Protein AF-0000000078599802 (afdb_homodimer)

InterPro domains:
  IPR029032 AhpD-like [G3DSA:1.20.1290.10] (60-205)
  IPR029032 AhpD-like [SSF69118] (34-208)

Sequence (450 aa):
MSSISESTSAGTSATGKVQTSAALPTTTYPNQRAAFPYVDPSKVNPELAEAFKVLPFERNVLKLLAHAEGFFPSISSLLGTVFRSTRELPTLEWQLVVLRTAALIGAHYVFEINTPVALVNGMPNAKRLLIAFGKVDDTEFFTLRDRVLLRFVEELVRNNNASDATLEDLKANFSTREIFEVIVIVGLYTIFGRVANVSRIDEDPEIPGLMDSLTSLTGQKDRGEMSSISESTSAGTSATGKVQTSAALPTTTYPNQRAAFPYVDPSKVNPELAEAFKVLPFERNVLKLLAHAEGFFPSISSLLGTVFRSTRELPTLEWQLVVLRTAALIGAHYVFEINTPVALVNGMPNAKRLLIAFGKVDDTEFFTLRDRVLLRFVEELVRNNNASDATLEDLKANFSTREIFEVIVIVGLYTIFGRVANVSRIDEDPEIPGLMDSLTSLTGQKDRGE

pLDDT: mean 88.3, std 20.15, range [26.94, 98.94]

Radius of gyration: 24.78 Å; Cα contacts (8 Å, |Δi|>4): 580; chains: 2; bounding box: 58×119×81 Å

Foldseek 3Di:
DDPPPPPPPPPPPPPVPPPPPPQADFDDDPPFPFQDTFHDLVRDDPLSVVLQVLAVDGDRLLRLVCSVVVCSSVLSVLVSCLLDQVAPDAQLLLLLLLLLLCLLVVQVQSNVVSVLLNVLVPQDPVCSVCSNVVVQVDPVRAPLLSSLSSVLSNCCNPPVDDDPVSVVSCVVRHDPRNSVSSNVSSVSSVSSSCSCVNGVGDHDDDDPCVSVSSCVRRVPNNPPD/DPPPPPPPPPPPPPPVPPPPPPQADFDADDVFPFQDTFHDLVRDDPLSVVLQVLAVDGDRLLRLVCSVVVCSSVLSVLVSCLLDLVAPDAQLLLLLLLLLLCLLVVQPQSNVVSVLLNVLVPQDPVCSVCSNVVVQVDPVRAPLLSSLSSVLSNCCNPPVDDDPVSVVSCVVRHDPRNSVSSNVSSVSSVSSSCSCVNGVGDHDDDDPCVSVSSCVRRVPNNVVD

Secondary structure (DSSP, 8-state):
---------------------PPPPEE--TT---SSPEE-GGGS-HHHHHHHTTSSS--HHHHHHTTSTTTHHHHHHHHHHHHSTT--S-HHHHHHHHHHHHHHHT-HHHHHHHHHHHHHTT--HHHHHHHHHT-TT-TTTS-HHHHHHHHHHHHHHHHSS--HHHHHHHHHHS-HHHHHHHHHHHHHHHHHHHHHHHHTPPPPPP-TTHHHHHHHHHTTTTTT-/-------------------------EE--TT---SSPEE-GGGS-HHHHHHHTTSSS--HHHHHHTTSTTTHHHHHHHHHHHHSTT--S-HHHHHHHHHHHHHHHT-HHHHHHHHHHHHHTT--HHHHHHHHHT-TT-TTTS-HHHHHHHHHHHHHHHHSS--HHHHHHHHHHS-HHHHHHHHHHHHHHHHHHHHHHHHTPPPPPP-TTHHHHHHHHHTTTTTT-

Organism: Penicillium oxalicum (strain 114-2 / CGMCC 5302) (NCBI:txid933388)

Solvent-accessible surface area (backbone atoms only — not comparable to full-atom values): 25626 Å² total; per-residue (Å²): 136,83,81,77,78,78,77,77,77,77,76,77,76,77,73,68,71,76,77,73,74,76,79,76,56,59,45,76,61,98,84,59,63,34,76,57,66,34,45,37,68,88,64,51,58,71,67,58,39,56,30,57,57,62,44,100,59,88,50,57,64,57,25,46,48,44,46,17,59,64,47,29,46,30,54,29,47,41,54,40,33,72,54,35,69,64,42,80,57,52,66,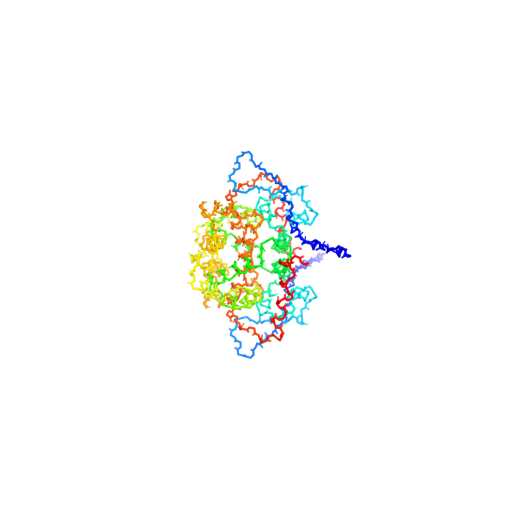72,53,53,43,52,48,50,42,42,45,19,42,75,54,65,12,62,69,56,31,57,72,46,46,60,56,36,44,71,72,65,50,54,66,67,55,53,52,28,39,64,70,64,53,57,81,46,71,87,81,32,52,71,67,50,34,53,50,54,50,48,53,48,30,39,73,75,58,33,28,60,53,71,68,54,49,53,54,42,65,74,73,44,53,71,38,43,54,43,38,49,50,48,51,46,26,54,51,46,33,53,22,28,54,34,47,51,25,43,57,60,80,65,74,91,59,87,62,47,70,62,51,45,41,65,54,53,54,47,56,79,60,71,104,138,82,80,77,79,78,77,77,77,77,76,78,73,76,72,66,70,77,75,73,74,76,78,75,55,60,47,76,60,91,82,60,65,34,75,58,66,33,44,38,70,91,67,51,58,70,66,57,39,57,30,57,57,60,43,99,61,90,51,55,65,57,24,47,47,44,47,16,58,62,46,29,45,29,52,30,47,41,55,39,35,72,54,35,65,64,43,78,57,52,64,71,53,53,43,50,48,51,42,42,45,20,44,74,53,66,13,61,68,56,30,56,70,46,46,60,55,37,44,72,72,64,49,56,66,67,55,53,51,29,38,65,72,65,54,57,82,44,72,87,82,31,53,72,67,49,34,54,51,54,50,49,52,48,30,38,73,76,58,32,29,59,53,72,68,54,50,54,53,41,66,74,72,45,54,70,37,43,54,42,40,49,51,48,52,47,27,54,50,46,33,54,23,29,54,34,48,50,27,43,55,59,81,65,74,90,60,88,62,47,69,61,52,46,40,63,53,51,54,41,49,81,60,74,102

Nearest PDB structures (foldseek):
  2pfx-assembly1_A  TM=7.965E-01  e=1.117E-04  Ruegeria sp. TM1040
  2oyo-assembly1_A  TM=8.391E-01  e=3.130E-04  Deinococcus geothermalis DSM 11300
  3c1l-assembly2_J  TM=7.959E-01  e=2.053E-04  Mesorhizobium japonicum MAFF 303099
  2prr-assembly1_E  TM=8.134E-01  e=3.956E-04  Cupriavidus pinatubonensis JMP134
  6k40-assembly3_C  TM=8.019E-01  e=4.772E-04  Deinococcus radiodurans R1 = ATCC 13939 = DSM 20539

Structure (mmCIF, N/CA/C/O backbone):
data_AF-0000000078599802-model_v1
#
loop_
_entity.id
_entity.type
_entity.pdbx_description
1 polymer 'Carboxymuconolactone decarboxylase-like domain-containing protein'
#
loop_
_atom_site.group_PDB
_atom_site.id
_atom_site.type_symbol
_atom_site.label_atom_id
_atom_site.label_alt_id
_atom_site.label_comp_id
_atom_site.label_asym_id
_atom_site.label_entity_id
_atom_site.label_seq_id
_atom_site.pdbx_PDB_ins_code
_atom_site.Cartn_x
_atom_site.Cartn_y
_atom_site.Cartn_z
_atom_site.occupancy
_atom_site.B_iso_or_equiv
_atom_site.auth_seq_id
_atom_site.auth_comp_id
_atom_site.auth_asym_id
_atom_site.auth_atom_id
_atom_site.pdbx_PDB_model_num
ATOM 1 N N . MET A 1 1 ? 7.324 -50.281 -56.75 1 30.05 1 MET A N 1
ATOM 2 C CA . MET A 1 1 ? 7.801 -50.031 -55.406 1 30.05 1 MET A CA 1
ATOM 3 C C . MET A 1 1 ? 7.812 -48.562 -55.094 1 30.05 1 MET A C 1
ATOM 5 O O . MET A 1 1 ? 8.734 -47.844 -55.5 1 30.05 1 MET A O 1
ATOM 9 N N . SER A 1 2 ? 6.602 -47.844 -55.156 1 33.59 2 SER A N 1
ATOM 10 C CA . SER A 1 2 ? 6.27 -46.438 -55.094 1 33.59 2 SER A CA 1
ATOM 11 C C . SER A 1 2 ? 6.66 -45.844 -53.75 1 33.59 2 SER A C 1
ATOM 13 O O . SER A 1 2 ? 6.293 -46.375 -52.688 1 33.59 2 SER A O 1
ATOM 15 N N . SER A 1 3 ? 7.828 -45.156 -53.688 1 33.88 3 SER A N 1
ATOM 16 C CA . SER A 1 3 ? 8.477 -44.469 -52.562 1 33.88 3 SER A CA 1
ATOM 17 C C . SER A 1 3 ? 7.562 -43.406 -51.969 1 33.88 3 SER A C 1
ATOM 19 O O . SER A 1 3 ? 7.113 -42.5 -52.656 1 33.88 3 SER A O 1
ATOM 21 N N . ILE A 1 4 ? 6.66 -43.781 -51.062 1 36.97 4 ILE A N 1
ATOM 22 C CA . ILE A 1 4 ? 5.781 -42.906 -50.312 1 36.97 4 ILE A CA 1
ATOM 23 C C . ILE A 1 4 ? 6.613 -41.875 -49.531 1 36.97 4 ILE A C 1
ATOM 25 O O . ILE A 1 4 ? 7.465 -42.25 -48.719 1 36.97 4 ILE A O 1
ATOM 29 N N . SER A 1 5 ? 6.91 -40.688 -50.125 1 33.44 5 SER A N 1
ATOM 30 C CA . SER A 1 5 ? 7.578 -39.531 -49.531 1 33.44 5 SER A CA 1
ATOM 31 C C . SER A 1 5 ? 6.898 -39.094 -48.25 1 33.44 5 SER A C 1
ATOM 33 O O . SER A 1 5 ? 5.699 -38.812 -48.25 1 33.44 5 SER A O 1
ATOM 35 N N . GLU A 1 6 ? 7.285 -39.656 -47.094 1 31.91 6 GLU A N 1
ATOM 36 C CA . GLU A 1 6 ? 6.863 -39.25 -45.75 1 31.91 6 GLU A CA 1
ATOM 37 C C . GLU A 1 6 ? 7.121 -37.781 -45.5 1 31.91 6 GLU A C 1
ATOM 39 O O . GLU A 1 6 ? 8.266 -37.344 -45.562 1 31.91 6 GLU A O 1
ATOM 44 N N . SER A 1 7 ? 6.203 -36.844 -45.938 1 31.69 7 SER A N 1
ATOM 45 C CA . SER A 1 7 ? 6.238 -35.406 -45.625 1 31.69 7 SER A CA 1
ATOM 46 C C . SER A 1 7 ? 6.312 -35.156 -44.125 1 31.69 7 SER A C 1
ATOM 48 O O . SER A 1 7 ? 5.438 -35.594 -43.375 1 31.69 7 SER A O 1
ATOM 50 N N . THR A 1 8 ? 7.492 -35.188 -43.531 1 32.97 8 THR A N 1
ATOM 51 C CA . THR A 1 8 ? 7.754 -34.812 -42.125 1 32.97 8 THR A CA 1
ATOM 52 C C . THR A 1 8 ? 7.273 -33.375 -41.875 1 32.97 8 THR A C 1
ATOM 54 O O . THR A 1 8 ? 7.77 -32.438 -42.469 1 32.97 8 THR A O 1
ATOM 57 N N . SER A 1 9 ? 5.945 -33.156 -41.656 1 28.19 9 SER A N 1
ATOM 58 C CA . SER A 1 9 ? 5.434 -31.859 -41.219 1 28.19 9 SER A CA 1
ATOM 59 C C . SER A 1 9 ? 6.117 -31.406 -39.938 1 28.19 9 SER A C 1
ATOM 61 O O . SER A 1 9 ? 6.027 -32.094 -38.906 1 28.19 9 SER A O 1
ATOM 63 N N . ALA A 1 10 ? 7.293 -30.766 -40.031 1 31.94 10 ALA A N 1
ATOM 64 C CA . ALA A 1 10 ? 7.965 -30.062 -38.938 1 31.94 10 ALA A CA 1
ATOM 65 C C . ALA A 1 10 ? 7.02 -29.078 -38.281 1 31.94 10 ALA A C 1
ATOM 67 O O . ALA A 1 10 ? 6.5 -28.172 -38.906 1 31.94 10 ALA A O 1
ATOM 68 N N . GLY A 1 11 ? 6.176 -29.516 -37.281 1 26.94 11 GLY A N 1
ATOM 69 C CA . GLY A 1 11 ? 5.402 -28.641 -36.406 1 26.94 11 GLY A CA 1
ATOM 70 C C . GLY A 1 11 ? 6.219 -27.484 -35.844 1 26.94 11 GLY A C 1
ATOM 71 O O . GLY A 1 11 ? 7.27 -27.703 -35.25 1 26.94 11 GLY A O 1
ATOM 72 N N . THR A 1 12 ? 6.23 -26.281 -36.469 1 32.09 12 THR A N 1
ATOM 73 C CA . THR A 1 12 ? 6.805 -25.031 -36 1 32.09 12 THR A CA 1
ATOM 74 C C . THR A 1 12 ? 6.355 -24.734 -34.562 1 32.09 12 THR A C 1
ATOM 76 O O . THR A 1 12 ? 5.16 -24.609 -34.312 1 32.09 12 THR A O 1
ATOM 79 N N . SER A 1 13 ? 6.98 -25.328 -33.594 1 30.09 13 SER A N 1
ATOM 80 C CA . SER A 1 13 ? 6.801 -24.906 -32.188 1 30.09 13 SER A CA 1
ATOM 81 C C . SER A 1 13 ? 6.875 -23.391 -32.062 1 30.09 13 SER A C 1
ATOM 83 O O . SER A 1 13 ? 7.895 -22.781 -32.375 1 30.09 13 SER A O 1
ATOM 85 N N . ALA A 1 14 ? 5.84 -22.656 -32.344 1 31.59 14 ALA A N 1
ATOM 86 C CA . ALA A 1 14 ? 5.762 -21.234 -32 1 31.59 14 ALA A CA 1
ATOM 87 C C . ALA A 1 14 ? 6.215 -20.984 -30.578 1 31.59 14 ALA A C 1
ATOM 89 O O . ALA A 1 14 ? 5.527 -21.359 -29.625 1 31.59 14 ALA A O 1
ATOM 90 N N . THR A 1 15 ? 7.484 -21.125 -30.234 1 33.44 15 THR A N 1
ATOM 91 C CA . THR A 1 15 ? 8.016 -20.547 -29 1 33.44 15 THR A CA 1
ATOM 92 C C . THR A 1 15 ? 7.602 -19.078 -28.859 1 33.44 15 THR A C 1
ATOM 94 O O . THR A 1 15 ? 8.039 -18.234 -29.625 1 33.44 15 THR A O 1
ATOM 97 N N . GLY A 1 16 ? 6.359 -18.828 -28.75 1 30.52 16 GLY A N 1
ATOM 98 C CA . GLY A 1 16 ? 6.02 -17.453 -28.406 1 30.52 16 GLY A CA 1
ATOM 99 C C . GLY A 1 16 ? 6.977 -16.844 -27.422 1 30.52 16 GLY A C 1
ATOM 100 O O . GLY A 1 16 ? 7.066 -17.281 -26.266 1 30.52 16 GLY A O 1
ATOM 101 N N . LYS A 1 17 ? 8.055 -16.344 -27.781 1 32.88 17 LYS A N 1
ATOM 102 C CA . LYS A 1 17 ? 9.047 -15.602 -27.016 1 32.88 17 LYS A CA 1
ATOM 103 C C . LYS A 1 17 ? 8.375 -14.609 -26.062 1 32.88 17 LYS A C 1
ATOM 105 O O . LYS A 1 17 ? 7.602 -13.75 -26.516 1 32.88 17 LYS A O 1
ATOM 110 N N . VAL A 1 18 ? 8.031 -14.922 -24.859 1 37.47 18 VAL A N 1
ATOM 111 C CA . VAL A 1 18 ? 7.699 -13.922 -23.844 1 37.47 18 VAL A CA 1
ATOM 112 C C . VAL A 1 18 ? 8.594 -12.695 -24.016 1 37.47 18 VAL A C 1
ATOM 114 O O . VAL A 1 18 ? 9.82 -12.797 -23.938 1 37.47 18 VAL A O 1
ATOM 117 N N . GLN A 1 19 ? 8.336 -11.781 -24.844 1 38.12 19 GLN A N 1
ATOM 118 C CA . GLN A 1 19 ? 9.078 -10.539 -25.031 1 38.12 19 GLN A CA 1
ATOM 119 C C . GLN A 1 19 ? 9.508 -9.953 -23.688 1 38.12 19 GLN A C 1
ATOM 121 O O . GLN A 1 19 ? 8.672 -9.57 -22.875 1 38.12 19 GLN A O 1
ATOM 126 N N . THR A 1 20 ? 10.516 -10.406 -22.953 1 46.59 20 THR A N 1
ATOM 127 C CA . THR A 1 20 ? 11.148 -9.758 -21.812 1 46.59 20 THR A CA 1
ATOM 128 C C . THR A 1 20 ? 11.336 -8.266 -22.078 1 46.59 20 THR A C 1
ATOM 130 O O . THR A 1 20 ? 11.906 -7.875 -23.109 1 46.59 20 THR A O 1
ATOM 133 N N . SER A 1 21 ? 10.422 -7.426 -21.703 1 54.47 21 SER A N 1
ATOM 134 C CA . SER A 1 21 ? 10.594 -5.984 -21.875 1 54.47 21 SER A CA 1
ATOM 135 C C . SER A 1 21 ? 12.016 -5.551 -21.531 1 54.47 21 SER A C 1
ATOM 137 O O . SER A 1 21 ? 12.625 -6.09 -20.609 1 54.47 21 SER A O 1
ATOM 139 N N . ALA A 1 22 ? 12.742 -4.91 -22.422 1 66.44 22 ALA A N 1
ATOM 140 C CA . ALA A 1 22 ? 14.062 -4.316 -22.188 1 66.44 22 ALA A CA 1
ATOM 141 C C . ALA A 1 22 ? 14.086 -3.514 -20.891 1 66.44 22 ALA A C 1
ATOM 143 O O . ALA A 1 22 ? 13.102 -2.863 -20.531 1 66.44 22 ALA A O 1
ATOM 144 N N . ALA A 1 23 ? 15.055 -3.83 -20.031 1 81.5 23 ALA A N 1
ATOM 145 C CA . ALA A 1 23 ? 15.258 -3.088 -18.781 1 81.5 23 ALA A CA 1
ATOM 146 C C . ALA A 1 23 ? 15.219 -1.583 -19.031 1 81.5 23 ALA A C 1
ATOM 148 O O . ALA A 1 23 ? 15.703 -1.104 -20.062 1 81.5 23 ALA A O 1
ATOM 149 N N . LEU A 1 24 ? 14.539 -0.896 -18.156 1 89.81 24 LEU A N 1
ATOM 150 C CA . LEU A 1 24 ? 14.484 0.56 -18.234 1 89.81 24 LEU A CA 1
ATOM 151 C C . LEU A 1 24 ? 15.883 1.163 -18.156 1 89.81 24 LEU A C 1
ATOM 153 O O . LEU A 1 24 ? 16.734 0.655 -17.438 1 89.81 24 LEU A O 1
ATOM 157 N N . PRO A 1 25 ? 16.062 2.238 -18.891 1 94 25 PRO A N 1
ATOM 158 C CA . PRO A 1 25 ? 17.344 2.936 -18.734 1 94 25 PRO A CA 1
ATOM 159 C C . PRO A 1 25 ? 17.547 3.48 -17.312 1 94 25 PRO A C 1
ATOM 161 O O . PRO A 1 25 ? 16.609 3.996 -16.703 1 94 25 PRO A O 1
ATOM 164 N N . THR A 1 26 ? 18.766 3.268 -16.844 1 95.56 26 THR A N 1
ATOM 165 C CA . THR A 1 26 ? 19.062 3.664 -15.469 1 95.56 26 THR A CA 1
ATOM 166 C C . THR A 1 26 ? 20.344 4.504 -15.414 1 95.56 26 THR A C 1
ATOM 168 O O . THR A 1 26 ? 21.062 4.613 -16.406 1 95.56 26 THR A O 1
ATOM 171 N N . THR A 1 27 ? 20.438 5.18 -14.367 1 89 27 THR A N 1
ATOM 172 C CA . THR A 1 27 ? 21.672 5.898 -14.047 1 89 27 THR A CA 1
ATOM 173 C C . THR A 1 27 ? 22.156 5.527 -12.648 1 89 27 THR A C 1
ATOM 175 O O . THR A 1 27 ? 21.438 4.883 -11.883 1 89 27 THR A O 1
ATOM 178 N N . THR A 1 28 ? 23.531 5.785 -12.43 1 85.94 28 THR A N 1
ATOM 179 C CA . THR A 1 28 ? 24.125 5.562 -11.109 1 85.94 28 THR A CA 1
ATOM 180 C C . THR A 1 28 ? 24.906 6.789 -10.656 1 85.94 28 THR A C 1
ATOM 182 O O . THR A 1 28 ? 25.484 7.508 -11.477 1 85.94 28 THR A O 1
ATOM 185 N N . TYR A 1 29 ? 24.766 6.898 -9.375 1 88.75 29 TYR A N 1
ATOM 186 C CA . TYR A 1 29 ? 25.594 7.941 -8.781 1 88.75 29 TYR A CA 1
ATOM 187 C C . TYR A 1 29 ? 27.031 7.473 -8.609 1 88.75 29 TYR A C 1
ATOM 189 O O . TYR A 1 29 ? 27.281 6.277 -8.438 1 88.75 29 TYR A O 1
ATOM 197 N N . PRO A 1 30 ? 28.125 8.305 -8.758 1 84.94 30 PRO A N 1
ATOM 198 C CA . PRO A 1 30 ? 29.531 7.902 -8.547 1 84.94 30 PRO A CA 1
ATOM 199 C C . PRO A 1 30 ? 29.734 7.188 -7.215 1 84.94 30 PRO A C 1
ATOM 201 O O . PRO A 1 30 ? 30.438 6.176 -7.156 1 84.94 30 PRO A O 1
ATOM 204 N N . ASN A 1 31 ? 29.078 7.551 -6.059 1 89.31 31 ASN A N 1
ATOM 205 C CA . ASN A 1 31 ? 29.188 6.949 -4.734 1 89.31 31 ASN A CA 1
ATOM 206 C C . ASN A 1 31 ? 27.859 6.367 -4.27 1 89.31 31 ASN A C 1
ATOM 208 O O . ASN A 1 31 ? 27.5 6.473 -3.096 1 89.31 31 ASN A O 1
ATOM 212 N N . GLN A 1 32 ? 27.375 5.699 -5.266 1 90.5 32 GLN A N 1
ATOM 213 C CA . GLN A 1 32 ? 26.062 5.18 -4.953 1 90.5 32 GLN A CA 1
ATOM 214 C C . GLN A 1 32 ? 26.141 4.039 -3.941 1 90.5 32 GLN A C 1
ATOM 216 O O . GLN A 1 32 ? 26.969 3.139 -4.078 1 90.5 32 GLN A O 1
ATOM 221 N N . ARG A 1 33 ? 25.25 4.082 -2.975 1 92.69 33 ARG A N 1
ATOM 222 C CA . ARG A 1 33 ? 25.109 3.023 -1.979 1 92.69 33 ARG A CA 1
ATOM 223 C C . ARG A 1 33 ? 23.953 2.1 -2.322 1 92.69 33 ARG A C 1
ATOM 225 O O . ARG A 1 33 ? 23.953 0.923 -1.955 1 92.69 33 ARG A O 1
ATOM 232 N N . ALA A 1 34 ? 23.062 2.576 -3.072 1 97.19 34 ALA A N 1
ATOM 233 C CA . ALA A 1 34 ? 21.844 1.838 -3.359 1 97.19 34 ALA A CA 1
ATOM 234 C C . ALA A 1 34 ? 22.141 0.511 -4.047 1 97.19 34 ALA A C 1
ATOM 236 O O . ALA A 1 34 ? 23.031 0.437 -4.902 1 97.19 34 ALA A O 1
ATOM 237 N N . ALA A 1 35 ? 21.375 -0.469 -3.678 1 97.62 35 ALA A N 1
ATOM 238 C CA . ALA A 1 35 ? 21.562 -1.825 -4.188 1 97.62 35 ALA A CA 1
ATOM 239 C C . ALA A 1 35 ? 21.062 -1.942 -5.629 1 97.62 35 ALA A C 1
ATOM 241 O O . ALA A 1 35 ? 21.391 -2.906 -6.324 1 97.62 35 ALA A O 1
ATOM 242 N N . PHE A 1 36 ? 20.25 -1.002 -6.078 1 98 36 PHE A N 1
ATOM 243 C CA . PHE A 1 36 ? 19.672 -0.986 -7.418 1 98 36 PHE A CA 1
ATOM 244 C C . PHE A 1 36 ? 19.922 0.353 -8.102 1 98 36 PHE A C 1
ATOM 246 O O . PHE A 1 36 ? 20.016 1.388 -7.434 1 98 36 PHE A O 1
ATOM 253 N N . PRO A 1 37 ? 20.047 0.33 -9.391 1 97.5 37 PRO A N 1
ATOM 254 C CA . PRO A 1 37 ? 20.203 1.608 -10.094 1 97.5 37 PRO A CA 1
ATOM 255 C C . PRO A 1 37 ? 18.906 2.416 -10.141 1 97.5 37 PRO A C 1
ATOM 257 O O . PRO A 1 37 ? 17.828 1.873 -9.898 1 97.5 37 PRO A O 1
ATOM 260 N N . TYR A 1 38 ? 19.047 3.684 -10.359 1 98.06 38 TYR A N 1
ATOM 261 C CA . TYR A 1 38 ? 17.906 4.578 -10.43 1 98.06 38 TYR A CA 1
ATOM 262 C C . TYR A 1 38 ? 17.406 4.723 -11.859 1 98.06 38 TYR A C 1
ATOM 264 O O . TYR A 1 38 ? 18.203 4.973 -12.773 1 98.06 38 TYR A O 1
ATOM 272 N N . VAL A 1 39 ? 16.125 4.555 -12.094 1 98.25 39 VAL A N 1
ATOM 273 C CA . VAL A 1 39 ? 15.539 4.785 -13.406 1 98.25 39 VAL A CA 1
ATOM 274 C C . VAL A 1 39 ? 15.719 6.25 -13.805 1 98.25 39 VAL A C 1
ATOM 276 O O . VAL A 1 39 ? 15.531 7.148 -12.977 1 98.25 39 VAL A O 1
ATOM 279 N N . ASP A 1 40 ? 16.062 6.488 -15.031 1 97.25 40 ASP A N 1
ATOM 280 C CA . ASP A 1 40 ? 16.203 7.836 -15.57 1 97.25 40 ASP A CA 1
ATOM 281 C C . ASP A 1 40 ? 14.883 8.352 -16.125 1 97.25 40 ASP A C 1
ATOM 283 O O . ASP A 1 40 ? 14.445 7.93 -17.188 1 97.25 40 ASP A O 1
ATOM 287 N N . PRO A 1 41 ? 14.273 9.312 -15.461 1 96.94 41 PRO A N 1
ATOM 288 C CA . PRO A 1 41 ? 12.945 9.758 -15.891 1 96.94 41 PRO A CA 1
ATOM 289 C C . PRO A 1 41 ? 12.953 10.359 -17.297 1 96.94 41 PRO A C 1
ATOM 291 O O . PRO A 1 41 ? 11.898 10.43 -17.938 1 96.94 41 PRO A O 1
ATOM 294 N N . SER A 1 42 ? 14.055 10.805 -17.812 1 95.81 42 SER A N 1
ATOM 295 C CA . SER A 1 42 ? 14.141 11.461 -19.109 1 95.81 42 SER A CA 1
ATOM 296 C C . SER A 1 42 ? 14.18 10.445 -20.234 1 95.81 42 SER A C 1
ATOM 298 O O . SER A 1 42 ? 14.078 10.812 -21.406 1 95.81 42 SER A O 1
ATOM 300 N N . LYS A 1 43 ? 14.258 9.219 -19.922 1 96.44 43 LYS A N 1
ATOM 301 C CA . LYS A 1 43 ? 14.469 8.211 -20.953 1 96.44 43 LYS A CA 1
ATOM 302 C C . LYS A 1 43 ? 13.391 7.133 -20.906 1 96.44 43 LYS A C 1
ATOM 304 O O . LYS A 1 43 ? 13.57 6.039 -21.438 1 96.44 43 LYS A O 1
ATOM 309 N N . VAL A 1 44 ? 12.352 7.398 -20.25 1 96.56 44 VAL A N 1
ATOM 310 C CA . VAL A 1 44 ? 11.281 6.418 -20.125 1 96.56 44 VAL A CA 1
ATOM 311 C C . VAL A 1 44 ? 10.203 6.684 -21.156 1 96.56 44 VAL A C 1
ATOM 313 O O . VAL A 1 44 ? 10.25 7.691 -21.875 1 96.56 44 VAL A O 1
ATOM 316 N N . ASN A 1 45 ? 9.297 5.727 -21.344 1 95.12 45 ASN A N 1
ATOM 317 C CA . ASN A 1 45 ? 8.172 5.918 -22.25 1 95.12 45 ASN A CA 1
ATOM 318 C C . ASN A 1 45 ? 7.223 7.008 -21.75 1 95.12 45 ASN A C 1
ATOM 320 O O . ASN A 1 45 ? 7.34 7.461 -20.609 1 95.12 45 ASN A O 1
ATOM 324 N N . PRO A 1 46 ? 6.297 7.465 -22.5 1 96.5 46 PRO A N 1
ATOM 325 C CA . PRO A 1 46 ? 5.445 8.609 -22.172 1 96.5 46 PRO A CA 1
ATOM 326 C C . PRO A 1 46 ? 4.59 8.359 -20.922 1 96.5 46 PRO A C 1
ATOM 328 O O . PRO A 1 46 ? 4.363 9.281 -20.141 1 96.5 46 PRO A O 1
ATOM 331 N N . GLU A 1 47 ? 4.125 7.207 -20.734 1 96.06 47 GLU A N 1
ATOM 332 C CA . GLU A 1 47 ? 3.279 6.902 -19.594 1 96.06 47 GLU A CA 1
ATOM 333 C C . GLU A 1 47 ? 4.047 7.07 -18.281 1 96.06 47 GLU A C 1
ATOM 335 O O . GLU A 1 47 ? 3.553 7.695 -17.344 1 96.06 47 GLU A O 1
ATOM 340 N N . LEU A 1 48 ? 5.227 6.496 -18.266 1 97.25 48 LEU A N 1
ATOM 341 C CA . LEU A 1 48 ? 6.059 6.637 -17.078 1 97.25 48 LEU A CA 1
ATOM 342 C C . LEU A 1 48 ? 6.496 8.086 -16.875 1 97.25 48 LEU A C 1
ATOM 344 O O . LEU A 1 48 ? 6.566 8.57 -15.75 1 97.25 48 LEU A O 1
ATOM 348 N N . ALA A 1 49 ? 6.816 8.734 -17.984 1 97.75 49 ALA A N 1
ATOM 349 C CA . ALA A 1 49 ? 7.188 10.148 -17.906 1 97.75 49 ALA A CA 1
ATOM 350 C C . ALA A 1 49 ? 6.078 10.969 -17.25 1 97.75 49 ALA A C 1
ATOM 352 O O . ALA A 1 49 ? 6.348 11.836 -16.422 1 97.75 49 ALA A O 1
ATOM 353 N N . GLU A 1 50 ? 4.852 10.711 -17.625 1 97.94 50 GLU A N 1
ATOM 354 C CA . GLU A 1 50 ? 3.713 11.406 -17.031 1 97.94 50 GLU A CA 1
ATOM 355 C C . GLU A 1 50 ? 3.59 11.094 -15.547 1 97.94 50 GLU A C 1
ATOM 357 O O . GLU A 1 50 ? 3.279 11.977 -14.742 1 97.94 50 GLU A O 1
ATOM 362 N N . ALA A 1 51 ? 3.82 9.852 -15.18 1 98.06 51 ALA A N 1
ATOM 363 C CA . ALA A 1 51 ? 3.73 9.438 -13.781 1 98.06 51 ALA A CA 1
ATOM 364 C C . ALA A 1 51 ? 4.758 10.172 -12.922 1 98.06 51 ALA A C 1
ATOM 366 O O . ALA A 1 51 ? 4.477 10.531 -11.781 1 98.06 51 ALA A O 1
ATOM 367 N N . PHE A 1 52 ? 5.922 10.453 -13.492 1 98.06 52 PHE A N 1
ATOM 368 C CA . PHE A 1 52 ? 6.977 11.148 -12.766 1 98.06 52 PHE A CA 1
ATOM 369 C C . PHE A 1 52 ? 6.594 12.602 -12.516 1 98.06 52 PHE A C 1
ATOM 371 O O . PHE A 1 52 ? 7.16 13.258 -11.633 1 98.06 52 PHE A O 1
ATOM 378 N N . LYS A 1 53 ? 5.621 13.141 -13.219 1 97.12 53 LYS A N 1
ATOM 379 C CA . LYS A 1 53 ? 5.258 14.555 -13.125 1 97.12 53 LYS A CA 1
ATOM 380 C C . LYS A 1 53 ? 4.316 14.797 -11.945 1 97.12 53 LYS A C 1
ATOM 382 O O . LYS A 1 53 ? 3.83 15.914 -11.758 1 97.12 53 LYS A O 1
ATOM 387 N N . VAL A 1 54 ? 4.051 13.758 -11.203 1 96 54 VAL A N 1
ATOM 388 C CA . VAL A 1 54 ? 3.186 13.906 -10.039 1 96 54 VAL A CA 1
ATOM 389 C C . VAL A 1 54 ? 3.781 14.93 -9.078 1 96 54 VAL A C 1
ATOM 391 O O . VAL A 1 54 ? 3.047 15.625 -8.367 1 96 54 VAL A O 1
ATOM 394 N N . LEU A 1 55 ? 5.086 15.047 -8.992 1 95.31 55 LEU A N 1
ATOM 395 C CA . LEU A 1 55 ? 5.82 16.078 -8.266 1 95.31 55 LEU A CA 1
ATOM 396 C C . LEU A 1 55 ? 6.621 16.953 -9.227 1 95.31 55 LEU A C 1
ATOM 398 O O . LEU A 1 55 ? 7.137 16.469 -10.234 1 95.31 55 LEU A O 1
ATOM 402 N N . PRO A 1 56 ? 6.723 18.203 -8.945 1 94.81 56 PRO A N 1
ATOM 403 C CA . PRO A 1 56 ? 7.484 19.094 -9.82 1 94.81 56 PRO A CA 1
ATOM 404 C C . PRO A 1 56 ? 8.992 18.969 -9.609 1 94.81 56 PRO A C 1
ATOM 406 O O . PRO A 1 56 ? 9.75 19.844 -10.047 1 94.81 56 PRO A O 1
ATOM 409 N N . PHE A 1 57 ? 9.484 18.031 -8.922 1 96.19 57 PHE A N 1
ATOM 410 C CA . PHE A 1 57 ? 10.883 17.688 -8.688 1 96.19 57 PHE A CA 1
ATOM 411 C C . PHE A 1 57 ? 11.07 16.172 -8.625 1 96.19 57 PHE A C 1
ATOM 413 O O . PHE A 1 57 ? 10.094 15.43 -8.531 1 96.19 57 PHE A O 1
ATOM 420 N N . GLU A 1 58 ? 12.281 15.781 -8.688 1 96.06 58 GLU A N 1
ATOM 421 C CA . GLU A 1 58 ? 12.562 14.352 -8.711 1 96.06 58 GLU A CA 1
ATOM 422 C C . GLU A 1 58 ? 12.891 13.828 -7.316 1 96.06 58 GLU A C 1
ATOM 424 O O . GLU A 1 58 ? 13.539 14.516 -6.527 1 96.06 58 GLU A O 1
ATOM 429 N N . ARG A 1 59 ? 12.453 12.648 -7.031 1 98 59 ARG A N 1
ATOM 430 C CA . ARG A 1 59 ? 12.773 11.898 -5.82 1 98 59 ARG A CA 1
ATOM 431 C C . ARG A 1 59 ? 13.344 10.523 -6.164 1 98 59 ARG A C 1
ATOM 433 O O . ARG A 1 59 ? 12.797 9.805 -7.004 1 98 59 ARG A O 1
ATOM 440 N N . ASN A 1 60 ? 14.414 10.141 -5.504 1 98.5 60 ASN A N 1
ATOM 441 C CA . ASN A 1 60 ? 15.055 8.852 -5.734 1 98.5 60 ASN A CA 1
ATOM 442 C C . ASN A 1 60 ? 14.094 7.695 -5.496 1 98.5 60 ASN A C 1
ATOM 444 O O . ASN A 1 60 ? 14.141 6.684 -6.195 1 98.5 60 ASN A O 1
ATOM 448 N N . VAL A 1 61 ? 13.203 7.805 -4.523 1 98.81 61 VAL A N 1
ATOM 449 C CA . VAL A 1 61 ? 12.297 6.707 -4.203 1 98.81 61 VAL A CA 1
ATOM 450 C C . VAL A 1 61 ? 11.367 6.441 -5.387 1 98.81 61 VAL A C 1
ATOM 452 O O . VAL A 1 61 ? 11.023 5.293 -5.668 1 98.81 61 VAL A O 1
ATOM 455 N N . LEU A 1 62 ? 10.977 7.492 -6.109 1 98.81 62 LEU A N 1
ATOM 456 C CA . LEU A 1 62 ? 10.125 7.305 -7.281 1 98.81 62 LEU A CA 1
ATOM 457 C C . LEU A 1 62 ? 10.914 6.68 -8.43 1 98.81 62 LEU A C 1
ATOM 459 O O . LEU A 1 62 ? 10.383 5.859 -9.18 1 98.81 62 LEU A O 1
ATOM 463 N N . LYS A 1 63 ? 12.172 7.035 -8.547 1 98.69 63 LYS A N 1
ATOM 464 C CA . LYS A 1 63 ? 13.031 6.449 -9.578 1 98.69 63 LYS A CA 1
ATOM 465 C C . LYS A 1 63 ? 13.219 4.953 -9.344 1 98.69 63 LYS A C 1
ATOM 467 O O . LYS A 1 63 ? 13.297 4.176 -10.297 1 98.69 63 LYS A O 1
ATOM 472 N N . LEU A 1 64 ? 13.328 4.547 -8.102 1 98.75 64 LEU A N 1
ATOM 473 C CA . LEU A 1 64 ? 13.43 3.127 -7.781 1 98.75 64 LEU A CA 1
ATOM 474 C C . LEU A 1 64 ? 12.102 2.416 -8.023 1 98.75 64 LEU A C 1
ATOM 476 O O . LEU A 1 64 ? 12.07 1.338 -8.617 1 98.75 64 LEU A O 1
ATOM 480 N N . LEU A 1 65 ? 11.023 3.059 -7.582 1 98.69 65 LEU A N 1
ATOM 481 C CA . LEU A 1 65 ? 9.703 2.453 -7.699 1 98.69 65 LEU A CA 1
ATOM 482 C C . LEU A 1 65 ? 9.32 2.26 -9.164 1 98.69 65 LEU A C 1
ATOM 484 O O . LEU A 1 65 ? 8.578 1.336 -9.5 1 98.69 65 LEU A O 1
ATOM 488 N N . ALA A 1 66 ? 9.883 3.053 -10.031 1 98.38 66 ALA A N 1
ATOM 489 C CA . ALA A 1 66 ? 9.57 3.008 -11.461 1 98.38 66 ALA A CA 1
ATOM 490 C C . ALA A 1 66 ? 10.023 1.688 -12.078 1 98.38 66 ALA A C 1
ATOM 492 O O . ALA A 1 66 ? 9.578 1.325 -13.172 1 98.38 66 ALA A O 1
ATOM 493 N N . HIS A 1 67 ? 10.953 0.941 -11.398 1 97.94 67 HIS A N 1
ATOM 494 C CA . HIS A 1 67 ? 11.312 -0.382 -11.891 1 97.94 67 HIS A CA 1
ATOM 495 C C . HIS A 1 67 ? 10.094 -1.286 -12.008 1 97.94 67 HIS A C 1
ATOM 497 O O . HIS A 1 67 ? 10.07 -2.203 -12.828 1 97.94 67 HIS A O 1
ATOM 503 N N . ALA A 1 68 ? 9.125 -1.088 -11.078 1 97.19 68 ALA A N 1
ATOM 504 C CA . ALA A 1 68 ? 7.848 -1.775 -11.227 1 97.19 68 ALA A CA 1
ATOM 505 C C . ALA A 1 68 ? 6.969 -1.076 -12.266 1 97.19 68 ALA A C 1
ATOM 507 O O . ALA A 1 68 ? 5.926 -0.518 -11.922 1 97.19 68 ALA A O 1
ATOM 508 N N . GLU A 1 69 ? 7.285 -1.215 -13.438 1 95.38 69 GLU A N 1
ATOM 509 C CA . GLU A 1 69 ? 6.82 -0.386 -14.547 1 95.38 69 GLU A CA 1
ATOM 510 C C . GLU A 1 69 ? 5.297 -0.371 -14.625 1 95.38 69 GLU A C 1
ATOM 512 O O . GLU A 1 69 ? 4.684 0.692 -14.75 1 95.38 69 GLU A O 1
ATOM 517 N N . GLY A 1 70 ? 4.672 -1.448 -14.57 1 94.12 70 GLY A N 1
ATOM 518 C CA . GLY A 1 70 ? 3.229 -1.531 -14.711 1 94.12 70 GLY A CA 1
ATOM 519 C C . GLY A 1 70 ? 2.473 -0.931 -13.539 1 94.12 70 GLY A C 1
ATOM 520 O O . GLY A 1 70 ? 1.337 -0.479 -13.695 1 94.12 70 GLY A O 1
ATOM 521 N N . PHE A 1 71 ? 3.117 -0.885 -12.398 1 97.38 71 PHE A N 1
ATOM 522 C CA . PHE A 1 71 ? 2.459 -0.455 -11.164 1 97.38 71 PHE A CA 1
ATOM 523 C C . PHE A 1 71 ? 2.701 1.028 -10.914 1 97.38 71 PHE A C 1
ATOM 525 O O . PHE A 1 71 ? 1.898 1.69 -10.258 1 97.38 71 PHE A O 1
ATOM 532 N N . PHE A 1 72 ? 3.768 1.567 -11.445 1 98.19 72 PHE A N 1
ATOM 533 C CA . PHE A 1 72 ? 4.266 2.885 -11.062 1 98.19 72 PHE A CA 1
ATOM 534 C C . PHE A 1 72 ? 3.238 3.963 -11.383 1 98.19 72 PHE A C 1
ATOM 536 O O . PHE A 1 72 ? 2.99 4.852 -10.562 1 98.19 72 PHE A O 1
ATOM 543 N N . PRO A 1 73 ? 2.541 3.934 -12.516 1 97.56 73 PRO A N 1
ATOM 544 C CA . PRO A 1 73 ? 1.564 4.992 -12.781 1 97.56 73 PRO A CA 1
ATOM 545 C C . PRO A 1 73 ? 0.452 5.047 -11.742 1 97.56 73 PRO A C 1
ATOM 547 O O . PRO A 1 73 ? 0.043 6.133 -11.328 1 97.56 73 PRO A O 1
ATOM 550 N N . SER A 1 74 ? -0.032 3.945 -11.328 1 97.19 74 SER A N 1
ATOM 551 C CA . SER A 1 74 ? -1.092 3.916 -10.328 1 97.19 74 SER A CA 1
ATOM 552 C C . SER A 1 74 ? -0.578 4.371 -8.969 1 97.19 74 SER A C 1
ATOM 554 O O . SER A 1 74 ? -1.292 5.043 -8.219 1 97.19 74 SER A O 1
ATOM 556 N N . ILE A 1 75 ? 0.668 3.984 -8.609 1 98.38 75 ILE A N 1
ATOM 557 C CA . ILE A 1 75 ? 1.27 4.441 -7.359 1 98.38 75 ILE A CA 1
ATOM 558 C C . ILE A 1 75 ? 1.458 5.953 -7.402 1 98.38 75 ILE A C 1
ATOM 560 O O . ILE A 1 75 ? 1.199 6.645 -6.414 1 98.38 75 ILE A O 1
ATOM 564 N N . SER A 1 76 ? 1.917 6.418 -8.547 1 97.62 76 SER A N 1
ATOM 565 C CA . SER A 1 76 ? 2.053 7.859 -8.75 1 97.62 76 SER A CA 1
ATOM 566 C C . SER A 1 76 ? 0.718 8.57 -8.57 1 97.62 76 SER A C 1
ATOM 568 O O . SER A 1 76 ? 0.657 9.633 -7.949 1 97.62 76 SER A O 1
ATOM 570 N N . SER A 1 77 ? -0.315 7.988 -9.078 1 96.31 77 SER A N 1
ATOM 571 C CA . SER A 1 77 ? -1.649 8.562 -8.922 1 96.31 77 SER A CA 1
ATOM 572 C C . SER A 1 77 ? -2.074 8.594 -7.461 1 96.31 77 SER A C 1
ATOM 574 O O . SER A 1 77 ? -2.691 9.555 -7.008 1 96.31 77 SER A O 1
ATOM 576 N N . LEU A 1 78 ? -1.776 7.578 -6.711 1 97.06 78 LEU A N 1
ATOM 577 C CA . LEU A 1 78 ? -2.047 7.559 -5.281 1 97.06 78 LEU A CA 1
ATOM 578 C C . LEU A 1 78 ? -1.312 8.695 -4.57 1 97.06 78 LEU A C 1
ATOM 580 O O . LEU A 1 78 ? -1.899 9.406 -3.756 1 97.06 78 LEU A O 1
ATOM 584 N N . LEU A 1 79 ? -0.047 8.812 -4.918 1 96.88 79 LEU A N 1
ATOM 585 C CA . LEU A 1 79 ? 0.74 9.891 -4.324 1 96.88 79 LEU A CA 1
ATOM 586 C C . LEU A 1 79 ? 0.125 11.25 -4.637 1 96.88 79 LEU A C 1
ATOM 588 O O . LEU A 1 79 ? 0.039 12.117 -3.76 1 96.88 79 LEU A O 1
ATOM 592 N N . GLY A 1 80 ? -0.311 11.422 -5.871 1 94.69 80 GLY A N 1
ATOM 593 C CA . GLY A 1 80 ? -0.993 12.656 -6.234 1 94.69 80 GLY A CA 1
ATOM 594 C C . GLY A 1 80 ? -2.223 12.93 -5.391 1 94.69 80 GLY A C 1
ATOM 595 O O . GLY A 1 80 ? -2.479 14.07 -5.008 1 94.69 80 GLY A O 1
ATOM 596 N N . THR A 1 81 ? -2.998 11.898 -5.109 1 93.5 81 THR A N 1
ATOM 597 C CA . THR A 1 81 ? -4.211 12.023 -4.309 1 93.5 81 THR A CA 1
ATOM 598 C C . THR A 1 81 ? -3.877 12.5 -2.898 1 93.5 81 THR A C 1
ATOM 600 O O . THR A 1 81 ? -4.637 13.258 -2.297 1 93.5 81 THR A O 1
ATOM 603 N N . VAL A 1 82 ? -2.754 12.109 -2.355 1 92.81 82 VAL A N 1
ATOM 604 C CA . VAL A 1 82 ? -2.328 12.531 -1.025 1 92.81 82 VAL A CA 1
ATOM 605 C C . VAL A 1 82 ? -2.154 14.047 -0.992 1 92.81 82 VAL A C 1
ATOM 607 O O . VAL A 1 82 ? -2.523 14.695 -0.012 1 92.81 82 VAL A O 1
ATOM 610 N N . PHE A 1 83 ? -1.684 14.609 -2.055 1 87.88 83 PHE A N 1
ATOM 611 C CA . PHE A 1 83 ? -1.358 16.031 -2.102 1 87.88 83 PHE A CA 1
ATOM 612 C C . PHE A 1 83 ? -2.566 16.844 -2.543 1 87.88 83 PHE A C 1
ATOM 614 O O . PHE A 1 83 ? -2.588 18.062 -2.383 1 87.88 83 PHE A O 1
ATOM 621 N N . ARG A 1 84 ? -3.533 16.203 -3.061 1 77.62 84 ARG A N 1
ATOM 622 C CA . ARG A 1 84 ? -4.645 16.938 -3.656 1 77.62 84 ARG A CA 1
ATOM 623 C C . ARG A 1 84 ? -5.777 17.125 -2.652 1 77.62 84 ARG A C 1
ATOM 625 O O . ARG A 1 84 ? -5.84 16.422 -1.638 1 77.62 84 ARG A O 1
ATOM 632 N N . SER A 1 85 ? -6.613 17.938 -3.141 1 67.25 85 SER A N 1
ATOM 633 C CA . SER A 1 85 ? -7.754 18.344 -2.324 1 67.25 85 SER A CA 1
ATOM 634 C C . SER A 1 85 ? -8.828 17.266 -2.307 1 67.25 85 SER A C 1
ATOM 636 O O . SER A 1 85 ? -9.82 17.375 -1.585 1 67.25 85 SER A O 1
ATOM 638 N N . THR A 1 86 ? -8.594 16.25 -2.945 1 77.5 86 THR A N 1
ATOM 639 C CA . THR A 1 86 ? -9.594 15.195 -2.928 1 77.5 86 THR A CA 1
ATOM 640 C C . THR A 1 86 ? -9.484 14.367 -1.653 1 77.5 86 THR A C 1
ATOM 642 O O . THR A 1 86 ? -10.367 13.562 -1.347 1 77.5 86 THR A O 1
ATOM 645 N N . ARG A 1 87 ? -8.469 14.57 -0.982 1 84.06 87 ARG A N 1
ATOM 646 C CA . ARG A 1 87 ? -8.305 13.977 0.341 1 84.06 87 ARG A CA 1
ATOM 647 C C . ARG A 1 87 ? -9.148 14.711 1.379 1 84.06 87 ARG A C 1
ATOM 649 O O . ARG A 1 87 ? -9.203 15.945 1.378 1 84.06 87 ARG A O 1
ATOM 656 N N . GLU A 1 88 ? -9.82 13.984 2.225 1 90.5 88 GLU A N 1
ATOM 657 C CA . GLU A 1 88 ? -10.625 14.555 3.299 1 90.5 88 GLU A CA 1
ATOM 658 C C . GLU A 1 88 ? -9.766 14.891 4.516 1 90.5 88 GLU A C 1
ATOM 660 O O . GLU A 1 88 ? -9.992 15.898 5.184 1 90.5 88 GLU A O 1
ATOM 665 N N . LEU A 1 89 ? -8.805 14.047 4.812 1 93.38 89 LEU A N 1
ATOM 666 C CA . LEU A 1 89 ? -7.906 14.242 5.945 1 93.38 89 LEU A CA 1
ATOM 667 C C . LEU A 1 89 ? -7.152 15.562 5.82 1 93.38 89 LEU A C 1
ATOM 669 O O . LEU A 1 89 ? -6.543 15.836 4.785 1 93.38 89 LEU A O 1
ATOM 673 N N . PRO A 1 90 ? -7.203 16.391 6.824 1 92.25 90 PRO A N 1
ATOM 674 C CA . PRO A 1 90 ? -6.477 17.672 6.781 1 92.25 90 PRO A CA 1
ATOM 675 C C . PRO A 1 90 ? -4.98 17.484 6.547 1 92.25 90 PRO A C 1
ATOM 677 O O . PRO A 1 90 ? -4.41 16.453 6.934 1 92.25 90 PRO A O 1
ATOM 680 N N . THR A 1 91 ? -4.375 18.469 6.02 1 90.81 91 THR A N 1
ATOM 681 C CA . THR A 1 91 ? -2.986 18.422 5.578 1 90.81 91 THR A CA 1
ATOM 682 C C . THR A 1 91 ? -2.064 18.047 6.734 1 90.81 91 THR A C 1
ATOM 684 O O . THR A 1 91 ? -1.233 17.141 6.605 1 90.81 91 THR A O 1
ATOM 687 N N . LEU A 1 92 ? -2.232 18.656 7.82 1 92.69 92 LEU A N 1
ATOM 688 C CA . LEU A 1 92 ? -1.32 18.391 8.922 1 92.69 92 LEU A CA 1
ATOM 689 C C . LEU A 1 92 ? -1.547 16.984 9.492 1 92.69 92 LEU A C 1
ATOM 691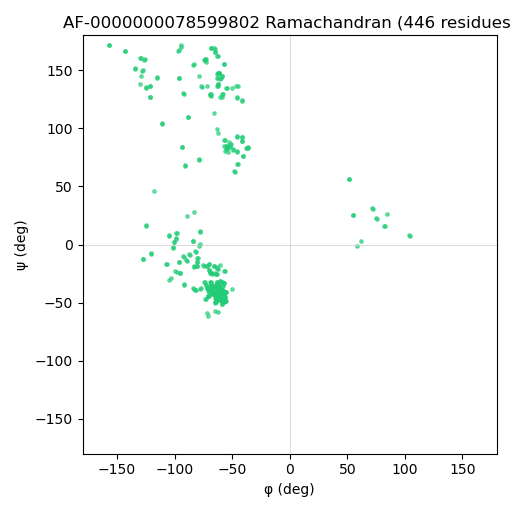 O O . LEU A 1 92 ? -0.619 16.375 10.008 1 92.69 92 LEU A O 1
ATOM 695 N N . GLU A 1 93 ? -2.744 16.438 9.25 1 95.06 93 GLU A N 1
ATOM 696 C CA . GLU A 1 93 ? -3.031 15.094 9.773 1 95.06 93 GLU A CA 1
ATOM 697 C C . GLU A 1 93 ? -2.453 14.016 8.859 1 95.06 93 GLU A C 1
ATOM 699 O O . GLU A 1 93 ? -1.946 13 9.344 1 95.06 93 GLU A O 1
ATOM 704 N N . TRP A 1 94 ? -2.537 14.211 7.57 1 94.06 94 TRP A N 1
ATOM 705 C CA . TRP A 1 94 ? -1.877 13.195 6.758 1 94.06 94 TRP A CA 1
ATOM 706 C C . TRP A 1 94 ? -0.364 13.258 6.934 1 94.06 94 TRP A C 1
ATOM 708 O O . TRP A 1 94 ? 0.322 12.234 6.844 1 94.06 94 TRP A O 1
ATOM 718 N N . GLN A 1 95 ? 0.18 14.484 7.312 1 95.31 95 GLN A N 1
ATOM 719 C CA . GLN A 1 95 ? 1.607 14.562 7.605 1 95.31 95 GLN A CA 1
ATOM 720 C C . GLN A 1 95 ? 1.948 13.82 8.891 1 95.31 95 GLN A C 1
ATOM 722 O O . GLN A 1 95 ? 2.998 13.18 8.984 1 95.31 95 GLN A O 1
ATOM 727 N N . LEU A 1 96 ? 1.043 13.891 9.906 1 97.38 96 LEU A N 1
ATOM 728 C CA . LEU A 1 96 ? 1.213 13.078 11.102 1 97.38 96 LEU A CA 1
ATOM 729 C C . LEU A 1 96 ? 1.276 11.594 10.75 1 97.38 96 LEU A C 1
ATOM 731 O O . LEU A 1 96 ? 2.143 10.867 11.25 1 97.38 96 LEU A O 1
ATOM 735 N N . VAL A 1 97 ? 0.411 11.156 9.867 1 98.44 97 VAL A N 1
ATOM 736 C CA . VAL A 1 97 ? 0.311 9.75 9.461 1 98.44 97 VAL A CA 1
ATOM 737 C C . VAL A 1 97 ? 1.606 9.32 8.781 1 98.44 97 VAL A C 1
ATOM 739 O O . VAL A 1 97 ? 2.17 8.273 9.117 1 98.44 97 VAL A O 1
ATOM 742 N N . VAL A 1 98 ? 2.129 10.133 7.93 1 98.44 98 VAL A N 1
ATOM 743 C CA . VAL A 1 98 ? 3.285 9.781 7.113 1 98.44 98 VAL A CA 1
ATOM 744 C C . VAL A 1 98 ? 4.543 9.75 7.98 1 98.44 98 VAL A C 1
ATOM 746 O O . VAL A 1 98 ? 5.336 8.805 7.898 1 98.44 98 VAL A O 1
ATOM 749 N N . LEU A 1 99 ? 4.711 10.781 8.797 1 98.75 99 LEU A N 1
ATOM 750 C CA . LEU A 1 99 ? 5.898 10.836 9.641 1 98.75 99 LEU A CA 1
ATOM 751 C C . LEU A 1 99 ? 5.887 9.703 10.656 1 98.75 99 LEU A C 1
ATOM 753 O O . LEU A 1 99 ? 6.918 9.07 10.898 1 98.75 99 LEU A O 1
ATOM 757 N N . ARG A 1 100 ? 4.719 9.414 11.258 1 98.81 100 ARG A N 1
ATOM 758 C CA . ARG A 1 100 ? 4.609 8.32 12.219 1 98.81 100 ARG A CA 1
ATOM 759 C C . ARG A 1 100 ? 4.867 6.977 11.555 1 98.81 100 ARG A C 1
ATOM 761 O O . ARG A 1 100 ? 5.551 6.121 12.117 1 98.81 100 ARG A O 1
ATOM 768 N N . THR A 1 101 ? 4.336 6.781 10.359 1 98.88 101 THR A N 1
ATOM 769 C CA . THR A 1 101 ? 4.57 5.555 9.609 1 98.88 101 THR A CA 1
ATOM 770 C C . THR A 1 101 ? 6.062 5.355 9.352 1 98.88 101 THR A C 1
ATOM 772 O O . THR A 1 101 ? 6.613 4.297 9.656 1 98.88 101 THR A O 1
ATOM 775 N N . ALA A 1 102 ? 6.695 6.387 8.82 1 98.88 102 ALA A N 1
ATOM 776 C CA . ALA A 1 102 ? 8.117 6.309 8.484 1 98.88 102 ALA A CA 1
ATOM 777 C C . ALA A 1 102 ? 8.953 6 9.727 1 98.88 102 ALA A C 1
ATOM 779 O O . ALA A 1 102 ? 9.867 5.172 9.672 1 98.88 102 ALA A O 1
ATOM 780 N N . ALA A 1 103 ? 8.633 6.637 10.82 1 98.75 103 ALA A N 1
ATOM 781 C CA . ALA A 1 103 ? 9.359 6.406 12.062 1 98.75 103 ALA A CA 1
ATOM 782 C C . ALA A 1 103 ? 9.195 4.969 12.539 1 98.75 103 ALA A C 1
ATOM 784 O O . ALA A 1 103 ? 10.164 4.332 12.961 1 98.75 103 ALA A O 1
ATOM 785 N N . LEU A 1 104 ? 8 4.41 12.477 1 98.75 104 LEU A N 1
ATOM 786 C CA . LEU A 1 104 ? 7.695 3.084 12.992 1 98.75 104 LEU A CA 1
ATOM 787 C C . LEU A 1 104 ? 8.383 2.004 12.164 1 98.75 104 LEU A C 1
ATOM 789 O O . LEU A 1 104 ? 8.812 0.981 12.711 1 98.75 104 LEU A O 1
ATOM 793 N N . ILE A 1 105 ? 8.547 2.256 10.844 1 98.81 105 ILE A N 1
ATOM 794 C CA . ILE A 1 105 ? 9.062 1.188 10 1 98.81 105 ILE A CA 1
ATOM 795 C C . ILE A 1 105 ? 10.555 1.405 9.742 1 98.81 105 ILE A C 1
ATOM 797 O O . ILE A 1 105 ? 11.164 0.689 8.945 1 98.81 105 ILE A O 1
ATOM 801 N N . GLY A 1 106 ? 11.117 2.426 10.328 1 98.5 106 GLY A N 1
ATOM 802 C CA . GLY A 1 106 ? 12.539 2.697 10.203 1 98.5 106 GLY A CA 1
ATOM 803 C C . GLY A 1 106 ? 12.93 3.193 8.82 1 98.5 106 GLY A C 1
ATOM 804 O O . GLY A 1 106 ? 13.992 2.838 8.305 1 98.5 106 GLY A O 1
ATOM 805 N N . ALA A 1 107 ? 12.07 3.855 8.234 1 98.69 107 ALA A N 1
ATOM 806 C CA . ALA A 1 107 ? 12.367 4.438 6.926 1 98.69 107 ALA A CA 1
ATOM 807 C C . ALA A 1 107 ? 12.867 5.875 7.062 1 98.69 107 ALA A C 1
ATOM 809 O O . ALA A 1 107 ? 12.125 6.824 6.797 1 98.69 107 ALA A O 1
ATOM 810 N N . HIS A 1 108 ? 14.109 6.023 7.309 1 98.19 108 HIS A N 1
ATOM 811 C CA . HIS A 1 108 ? 14.711 7.32 7.59 1 98.19 108 HIS A CA 1
ATOM 812 C C . HIS A 1 108 ? 14.625 8.242 6.379 1 98.19 108 HIS A C 1
ATOM 814 O O . HIS A 1 108 ? 14.312 9.43 6.516 1 98.19 108 HIS A O 1
ATOM 820 N N . TYR A 1 109 ? 14.875 7.777 5.238 1 98.69 109 TYR A N 1
ATOM 821 C CA . TYR A 1 109 ? 14.781 8.562 4.016 1 98.69 109 TYR A CA 1
ATOM 822 C C . TYR A 1 109 ? 13.391 9.164 3.854 1 98.69 109 TYR A C 1
ATOM 824 O O . TYR A 1 109 ? 13.258 10.359 3.561 1 98.69 109 TYR A O 1
ATOM 832 N N . VAL A 1 110 ? 12.367 8.344 4.039 1 98.81 110 VAL A N 1
ATOM 833 C CA . VAL A 1 110 ? 10.977 8.773 3.875 1 98.81 110 VAL A CA 1
ATOM 834 C C . VAL A 1 110 ? 10.641 9.82 4.93 1 98.81 110 VAL A C 1
ATOM 836 O O . VAL A 1 110 ? 9.977 10.82 4.633 1 98.81 110 VAL A O 1
ATOM 839 N N . PHE A 1 111 ? 11.117 9.609 6.172 1 98.62 111 PHE A N 1
ATOM 840 C CA . PHE A 1 111 ? 10.906 10.594 7.227 1 98.62 111 PHE A CA 1
ATOM 841 C C . PHE A 1 111 ? 11.531 11.93 6.855 1 98.62 111 PHE A C 1
ATOM 843 O O . PHE A 1 111 ? 10.891 12.977 6.977 1 98.62 111 PHE A O 1
ATOM 850 N N . GLU A 1 112 ? 12.688 11.891 6.305 1 97.62 112 GLU A N 1
ATOM 851 C CA . GLU A 1 112 ? 13.453 13.094 6.004 1 97.62 112 GLU A CA 1
ATOM 852 C C . GLU A 1 112 ? 12.82 13.875 4.855 1 97.62 112 GLU A C 1
ATOM 854 O O . GLU A 1 112 ? 12.742 15.109 4.91 1 97.62 112 GLU A O 1
ATOM 859 N N . ILE A 1 113 ? 12.344 13.211 3.875 1 97.56 113 ILE A N 1
ATOM 860 C CA . ILE A 1 113 ? 11.867 13.945 2.711 1 97.56 113 ILE A CA 1
ATOM 861 C C . ILE A 1 113 ? 10.461 14.477 2.98 1 97.56 113 ILE A C 1
ATOM 863 O O . ILE A 1 113 ? 9.961 15.336 2.25 1 97.56 113 ILE A O 1
ATOM 867 N N . ASN A 1 114 ? 9.758 14.008 3.988 1 97.38 114 ASN A N 1
ATOM 868 C CA . ASN A 1 114 ? 8.43 14.508 4.332 1 97.38 114 ASN A CA 1
ATOM 869 C C . ASN A 1 114 ? 8.5 15.562 5.434 1 97.38 114 ASN A C 1
ATOM 871 O O . ASN A 1 114 ? 7.535 16.297 5.66 1 97.38 114 ASN A O 1
ATOM 875 N N . THR A 1 115 ? 9.648 15.656 6.125 1 96.62 115 THR A N 1
ATOM 876 C CA . THR A 1 115 ? 9.852 16.641 7.184 1 96.62 115 THR A CA 1
ATOM 877 C C . THR A 1 115 ? 9.641 18.047 6.652 1 96.62 115 THR A C 1
ATOM 879 O O . THR A 1 115 ? 8.875 18.828 7.23 1 96.62 115 THR A O 1
ATOM 882 N N . PRO A 1 116 ? 10.227 18.453 5.527 1 95.56 116 PRO A N 1
ATOM 883 C CA . PRO A 1 116 ? 10.008 19.812 5.027 1 95.56 116 PRO A CA 1
ATOM 884 C C . PRO A 1 116 ? 8.547 20.078 4.66 1 95.56 116 PRO A C 1
ATOM 886 O O . PRO A 1 116 ? 8.078 21.203 4.773 1 95.56 116 PRO A O 1
ATOM 889 N N . VAL A 1 117 ? 7.801 19.047 4.184 1 94.25 117 VAL A N 1
ATOM 890 C CA . VAL A 1 117 ? 6.383 19.203 3.879 1 94.25 117 VAL A CA 1
ATOM 891 C C . VAL A 1 117 ? 5.625 19.609 5.141 1 94.25 117 VAL A C 1
ATOM 893 O O . VAL A 1 117 ? 4.805 20.531 5.105 1 94.25 117 VAL A O 1
ATOM 896 N N . ALA A 1 118 ? 5.961 18.922 6.254 1 94.44 118 ALA A N 1
ATOM 897 C CA . ALA A 1 118 ? 5.32 19.234 7.531 1 94.44 118 ALA A CA 1
ATOM 898 C C . ALA A 1 118 ? 5.684 20.641 8 1 94.44 118 ALA A C 1
ATOM 900 O O . ALA A 1 118 ? 4.82 21.391 8.445 1 94.44 118 ALA A O 1
ATOM 901 N N . LEU A 1 119 ? 6.902 21.016 7.824 1 93 119 LEU A N 1
ATOM 902 C CA . LEU A 1 119 ? 7.402 22.281 8.312 1 93 119 LEU A CA 1
ATOM 903 C C . LEU A 1 119 ? 6.777 23.453 7.547 1 93 119 LEU A C 1
ATOM 905 O O . LEU A 1 119 ? 6.297 24.406 8.148 1 93 119 LEU A O 1
ATOM 909 N N . VAL A 1 120 ? 6.637 23.359 6.254 1 92.56 120 VAL A N 1
ATOM 910 C CA . VAL A 1 120 ? 6.125 24.469 5.453 1 92.56 120 VAL A CA 1
ATOM 911 C C . VAL A 1 120 ? 4.629 24.641 5.703 1 92.56 120 VAL A C 1
ATOM 913 O O . VAL A 1 120 ? 4.07 25.703 5.438 1 92.56 120 VAL A O 1
ATOM 916 N N . ASN A 1 121 ? 4.031 23.609 6.223 1 92.06 121 ASN A N 1
ATOM 917 C CA . ASN A 1 121 ? 2.605 23.703 6.516 1 92.06 121 ASN A CA 1
ATOM 918 C C . ASN A 1 121 ? 2.35 24.016 7.988 1 92.06 121 ASN A C 1
ATOM 920 O O . ASN A 1 121 ? 1.217 23.906 8.461 1 92.06 121 ASN A O 1
ATOM 924 N N . GLY A 1 122 ? 3.445 24.266 8.758 1 92.06 122 GLY A N 1
ATOM 925 C CA . GLY A 1 122 ? 3.271 24.891 10.062 1 92.06 122 GLY A CA 1
ATOM 926 C C . GLY A 1 122 ? 3.416 23.906 11.203 1 92.06 122 GLY A C 1
ATOM 927 O O . GLY A 1 122 ? 3.17 24.25 12.367 1 92.06 122 GLY A O 1
ATOM 928 N N . MET A 1 123 ? 3.814 22.688 10.953 1 94.31 123 MET A N 1
ATOM 929 C CA . MET A 1 123 ? 4.047 21.766 12.07 1 94.31 123 MET A CA 1
ATOM 930 C C . MET A 1 123 ? 5.266 22.203 12.875 1 94.31 123 MET A C 1
ATOM 932 O O . MET A 1 123 ? 6.352 22.391 12.328 1 94.31 123 MET A O 1
ATOM 936 N N . PRO A 1 124 ? 5.062 22.328 14.195 1 94.38 124 PRO A N 1
ATOM 937 C CA . PRO A 1 124 ? 6.223 22.672 15.023 1 94.38 124 PRO A CA 1
ATOM 938 C C . PRO A 1 124 ? 7.316 21.609 14.984 1 94.38 124 PRO A C 1
ATOM 940 O O . PRO A 1 124 ? 7.016 20.406 14.969 1 94.38 124 PRO A O 1
ATOM 943 N N . ASN A 1 125 ? 8.516 22.062 15.008 1 93.69 125 ASN A N 1
ATOM 944 C CA . ASN A 1 125 ? 9.664 21.156 14.992 1 93.69 125 ASN A CA 1
ATOM 945 C C . ASN A 1 125 ? 9.625 20.188 16.188 1 93.69 125 ASN A C 1
ATOM 947 O O . ASN A 1 125 ? 10.016 19.031 16.062 1 93.69 125 ASN A O 1
ATOM 951 N N . ALA A 1 126 ? 9.266 20.672 17.266 1 92.88 126 ALA A N 1
ATOM 952 C CA . ALA A 1 126 ? 9.172 19.844 18.469 1 92.88 126 ALA A CA 1
ATOM 953 C C . ALA A 1 126 ? 8.242 18.656 18.25 1 92.88 126 ALA A C 1
ATOM 955 O O . ALA A 1 126 ? 8.523 17.547 18.703 1 92.88 126 ALA A O 1
ATOM 956 N N . LYS A 1 127 ? 7.168 18.906 17.578 1 94.12 127 LYS A N 1
ATOM 957 C CA . LYS A 1 127 ? 6.207 17.844 17.281 1 94.12 127 LYS A CA 1
ATOM 958 C C . LYS A 1 127 ? 6.84 16.766 16.406 1 94.12 127 LYS A C 1
ATOM 960 O O . LYS A 1 127 ? 6.652 15.578 16.641 1 94.12 127 LYS A O 1
ATOM 965 N N . ARG A 1 128 ? 7.562 17.156 15.453 1 94.69 128 ARG A N 1
ATOM 966 C CA . ARG A 1 128 ? 8.266 16.234 14.562 1 94.69 128 ARG A CA 1
ATOM 967 C C . ARG A 1 128 ? 9.25 15.367 15.336 1 94.69 128 ARG A C 1
ATOM 969 O O . ARG A 1 128 ? 9.328 14.156 15.117 1 94.69 128 ARG A O 1
ATOM 976 N N . LEU A 1 129 ? 9.969 15.969 16.219 1 94.69 129 LEU A N 1
ATOM 977 C CA . LEU A 1 129 ? 10.961 15.242 17.016 1 94.69 129 LEU A CA 1
ATOM 978 C C . LEU A 1 129 ? 10.281 14.227 17.922 1 94.69 129 LEU A C 1
ATOM 980 O O . LEU A 1 129 ? 10.773 13.109 18.094 1 94.69 129 LEU A O 1
ATOM 984 N N . LEU A 1 130 ? 9.211 14.633 18.5 1 96.75 130 LEU A N 1
ATOM 985 C CA . LEU A 1 130 ? 8.461 13.719 19.359 1 96.75 130 LEU A CA 1
ATOM 986 C C . LEU A 1 130 ? 7.984 12.508 18.562 1 96.75 130 LEU A C 1
ATOM 988 O O . LEU A 1 130 ? 8.039 11.375 19.047 1 96.75 130 LEU A O 1
ATOM 992 N N . ILE A 1 131 ? 7.586 12.719 17.328 1 97.56 131 ILE A N 1
ATOM 993 C CA . ILE A 1 131 ? 7.148 11.617 16.469 1 97.56 131 ILE A CA 1
ATOM 994 C C . ILE A 1 131 ? 8.328 10.695 16.172 1 97.56 131 ILE A C 1
ATOM 996 O O . ILE A 1 131 ? 8.203 9.477 16.25 1 97.56 131 ILE A O 1
ATOM 1000 N N . ALA A 1 132 ? 9.43 11.289 15.898 1 95.94 132 ALA A N 1
ATOM 1001 C CA . ALA A 1 132 ? 10.625 10.523 15.562 1 95.94 132 ALA A CA 1
ATOM 1002 C C . ALA A 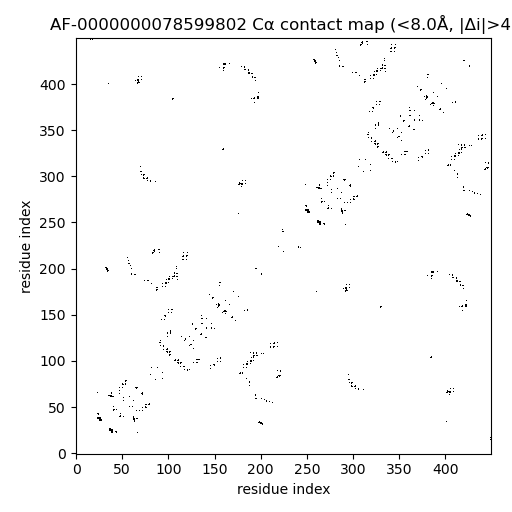1 132 ? 11.039 9.609 16.719 1 95.94 132 ALA A C 1
ATOM 1004 O O . ALA A 1 132 ? 11.508 8.492 16.5 1 95.94 132 ALA A O 1
ATOM 1005 N N . PHE A 1 133 ? 10.758 10.062 17.906 1 94.5 133 PHE A N 1
ATOM 1006 C CA . PHE A 1 133 ? 11.227 9.328 19.078 1 94.5 133 PHE A CA 1
ATOM 1007 C C . PHE A 1 133 ? 10.102 8.492 19.688 1 94.5 133 PHE A C 1
ATOM 1009 O O . PHE A 1 133 ? 10.281 7.832 20.703 1 94.5 133 PHE A O 1
ATOM 1016 N N . GLY A 1 134 ? 8.961 8.594 19.141 1 95.62 134 GLY A N 1
ATOM 1017 C CA . GLY A 1 134 ? 7.848 7.758 19.547 1 95.62 134 GLY A CA 1
ATOM 1018 C C . GLY A 1 134 ? 7.141 8.273 20.781 1 95.62 134 GLY A C 1
ATOM 1019 O O . GLY A 1 134 ? 6.43 7.527 21.453 1 95.62 134 GLY A O 1
ATOM 1020 N N . LYS A 1 135 ? 7.375 9.516 21.125 1 95.31 135 LYS A N 1
ATOM 1021 C CA . LYS A 1 135 ? 6.695 10.133 22.266 1 95.31 135 LYS A CA 1
ATOM 1022 C C . LYS A 1 135 ? 5.41 10.828 21.828 1 95.31 135 LYS A C 1
ATOM 1024 O O . LYS A 1 135 ? 5.266 12.039 21.984 1 95.31 135 LYS A O 1
ATOM 1029 N N . VAL A 1 136 ? 4.441 10.055 21.422 1 95.38 136 VAL A N 1
ATOM 1030 C CA . VAL A 1 136 ? 3.293 10.602 20.719 1 95.38 136 VAL A CA 1
ATOM 1031 C C . VAL A 1 136 ? 2.082 10.648 21.641 1 95.38 136 VAL A C 1
ATOM 1033 O O . VAL A 1 136 ? 0.967 10.945 21.203 1 95.38 136 VAL A O 1
ATOM 1036 N N . ASP A 1 137 ? 2.309 10.352 22.922 1 92.31 137 ASP A N 1
ATOM 1037 C CA . ASP A 1 137 ? 1.233 10.438 23.891 1 92.31 137 ASP A CA 1
ATOM 1038 C C . ASP A 1 137 ? 1.299 11.75 24.672 1 92.31 137 ASP A C 1
ATOM 1040 O O . ASP A 1 137 ? 0.495 11.984 25.578 1 92.31 137 ASP A O 1
ATOM 1044 N N . ASP A 1 138 ? 2.15 12.656 24.219 1 90.56 138 ASP A N 1
ATOM 1045 C CA . ASP A 1 138 ? 2.307 13.953 24.859 1 90.56 138 ASP A CA 1
ATOM 1046 C C . ASP A 1 138 ? 1.062 14.812 24.672 1 90.56 138 ASP A C 1
ATOM 1048 O O . ASP A 1 138 ? 0.612 15.023 23.531 1 90.56 138 ASP A O 1
ATOM 1052 N N . THR A 1 139 ? 0.51 15.398 25.734 1 92.88 139 THR A N 1
ATOM 1053 C CA . THR A 1 139 ? -0.747 16.141 25.656 1 92.88 139 THR A CA 1
ATOM 1054 C C . THR A 1 139 ? -0.492 17.609 25.406 1 92.88 139 THR A C 1
ATOM 1056 O O . THR A 1 139 ? -1.421 18.375 25.094 1 92.88 139 THR A O 1
ATOM 1059 N N . GLU A 1 140 ? 0.678 17.984 25.5 1 92.62 140 GLU A N 1
ATOM 1060 C CA . GLU A 1 140 ? 1.017 19.375 25.234 1 92.62 140 GLU A CA 1
ATOM 1061 C C . GLU A 1 140 ? 1.067 19.656 23.734 1 92.62 140 GLU A C 1
ATOM 1063 O O . GLU A 1 140 ? 0.583 20.703 23.281 1 92.62 140 GLU A O 1
ATOM 1068 N N . PHE A 1 141 ? 1.566 18.703 23 1 93.56 141 PHE A N 1
ATOM 1069 C CA . PHE A 1 141 ? 1.823 18.969 21.594 1 93.56 141 PHE A CA 1
ATOM 1070 C C . PHE A 1 141 ? 0.803 18.266 20.703 1 93.56 141 PHE A C 1
ATOM 1072 O O . PHE A 1 141 ? 0.648 18.609 19.531 1 93.56 141 PHE A O 1
ATOM 1079 N N . PHE A 1 142 ? 0.124 17.312 21.25 1 96.88 142 PHE A N 1
ATOM 1080 C CA . PHE A 1 142 ? -0.828 16.547 20.469 1 96.88 142 PHE A CA 1
ATOM 1081 C C . PHE A 1 142 ? -2.229 16.641 21.062 1 96.88 142 PHE A C 1
ATOM 1083 O O . PHE A 1 142 ? -2.432 16.359 22.234 1 96.88 142 PHE A O 1
ATOM 1090 N N . THR A 1 143 ? -3.16 17.031 20.188 1 96.69 143 THR A N 1
ATOM 1091 C CA . THR A 1 143 ? -4.562 17.031 20.594 1 96.69 143 THR A CA 1
ATOM 1092 C C . THR A 1 143 ? -5.062 15.609 20.797 1 96.69 143 THR A C 1
ATOM 1094 O O . THR A 1 143 ? -4.375 14.648 20.453 1 96.69 143 THR A O 1
ATOM 1097 N N . LEU A 1 144 ? -6.25 15.453 21.375 1 97.38 144 LEU A N 1
ATOM 1098 C CA . LEU A 1 144 ? -6.867 14.141 21.484 1 97.38 144 LEU A CA 1
ATOM 1099 C C . LEU A 1 144 ? -7.012 13.477 20.125 1 97.38 144 LEU A C 1
ATOM 1101 O O . LEU A 1 144 ? -6.711 12.297 19.969 1 97.38 144 LEU A O 1
ATOM 1105 N N . ARG A 1 145 ? -7.48 14.211 19.125 1 97.81 145 ARG A N 1
ATOM 1106 C CA . ARG A 1 145 ? -7.637 13.695 17.766 1 97.81 145 ARG A CA 1
ATOM 1107 C C . ARG A 1 145 ? -6.301 13.234 17.203 1 97.81 145 ARG A C 1
ATOM 1109 O O . ARG A 1 145 ? -6.215 12.156 16.594 1 97.81 145 ARG A O 1
ATOM 1116 N N . ASP A 1 146 ? -5.238 14.031 17.484 1 97.69 146 ASP A N 1
ATOM 1117 C CA . ASP A 1 146 ? -3.902 13.633 17.047 1 97.69 146 ASP A CA 1
ATOM 1118 C C . ASP A 1 146 ? -3.506 12.297 17.672 1 97.69 146 ASP A C 1
ATOM 1120 O O . ASP A 1 146 ? -3.014 11.406 16.969 1 97.69 146 ASP A O 1
ATOM 1124 N N . ARG A 1 147 ? -3.711 12.164 18.922 1 98.25 147 ARG A N 1
ATOM 1125 C CA . ARG A 1 147 ? -3.256 10.977 19.656 1 98.25 147 ARG A CA 1
ATOM 1126 C C . ARG A 1 147 ? -4.02 9.734 19.203 1 98.25 147 ARG A C 1
ATOM 1128 O O . ARG A 1 147 ? -3.445 8.648 19.109 1 98.25 147 ARG A O 1
ATOM 1135 N N . VAL A 1 148 ? -5.309 9.875 18.938 1 98.56 148 VAL A N 1
ATOM 1136 C CA . VAL A 1 148 ? -6.098 8.773 18.406 1 98.56 148 VAL A CA 1
ATOM 1137 C C . VAL A 1 148 ? -5.547 8.359 17.047 1 98.56 148 VAL A C 1
ATOM 1139 O O . VAL A 1 148 ? -5.363 7.164 16.781 1 98.56 148 VAL A O 1
ATOM 1142 N N . LEU A 1 149 ? -5.238 9.32 16.266 1 98.62 149 LEU A N 1
ATOM 1143 C CA . LEU A 1 149 ? -4.703 9.086 14.93 1 98.62 149 LEU A CA 1
ATOM 1144 C C . LEU A 1 149 ? -3.355 8.383 15 1 98.62 149 LEU A C 1
ATOM 1146 O O . LEU A 1 149 ? -3.141 7.375 14.312 1 98.62 149 LEU A O 1
ATOM 1150 N N . LEU A 1 150 ? -2.5 8.852 15.836 1 98.62 150 LEU A N 1
ATOM 1151 C CA . LEU A 1 150 ? -1.149 8.312 15.953 1 98.62 150 LEU A CA 1
ATOM 1152 C C . LEU A 1 150 ? -1.177 6.906 16.531 1 98.62 150 LEU A C 1
ATOM 1154 O O . LEU A 1 150 ? -0.376 6.051 16.141 1 98.62 150 LEU A O 1
ATOM 1158 N N . ARG A 1 151 ? -2.088 6.602 17.406 1 98.5 151 ARG A N 1
ATOM 1159 C CA . ARG A 1 151 ? -2.279 5.25 17.938 1 98.5 151 ARG A CA 1
ATOM 1160 C C . ARG A 1 151 ? -2.777 4.312 16.844 1 98.5 151 ARG A C 1
ATOM 1162 O O . ARG A 1 151 ? -2.311 3.176 16.734 1 98.5 151 ARG A O 1
ATOM 1169 N N . PHE A 1 152 ? -3.699 4.832 16.078 1 98.88 152 PHE A N 1
ATOM 1170 C CA . PHE A 1 152 ? -4.23 4.043 14.977 1 98.88 152 PHE A CA 1
ATOM 1171 C C . PHE A 1 152 ? -3.119 3.654 14 1 98.88 152 PHE A C 1
ATOM 1173 O O . PHE A 1 152 ? -3 2.486 13.625 1 98.88 152 PHE A O 1
ATOM 1180 N N . VAL A 1 153 ? -2.27 4.586 13.656 1 98.94 153 VAL A N 1
ATOM 1181 C CA . VAL A 1 153 ? -1.152 4.324 12.758 1 98.94 153 VAL A CA 1
ATOM 1182 C C . VAL A 1 153 ? -0.238 3.262 13.359 1 98.94 153 VAL A C 1
ATOM 1184 O O . VAL A 1 153 ? 0.189 2.336 12.664 1 98.94 153 VAL A O 1
ATOM 1187 N N . GLU A 1 154 ? 0.012 3.365 14.617 1 98.81 154 GLU A N 1
ATOM 1188 C CA . GLU A 1 154 ? 0.884 2.395 15.273 1 98.81 154 GLU A CA 1
ATOM 1189 C C . GLU A 1 154 ? 0.27 0.999 15.242 1 98.81 154 GLU A C 1
ATOM 1191 O O . GLU A 1 154 ? 0.961 0.016 14.969 1 98.81 154 GLU A O 1
ATOM 1196 N N . GLU A 1 155 ? -1.017 0.903 15.547 1 98.88 155 GLU A N 1
ATOM 1197 C CA . GLU A 1 155 ? -1.684 -0.395 15.555 1 98.88 155 GLU A CA 1
ATOM 1198 C C . GLU A 1 155 ? -1.74 -1.001 14.156 1 98.88 155 GLU A C 1
ATOM 1200 O O . GLU A 1 155 ? -1.61 -2.217 13.992 1 98.88 155 GLU A O 1
ATOM 1205 N N . LEU A 1 156 ? -1.92 -0.15 13.133 1 98.94 156 LEU A N 1
ATOM 1206 C CA . LEU A 1 156 ? -1.87 -0.65 11.766 1 98.94 156 LEU A CA 1
ATOM 1207 C C . LEU A 1 156 ? -0.496 -1.23 11.453 1 98.94 156 LEU A C 1
ATOM 1209 O O . LEU A 1 156 ? -0.394 -2.324 10.891 1 98.94 156 LEU A O 1
ATOM 1213 N N . VAL A 1 157 ? 0.556 -0.51 11.805 1 98.88 157 VAL A N 1
ATOM 1214 C CA . VAL A 1 157 ? 1.913 -0.891 11.43 1 98.88 157 VAL A CA 1
ATOM 1215 C C . VAL A 1 157 ? 2.344 -2.119 12.227 1 98.88 157 VAL A C 1
ATOM 1217 O O . VAL A 1 157 ? 2.945 -3.045 11.672 1 98.88 157 VAL A O 1
ATOM 1220 N N . ARG A 1 158 ? 1.967 -2.195 13.461 1 98.44 158 ARG A N 1
ATOM 1221 C CA . ARG A 1 158 ? 2.48 -3.246 14.328 1 98.44 158 ARG A CA 1
ATOM 1222 C C . ARG A 1 158 ? 1.571 -4.473 14.305 1 98.44 158 ARG A C 1
ATOM 1224 O O . ARG A 1 158 ? 2.047 -5.605 14.398 1 98.44 158 ARG A O 1
ATOM 1231 N N . ASN A 1 159 ? 0.249 -4.207 14.164 1 98.62 159 ASN A N 1
ATOM 1232 C CA . ASN A 1 159 ? -0.688 -5.301 14.406 1 98.62 159 ASN A CA 1
ATOM 1233 C C . ASN A 1 159 ? -1.541 -5.59 13.172 1 98.62 159 ASN A C 1
ATOM 1235 O O . ASN A 1 159 ? -2.283 -6.57 13.141 1 98.62 159 ASN A O 1
ATOM 1239 N N . ASN A 1 160 ? -1.438 -4.738 12.148 1 98.88 160 ASN A N 1
ATOM 1240 C CA . ASN A 1 160 ? -2.266 -4.852 10.953 1 98.88 160 ASN A CA 1
ATOM 1241 C C . ASN A 1 160 ? -3.752 -4.859 11.297 1 98.88 160 ASN A C 1
ATOM 1243 O O . ASN A 1 160 ? -4.551 -5.492 10.609 1 98.88 160 ASN A O 1
ATOM 1247 N N . ASN A 1 161 ? -4.094 -4.27 12.43 1 98.81 161 ASN A N 1
ATOM 1248 C CA . ASN A 1 161 ? -5.445 -4.211 12.969 1 98.81 161 ASN A CA 1
ATOM 1249 C C . ASN A 1 161 ? -5.613 -3.037 13.93 1 98.81 161 ASN A C 1
ATOM 1251 O O . ASN A 1 161 ? -4.68 -2.262 14.141 1 98.81 161 ASN A O 1
ATOM 1255 N N . ALA A 1 162 ? -6.844 -2.801 14.344 1 98.81 162 ALA A N 1
ATOM 1256 C CA . ALA A 1 162 ? -7.152 -1.834 15.398 1 98.81 162 ALA A CA 1
ATOM 1257 C C . ALA A 1 162 ? -7.879 -2.502 16.562 1 98.81 162 ALA A C 1
ATOM 1259 O O . ALA A 1 162 ? -8.766 -3.336 16.344 1 98.81 162 ALA A O 1
ATOM 1260 N N . SER A 1 163 ? -7.477 -2.176 17.75 1 98.75 163 SER A N 1
ATOM 1261 C CA . SER A 1 163 ? -8.188 -2.66 18.922 1 98.75 163 SER A CA 1
ATOM 1262 C C . SER A 1 163 ? -9.602 -2.096 18.984 1 98.75 163 SER A C 1
ATOM 1264 O O . SER A 1 163 ? -9.906 -1.092 18.328 1 98.75 163 SER A O 1
ATOM 1266 N N . ASP A 1 164 ? -10.438 -2.711 19.844 1 98.31 164 ASP A N 1
ATOM 1267 C CA . ASP A 1 164 ? -11.797 -2.219 20.016 1 98.31 164 ASP A CA 1
ATOM 1268 C C . ASP A 1 164 ? -11.805 -0.792 20.562 1 98.31 164 ASP A C 1
ATOM 1270 O O . ASP A 1 164 ? -12.602 0.04 20.141 1 98.31 164 ASP A O 1
ATOM 1274 N N . ALA A 1 165 ? -10.945 -0.5 21.453 1 98.56 165 ALA A N 1
ATOM 1275 C CA . ALA A 1 165 ? -10.859 0.833 22.047 1 98.56 165 ALA A CA 1
ATOM 1276 C C . ALA A 1 165 ? -10.469 1.871 21 1 98.56 165 ALA A C 1
ATOM 1278 O O . ALA A 1 165 ? -11.047 2.959 20.938 1 98.56 165 ALA A O 1
ATOM 1279 N N . THR A 1 166 ? -9.492 1.532 20.172 1 98.69 166 THR A N 1
ATOM 1280 C CA . THR A 1 166 ? -9.062 2.439 19.109 1 98.69 166 THR A CA 1
ATOM 1281 C C . THR A 1 166 ? -10.188 2.662 18.109 1 98.69 166 THR A C 1
ATOM 1283 O O . THR A 1 166 ? -10.422 3.789 17.656 1 98.69 166 THR A O 1
ATOM 1286 N N . LEU A 1 167 ? -10.883 1.597 17.781 1 98.62 167 LEU A N 1
ATOM 1287 C CA . LEU A 1 167 ? -11.984 1.703 16.828 1 98.62 167 LEU A CA 1
ATOM 1288 C C . LEU A 1 167 ? -13.086 2.611 17.375 1 98.62 167 LEU A C 1
ATOM 1290 O O . LEU A 1 167 ? -13.648 3.418 16.641 1 98.62 167 LEU A O 1
ATOM 1294 N N . GLU A 1 168 ? -13.359 2.498 18.625 1 98.56 168 GLU A N 1
ATOM 1295 C CA . GLU A 1 168 ? -14.352 3.359 19.266 1 98.56 168 GLU A CA 1
ATOM 1296 C C . GLU A 1 168 ? -13.93 4.824 19.219 1 98.56 168 GLU A C 1
ATOM 1298 O O . GLU A 1 168 ? -14.727 5.699 18.875 1 98.56 168 GLU A O 1
ATOM 1303 N N . ASP A 1 169 ? -12.672 5.086 19.562 1 98.75 169 ASP A N 1
ATOM 1304 C CA . ASP A 1 169 ? -12.141 6.445 19.531 1 98.75 169 ASP A CA 1
ATOM 1305 C C . ASP A 1 169 ? -12.164 7.004 18.109 1 98.75 169 ASP A C 1
ATOM 1307 O O . ASP A 1 169 ? -12.445 8.188 17.906 1 98.75 169 ASP A O 1
ATOM 1311 N N . LEU A 1 170 ? -11.867 6.152 17.141 1 98.75 170 LEU A N 1
ATOM 1312 C CA . LEU A 1 170 ? -11.883 6.578 15.75 1 98.75 170 LEU A CA 1
ATOM 1313 C C . LEU A 1 170 ? -13.289 6.98 15.312 1 98.75 170 LEU A C 1
ATOM 1315 O O . LEU A 1 170 ? -13.477 8.055 14.734 1 98.75 170 LEU A O 1
ATOM 1319 N N . LYS A 1 171 ? -14.242 6.215 15.617 1 98.06 171 LYS A N 1
ATOM 1320 C CA . LYS A 1 171 ? -15.617 6.484 15.211 1 98.06 171 LYS A CA 1
ATOM 1321 C C . LYS A 1 171 ? -16.156 7.75 15.875 1 98.06 171 LYS A C 1
ATOM 1323 O O . LYS A 1 171 ? -17 8.445 15.305 1 98.06 171 LYS A O 1
ATOM 1328 N N . ALA A 1 172 ? -15.57 8.078 17.016 1 98.38 172 ALA A N 1
ATOM 1329 C CA . ALA A 1 172 ? -16 9.258 17.75 1 98.38 172 ALA A CA 1
ATOM 1330 C C . ALA A 1 172 ? -15.344 10.523 17.203 1 98.38 172 ALA A C 1
ATOM 1332 O O . ALA A 1 172 ? -15.859 11.625 17.391 1 98.38 172 ALA A O 1
ATOM 1333 N N . ASN A 1 173 ? -14.219 10.398 16.438 1 98.12 173 ASN A N 1
ATOM 1334 C CA . ASN A 1 173 ? -13.414 11.586 16.156 1 98.12 173 ASN A CA 1
ATOM 1335 C C . ASN A 1 173 ? -13.164 11.758 14.664 1 98.12 173 ASN A C 1
ATOM 1337 O O . ASN A 1 173 ? -12.711 12.82 14.227 1 98.12 173 ASN A O 1
ATOM 1341 N N . PHE A 1 174 ? -13.461 10.742 13.898 1 97.94 174 PHE A N 1
ATOM 1342 C CA . PHE A 1 174 ? -13.18 10.758 12.469 1 97.94 174 PHE A CA 1
ATOM 1343 C C . PHE A 1 174 ? -14.375 10.25 11.672 1 97.94 174 PHE A C 1
ATOM 1345 O O . PHE A 1 174 ? -15.133 9.398 12.156 1 97.94 174 PHE A O 1
ATOM 1352 N N . SER A 1 175 ? -14.484 10.758 10.414 1 97.31 175 SER A N 1
ATOM 1353 C CA . SER A 1 175 ? -15.438 10.156 9.492 1 97.31 175 SER A CA 1
ATOM 1354 C C . SER A 1 175 ? -14.938 8.805 8.984 1 97.31 175 SER A C 1
ATOM 1356 O O . SER A 1 175 ? -13.742 8.523 9.039 1 97.31 175 SER A O 1
ATOM 1358 N N . THR A 1 176 ? -15.836 7.973 8.508 1 97.69 176 THR A N 1
ATOM 1359 C CA . THR A 1 176 ? -15.453 6.695 7.914 1 97.69 176 THR A CA 1
ATOM 1360 C C . THR A 1 176 ? -14.453 6.906 6.781 1 97.69 176 THR A C 1
ATOM 1362 O O . THR A 1 176 ? -13.453 6.188 6.684 1 97.69 176 THR A O 1
ATOM 1365 N N . ARG A 1 177 ? -14.68 7.926 5.988 1 97.38 177 ARG A N 1
ATOM 1366 C CA . ARG A 1 177 ? -13.781 8.234 4.883 1 97.38 177 ARG A CA 1
ATOM 1367 C C . ARG A 1 177 ? -12.375 8.539 5.387 1 97.38 177 ARG A C 1
ATOM 1369 O O . ARG A 1 177 ? -11.391 8.008 4.863 1 97.38 177 ARG A O 1
ATOM 1376 N N . GLU A 1 178 ? -12.281 9.359 6.359 1 97.75 178 GLU A N 1
ATOM 1377 C CA . GLU A 1 178 ? -10.977 9.703 6.914 1 97.75 178 GLU A CA 1
ATOM 1378 C C . GLU A 1 178 ? -10.258 8.469 7.449 1 97.75 178 GLU A C 1
ATOM 1380 O O . GLU A 1 178 ? -9.047 8.32 7.266 1 97.75 178 GLU A O 1
ATOM 1385 N N . ILE A 1 179 ? -10.992 7.562 8.07 1 98.75 179 ILE A N 1
ATOM 1386 C CA . ILE A 1 179 ? -10.414 6.348 8.641 1 98.75 179 ILE A CA 1
ATOM 1387 C C . ILE A 1 179 ? -9.805 5.492 7.531 1 98.75 179 ILE A C 1
ATOM 1389 O O . ILE A 1 179 ? -8.672 5.039 7.645 1 98.75 179 ILE A O 1
ATOM 1393 N N . PHE A 1 180 ? -10.5 5.344 6.488 1 98.69 180 PHE A N 1
ATOM 1394 C CA . PHE A 1 180 ? -10.023 4.492 5.406 1 98.69 180 PHE A CA 1
ATOM 1395 C C . PHE A 1 180 ? -8.898 5.176 4.637 1 98.69 180 PHE A C 1
ATOM 1397 O O . PHE A 1 180 ? -7.984 4.516 4.141 1 98.69 180 PHE A O 1
ATOM 1404 N N . GLU A 1 181 ? -8.93 6.508 4.539 1 98.31 181 GLU A N 1
ATOM 1405 C CA . GLU A 1 181 ? -7.805 7.223 3.939 1 98.31 181 GLU A CA 1
ATOM 1406 C C . GLU A 1 181 ? -6.52 6.992 4.727 1 98.31 181 GLU A C 1
ATOM 1408 O O . GLU A 1 181 ? -5.445 6.848 4.145 1 98.31 181 GLU A O 1
ATOM 1413 N N . VAL A 1 182 ? -6.617 6.926 6.047 1 98.81 182 VAL A N 1
ATOM 1414 C CA . VAL A 1 182 ? -5.445 6.672 6.875 1 98.81 182 VAL A CA 1
ATOM 1415 C C . VAL A 1 182 ? -4.871 5.293 6.555 1 98.81 182 VAL A C 1
ATOM 1417 O O . VAL A 1 182 ? -3.654 5.141 6.41 1 98.81 182 VAL A O 1
ATOM 1420 N N . ILE A 1 183 ? -5.715 4.262 6.375 1 98.94 183 ILE A N 1
ATOM 1421 C CA . ILE A 1 183 ? -5.258 2.912 6.066 1 98.94 183 ILE A CA 1
ATOM 1422 C C . ILE A 1 183 ? -4.492 2.916 4.742 1 98.94 183 ILE A C 1
ATOM 1424 O O . ILE A 1 183 ? -3.414 2.328 4.641 1 98.94 183 ILE A O 1
ATOM 1428 N N . VAL A 1 184 ? -5 3.652 3.793 1 98.81 184 VAL A N 1
ATOM 1429 C CA . VAL A 1 184 ? -4.391 3.695 2.469 1 98.81 184 VAL A CA 1
ATOM 1430 C C . VAL A 1 184 ? -3.062 4.445 2.533 1 98.81 184 VAL A C 1
ATOM 1432 O O . VAL A 1 184 ? -2.057 3.996 1.979 1 98.81 184 VAL A O 1
ATOM 1435 N N . ILE A 1 185 ? -3.037 5.578 3.227 1 98.62 185 ILE A N 1
ATOM 1436 C CA . ILE A 1 185 ? -1.833 6.398 3.301 1 98.62 185 ILE A CA 1
ATOM 1437 C C . ILE A 1 185 ? -0.737 5.641 4.047 1 98.62 185 ILE A C 1
ATOM 1439 O O . ILE A 1 185 ? 0.423 5.641 3.627 1 98.62 185 ILE A O 1
ATOM 1443 N N . VAL A 1 186 ? -1.091 4.945 5.121 1 98.94 186 VAL A N 1
ATOM 1444 C CA . VAL A 1 186 ? -0.119 4.113 5.824 1 98.94 186 VAL A CA 1
ATOM 1445 C C . VAL A 1 186 ? 0.442 3.057 4.879 1 98.94 186 VAL A C 1
ATOM 1447 O O . VAL A 1 186 ? 1.651 2.818 4.848 1 98.94 186 VAL A O 1
ATOM 1450 N N . GLY A 1 187 ? -0.408 2.428 4.109 1 98.88 187 GLY A N 1
ATOM 1451 C CA . GLY A 1 187 ? 0.039 1.422 3.158 1 98.88 187 GLY A CA 1
ATOM 1452 C C . GLY A 1 187 ? 0.959 1.979 2.09 1 98.88 187 GLY A C 1
ATOM 1453 O O . GLY A 1 187 ? 2.004 1.394 1.796 1 98.88 187 GLY A O 1
ATOM 1454 N N . LEU A 1 188 ? 0.584 3.082 1.502 1 98.81 188 LEU A N 1
ATOM 1455 C CA . LEU A 1 188 ? 1.381 3.713 0.455 1 98.81 188 LEU A CA 1
ATOM 1456 C C . LEU A 1 188 ? 2.766 4.082 0.975 1 98.81 188 LEU A C 1
ATOM 1458 O O . LEU A 1 188 ? 3.775 3.766 0.343 1 98.81 188 LEU A O 1
ATOM 1462 N N . TYR A 1 189 ? 2.82 4.637 2.117 1 98.88 189 TYR A N 1
ATOM 1463 C CA . TYR A 1 189 ? 4.105 5.113 2.615 1 98.88 189 TYR A CA 1
ATOM 1464 C C . TYR A 1 189 ? 4.922 3.965 3.199 1 98.88 189 TYR A C 1
ATOM 1466 O O . TYR A 1 189 ? 6.137 4.082 3.367 1 98.88 189 TYR A O 1
ATOM 1474 N N . THR A 1 190 ? 4.242 2.854 3.52 1 98.94 190 THR A N 1
ATOM 1475 C CA . THR A 1 190 ? 4.992 1.635 3.805 1 98.94 190 THR A CA 1
ATOM 1476 C C . THR A 1 190 ? 5.668 1.107 2.541 1 98.94 190 THR A C 1
ATOM 1478 O O . THR A 1 190 ? 6.812 0.651 2.588 1 98.94 190 THR A O 1
ATOM 1481 N N . ILE A 1 191 ? 4.988 1.158 1.431 1 98.94 191 ILE A N 1
ATOM 1482 C CA . ILE A 1 191 ? 5.605 0.779 0.163 1 98.94 191 ILE A CA 1
ATOM 1483 C C . ILE A 1 191 ? 6.84 1.639 -0.089 1 98.94 191 ILE A C 1
ATOM 1485 O O . ILE A 1 191 ? 7.918 1.116 -0.38 1 98.94 191 ILE A O 1
ATOM 1489 N N . PHE A 1 192 ? 6.73 2.959 0.072 1 98.94 192 PHE A N 1
ATOM 1490 C CA . PHE A 1 192 ? 7.863 3.855 -0.132 1 98.94 192 PHE A CA 1
ATOM 1491 C C . PHE A 1 192 ? 9 3.521 0.826 1 98.94 192 PHE A C 1
ATOM 1493 O O . PHE A 1 192 ? 10.164 3.504 0.43 1 98.94 192 PHE A O 1
ATOM 1500 N N . GLY A 1 193 ? 8.648 3.268 2.064 1 98.94 193 GLY A N 1
ATOM 1501 C CA . GLY A 1 193 ? 9.656 2.92 3.055 1 98.94 193 GLY A CA 1
ATOM 1502 C C . GLY A 1 193 ? 10.391 1.633 2.729 1 98.94 193 GLY A C 1
ATOM 1503 O O . GLY A 1 193 ? 11.609 1.562 2.859 1 98.94 193 GLY A O 1
ATOM 1504 N N . ARG A 1 194 ? 9.648 0.624 2.332 1 98.94 194 ARG A N 1
ATOM 1505 C CA . ARG A 1 194 ? 10.25 -0.657 1.983 1 98.94 194 ARG A CA 1
ATOM 1506 C C . ARG A 1 194 ? 11.164 -0.518 0.771 1 98.94 194 ARG A C 1
ATOM 1508 O O . ARG A 1 194 ? 12.25 -1.1 0.735 1 98.94 194 ARG A O 1
ATOM 1515 N N . VAL A 1 195 ? 10.742 0.219 -0.231 1 98.94 195 VAL A N 1
ATOM 1516 C CA . VAL A 1 195 ? 11.578 0.481 -1.397 1 98.94 195 VAL A CA 1
ATOM 1517 C C . VAL A 1 195 ? 12.883 1.138 -0.96 1 98.94 195 VAL A C 1
ATOM 1519 O O . VAL A 1 195 ? 13.969 0.715 -1.372 1 98.94 195 VAL A O 1
ATOM 1522 N N . ALA A 1 196 ? 12.781 2.109 -0.136 1 98.94 196 ALA A N 1
ATOM 1523 C CA . ALA A 1 196 ? 13.953 2.838 0.338 1 98.94 196 ALA A CA 1
ATOM 1524 C C . ALA A 1 196 ? 14.875 1.926 1.146 1 98.94 196 ALA A C 1
ATOM 1526 O O . ALA A 1 196 ? 16.078 1.887 0.908 1 98.94 196 ALA A O 1
ATOM 1527 N N . ASN A 1 197 ? 14.328 1.204 2.084 1 98.88 197 ASN A N 1
ATOM 1528 C CA . ASN A 1 197 ? 15.102 0.349 2.98 1 98.88 197 ASN A CA 1
ATOM 1529 C C . ASN A 1 197 ? 15.781 -0.788 2.225 1 98.88 197 ASN A C 1
ATOM 1531 O O . ASN A 1 197 ? 16.984 -1.012 2.381 1 98.88 197 ASN A O 1
ATOM 1535 N N . VAL A 1 198 ? 15.023 -1.478 1.41 1 98.88 198 VAL A N 1
ATOM 1536 C CA . VAL A 1 198 ? 15.539 -2.633 0.68 1 98.88 198 VAL A CA 1
ATOM 1537 C C . VAL A 1 198 ? 16.641 -2.189 -0.276 1 98.88 198 VAL A C 1
ATOM 1539 O O . VAL A 1 198 ? 17.625 -2.898 -0.459 1 98.88 198 VAL A O 1
ATOM 1542 N N . SER A 1 199 ? 16.531 -1.01 -0.821 1 98.75 199 SER A N 1
ATOM 1543 C CA . SER A 1 199 ? 17.469 -0.534 -1.833 1 98.75 199 SER A CA 1
ATOM 1544 C C . SER A 1 199 ? 18.672 0.136 -1.193 1 98.75 199 SER A C 1
ATOM 1546 O O . SER A 1 199 ? 19.656 0.45 -1.878 1 98.75 199 SER A O 1
ATOM 1548 N N . ARG A 1 200 ? 18.641 0.353 0.102 1 98.44 200 ARG A N 1
ATOM 1549 C CA . ARG A 1 200 ? 19.672 1.173 0.718 1 98.44 200 ARG A CA 1
ATOM 1550 C C . ARG A 1 200 ? 19.812 2.506 -0.009 1 98.44 200 ARG A C 1
ATOM 1552 O O . ARG A 1 200 ? 20.922 2.893 -0.385 1 98.44 200 ARG A O 1
ATOM 1559 N N . ILE A 1 201 ? 18.75 3.219 -0.106 1 98.5 201 ILE A N 1
ATOM 1560 C CA . ILE A 1 201 ? 18.562 4.352 -1.004 1 98.5 201 ILE A CA 1
ATOM 1561 C C . ILE A 1 201 ? 19.562 5.457 -0.669 1 98.5 201 ILE A C 1
ATOM 1563 O O . ILE A 1 201 ? 19.891 5.664 0.499 1 98.5 201 ILE A O 1
ATOM 1567 N N . ASP A 1 202 ? 20 6.188 -1.646 1 98.25 202 ASP A N 1
ATOM 1568 C CA . ASP A 1 202 ? 20.812 7.383 -1.467 1 98.25 202 ASP A CA 1
ATOM 1569 C C . ASP A 1 202 ? 19.938 8.602 -1.182 1 98.25 202 ASP A C 1
ATOM 1571 O O . ASP A 1 202 ? 18.766 8.633 -1.556 1 98.25 202 ASP A O 1
ATOM 1575 N N . GLU A 1 203 ? 20.516 9.539 -0.523 1 96.56 203 GLU A N 1
ATOM 1576 C CA . GLU A 1 203 ? 19.812 10.812 -0.382 1 96.56 203 GLU A CA 1
ATOM 1577 C C . GLU A 1 203 ? 19.562 11.461 -1.741 1 96.56 203 GLU A C 1
ATOM 1579 O O . GLU A 1 203 ? 20.328 11.25 -2.686 1 96.56 203 GLU A O 1
ATOM 1584 N N . ASP A 1 204 ? 18.438 12.18 -1.805 1 96.88 204 ASP A N 1
ATOM 1585 C CA . ASP A 1 204 ? 18.203 12.945 -3.025 1 96.88 204 ASP A CA 1
ATOM 1586 C C . ASP A 1 204 ? 19.281 14.008 -3.234 1 96.88 204 ASP A C 1
ATOM 1588 O O . ASP A 1 204 ? 19.781 14.586 -2.27 1 96.88 204 ASP A O 1
ATOM 1592 N N . PRO A 1 205 ? 19.562 14.258 -4.531 1 94.38 205 PRO A N 1
ATOM 1593 C CA . PRO A 1 205 ? 20.344 15.469 -4.773 1 94.38 205 PRO A CA 1
ATOM 1594 C C . PRO A 1 205 ? 19.625 16.734 -4.344 1 94.38 205 PRO A C 1
ATOM 1596 O O . PRO A 1 205 ? 18.406 16.719 -4.137 1 94.38 205 PRO A O 1
ATOM 1599 N N . GLU A 1 206 ? 20.391 17.781 -4.199 1 94.69 206 GLU A N 1
ATOM 1600 C CA . GLU A 1 206 ? 19.781 19.062 -3.865 1 94.69 206 GLU A CA 1
ATOM 1601 C C . GLU A 1 206 ? 18.688 19.438 -4.871 1 94.69 206 GLU A C 1
ATOM 1603 O O . GLU A 1 206 ? 18.875 19.281 -6.078 1 94.69 206 GLU A O 1
ATOM 1608 N N . ILE A 1 207 ? 17.547 19.891 -4.375 1 96.31 207 ILE A N 1
ATOM 1609 C CA . ILE A 1 207 ? 16.406 20.297 -5.203 1 96.31 207 ILE A CA 1
ATOM 1610 C C . ILE A 1 207 ? 16.219 21.797 -5.105 1 96.31 207 ILE A C 1
ATOM 1612 O O . ILE A 1 207 ? 15.727 22.312 -4.094 1 96.31 207 ILE A O 1
ATOM 1616 N N . PRO A 1 208 ? 16.594 22.5 -6.09 1 94.62 208 PRO A N 1
ATOM 1617 C CA . PRO A 1 208 ? 16.406 23.953 -6.059 1 94.62 208 PRO A CA 1
ATOM 1618 C C . PRO A 1 208 ? 14.938 24.359 -5.891 1 94.62 208 PRO A C 1
ATOM 1620 O O . PRO A 1 208 ? 14.062 23.812 -6.566 1 94.62 208 PRO A O 1
ATOM 1623 N N . GLY A 1 209 ? 14.672 25.25 -4.914 1 95.06 209 GLY A N 1
ATOM 1624 C CA . GLY A 1 209 ? 13.336 25.781 -4.734 1 95.06 209 GLY A CA 1
ATOM 1625 C C . GLY A 1 209 ? 12.383 24.781 -4.09 1 95.06 209 GLY A C 1
ATOM 1626 O O . GLY A 1 209 ? 11.164 24.875 -4.27 1 95.06 209 GLY A O 1
ATOM 1627 N N . LEU A 1 210 ? 12.93 23.859 -3.412 1 94.88 210 LEU A N 1
ATOM 1628 C CA . LEU A 1 210 ? 12.125 22.797 -2.842 1 94.88 210 LEU A CA 1
ATOM 1629 C C . LEU A 1 210 ? 11.031 23.359 -1.941 1 94.88 210 LEU A C 1
ATOM 1631 O O . LEU A 1 210 ? 9.859 23 -2.086 1 94.88 210 LEU A O 1
ATOM 1635 N N . MET A 1 211 ? 11.422 24.25 -1.067 1 92.69 211 MET A N 1
ATOM 1636 C CA . MET A 1 211 ? 10.469 24.75 -0.084 1 92.69 211 MET A CA 1
ATOM 1637 C C . MET A 1 211 ? 9.336 25.516 -0.766 1 92.69 211 MET A C 1
ATOM 1639 O O . MET A 1 211 ? 8.172 25.359 -0.384 1 92.69 211 MET A O 1
ATOM 1643 N N . ASP A 1 212 ? 9.625 26.281 -1.777 1 92.88 212 ASP A N 1
ATOM 1644 C CA . ASP A 1 212 ? 8.602 27 -2.543 1 92.88 212 ASP A CA 1
ATOM 1645 C C . ASP A 1 212 ? 7.684 26.031 -3.273 1 92.88 212 ASP A C 1
ATOM 1647 O O . ASP A 1 212 ? 6.469 26.234 -3.32 1 92.88 212 ASP A O 1
ATOM 1651 N N . SER A 1 213 ? 8.273 25.031 -3.848 1 92.75 213 SER A N 1
ATOM 1652 C CA . SER A 1 213 ? 7.5 24.016 -4.555 1 92.75 213 SER A CA 1
ATOM 1653 C C . SER A 1 213 ? 6.539 23.297 -3.609 1 92.75 213 SER A C 1
ATOM 1655 O O . SER A 1 213 ? 5.383 23.047 -3.959 1 92.75 213 SER A O 1
ATOM 1657 N N . LEU A 1 214 ? 7.016 22.969 -2.443 1 92.25 214 LEU A N 1
ATOM 1658 C CA . LEU A 1 214 ? 6.207 22.25 -1.466 1 92.25 214 LEU A CA 1
ATOM 1659 C C . LEU A 1 214 ? 5.055 23.125 -0.965 1 92.25 214 LEU A C 1
ATOM 1661 O O . LEU A 1 214 ? 3.939 22.625 -0.776 1 92.25 214 LEU A O 1
ATOM 1665 N N . THR A 1 215 ? 5.32 24.391 -0.714 1 89.62 215 THR A N 1
ATOM 1666 C CA . THR A 1 215 ? 4.273 25.328 -0.305 1 89.62 215 THR A CA 1
ATOM 1667 C C . THR A 1 215 ? 3.176 25.406 -1.36 1 89.62 215 THR A C 1
ATOM 1669 O O . THR A 1 215 ? 1.988 25.391 -1.029 1 89.62 215 THR A O 1
ATOM 1672 N N . SER A 1 216 ? 3.586 25.438 -2.568 1 86.94 216 SER A N 1
ATOM 1673 C CA . SER A 1 216 ? 2.631 25.516 -3.668 1 86.94 216 SER A CA 1
ATOM 1674 C C . SER A 1 216 ? 1.831 24.219 -3.799 1 86.94 216 SER A C 1
ATOM 1676 O O . SER A 1 216 ? 0.645 24.25 -4.133 1 86.94 216 SER A O 1
ATOM 1678 N N . LEU A 1 217 ? 2.439 23.125 -3.551 1 87.12 217 LEU A N 1
ATOM 1679 C CA . LEU A 1 217 ? 1.823 21.812 -3.699 1 87.12 217 LEU A CA 1
ATOM 1680 C C . LEU A 1 217 ? 0.78 21.578 -2.613 1 87.12 217 LEU A C 1
ATOM 1682 O O . LEU A 1 217 ? -0.222 20.906 -2.848 1 87.12 217 LEU A O 1
ATOM 1686 N N . THR A 1 218 ? 0.934 22 -1.405 1 82.75 218 THR A N 1
ATOM 1687 C CA . THR A 1 218 ? 0.061 21.672 -0.282 1 82.75 218 THR A CA 1
ATOM 1688 C C . THR A 1 218 ? -0.825 22.859 0.073 1 82.75 218 THR A C 1
ATOM 1690 O O . THR A 1 218 ? -1.795 22.719 0.82 1 82.75 218 THR A O 1
ATOM 1693 N N . GLY A 1 219 ? -0.377 24.094 -0.138 1 63.09 219 GLY A N 1
ATOM 1694 C CA . GLY A 1 219 ? -1.014 25.328 0.32 1 63.09 219 GLY A CA 1
ATOM 1695 C C . GLY A 1 219 ? -2.445 25.469 -0.16 1 63.09 219 GLY A C 1
ATOM 1696 O O . GLY A 1 219 ? -3.195 26.297 0.347 1 63.09 219 GLY A O 1
ATOM 1697 N N . GLN A 1 220 ? -2.857 24.797 -1.248 1 52.38 220 GLN A N 1
ATOM 1698 C CA . GLN A 1 220 ? -4.16 25.234 -1.735 1 52.38 220 GLN A CA 1
ATOM 1699 C C . GLN A 1 220 ? -5.277 24.797 -0.802 1 52.38 220 GLN A C 1
ATOM 1701 O O . GLN A 1 220 ? -6.242 25.531 -0.582 1 52.38 220 GLN A O 1
ATOM 1706 N N . LYS A 1 221 ? -5.41 23.531 -0.641 1 50.66 221 LYS A N 1
ATOM 1707 C CA . LYS A 1 221 ? -6.688 23.047 -0.134 1 50.66 221 LYS A CA 1
ATOM 1708 C C . LYS A 1 221 ? -6.945 23.531 1.286 1 50.66 221 LYS A C 1
ATOM 1710 O O . LYS A 1 221 ? -8.062 23.938 1.616 1 50.66 221 LYS A O 1
ATOM 1715 N N . ASP A 1 222 ? -5.98 23.203 2.262 1 46.84 222 ASP A N 1
ATOM 1716 C CA . ASP A 1 222 ? -6.371 23.391 3.656 1 46.84 222 ASP A CA 1
ATOM 1717 C C . ASP A 1 222 ? -6.648 24.859 3.961 1 46.84 222 ASP A C 1
ATOM 1719 O O . ASP A 1 222 ? -7.121 25.203 5.051 1 46.84 222 ASP A O 1
ATOM 1723 N N . ARG A 1 223 ? -6.164 25.75 3.145 1 39.12 223 ARG A N 1
ATOM 1724 C CA . ARG A 1 223 ? -6.344 27.156 3.459 1 39.12 223 ARG A CA 1
ATOM 1725 C C . ARG A 1 223 ? -7.715 27.656 3.008 1 39.12 223 ARG A C 1
ATOM 1727 O O . ARG A 1 223 ? -8.039 28.828 3.17 1 39.12 223 ARG A O 1
ATOM 1734 N N . GLY A 1 224 ? -8.617 26.938 2.936 1 33.44 224 GLY A N 1
ATOM 1735 C CA . GLY A 1 224 ? -9.883 27.609 2.691 1 33.44 224 GLY A CA 1
ATOM 1736 C C . GLY A 1 224 ? -9.883 28.422 1.416 1 33.44 224 GLY A C 1
ATOM 1737 O O . GLY A 1 224 ? -10.742 29.297 1.23 1 33.44 224 GLY A O 1
ATOM 1738 N N . GLU A 1 225 ? -8.766 28.531 0.578 1 30.34 225 GLU A N 1
ATOM 1739 C CA . GLU A 1 225 ? -8.797 29.391 -0.593 1 30.34 225 GLU A CA 1
ATOM 1740 C C . GLU A 1 225 ? -9.234 28.625 -1.84 1 30.34 225 GLU A C 1
ATOM 1742 O O . GLU A 1 225 ? -9.008 27.422 -1.947 1 30.34 225 GLU A O 1
ATOM 1747 N N . MET B 1 1 ? -24.281 70.062 13.273 1 29.64 1 MET B N 1
ATOM 1748 C CA . MET B 1 1 ? -23.922 68.812 13.969 1 29.64 1 MET B CA 1
ATOM 1749 C C . MET B 1 1 ? -24.156 67.625 13.078 1 29.64 1 MET B C 1
ATOM 1751 O O . MET B 1 1 ? -25.297 67.188 12.867 1 29.64 1 MET B O 1
ATOM 1755 N N . SER B 1 2 ? -23.391 67.5 11.906 1 32.72 2 SER B N 1
ATOM 1756 C CA . SER B 1 2 ? -23.438 66.562 10.766 1 32.72 2 SER B CA 1
ATOM 1757 C C . SER B 1 2 ? -23.172 65.125 11.195 1 32.72 2 SER B C 1
ATOM 1759 O O . SER B 1 2 ? -22.156 64.875 11.844 1 32.72 2 SER B O 1
ATOM 1761 N N . SER B 1 3 ? -24.234 64.375 11.43 1 33.12 3 SER B N 1
ATOM 1762 C CA . SER B 1 3 ? -24.312 62.969 11.828 1 33.12 3 SER B CA 1
ATOM 1763 C C . SER B 1 3 ? -23.562 62.094 10.836 1 33.12 3 SER B C 1
ATOM 1765 O O . SER B 1 3 ? -23.875 62.062 9.648 1 33.12 3 SER B O 1
ATOM 1767 N N . ILE B 1 4 ? -22.234 61.969 10.961 1 36.91 4 ILE B N 1
ATOM 1768 C CA . ILE B 1 4 ? -21.391 61.062 10.188 1 36.91 4 ILE B CA 1
ATOM 1769 C C . ILE B 1 4 ? -21.891 59.625 10.336 1 36.91 4 ILE B C 1
ATOM 1771 O O . ILE B 1 4 ? -21.984 59.125 11.453 1 36.91 4 ILE B O 1
ATOM 1775 N N . SER B 1 5 ? -22.812 59.188 9.453 1 32.78 5 SER B N 1
ATOM 1776 C CA . SER B 1 5 ? -23.312 57.812 9.305 1 32.78 5 SER B CA 1
ATOM 1777 C C . SER B 1 5 ? -22.156 56.812 9.18 1 32.78 5 SER B C 1
ATOM 1779 O O . SER B 1 5 ? -21.312 56.938 8.289 1 32.78 5 SER B O 1
ATOM 1781 N N . GLU B 1 6 ? -21.609 56.312 10.312 1 31.12 6 GLU B N 1
ATOM 1782 C CA . GLU B 1 6 ? -20.641 55.25 10.367 1 31.12 6 GLU B CA 1
ATOM 1783 C C . GLU B 1 6 ? -21.125 54 9.609 1 31.12 6 GLU B C 1
ATOM 1785 O O . GLU B 1 6 ? -22.156 53.438 9.961 1 31.12 6 GLU B O 1
ATOM 1790 N N . SER B 1 7 ? -20.938 53.906 8.25 1 31.09 7 SER B N 1
ATOM 1791 C CA . SER B 1 7 ? -21.188 52.719 7.438 1 31.09 7 SER B CA 1
ATOM 1792 C C . SER B 1 7 ? -20.438 51.531 7.984 1 31.09 7 SER B C 1
ATOM 1794 O O . SER B 1 7 ? -19.203 51.531 8.078 1 31.09 7 SER B O 1
ATOM 1796 N N . THR B 1 8 ? -20.969 50.844 8.984 1 32.56 8 THR B N 1
ATOM 1797 C CA . THR B 1 8 ? -20.469 49.562 9.477 1 32.56 8 THR B CA 1
ATOM 1798 C C . THR B 1 8 ? -20.359 48.562 8.336 1 32.56 8 THR B C 1
ATOM 1800 O O . THR B 1 8 ? -21.359 48.219 7.707 1 32.56 8 THR B O 1
ATOM 1803 N N . SER B 1 9 ? -19.281 48.625 7.496 1 27.7 9 SER B N 1
ATOM 1804 C CA . SER B 1 9 ? -19 47.562 6.516 1 27.7 9 SER B CA 1
ATOM 1805 C C . SER B 1 9 ? -18.922 46.188 7.18 1 27.7 9 SER B C 1
ATOM 1807 O O . SER B 1 9 ? -18.094 45.969 8.07 1 27.7 9 SER B O 1
ATOM 1809 N N . ALA B 1 10 ? -20.078 45.531 7.363 1 31.7 10 ALA B N 1
ATOM 1810 C CA . ALA B 1 10 ? -20.156 44.125 7.742 1 31.7 10 ALA B CA 1
ATOM 1811 C C . ALA B 1 10 ? -19.312 43.25 6.82 1 31.7 10 ALA B C 1
ATOM 1813 O O . ALA B 1 10 ? -19.531 43.219 5.605 1 31.7 10 ALA B O 1
ATOM 1814 N N . GLY B 1 11 ? -17.969 43.125 7.078 1 26.97 11 GLY B N 1
ATOM 1815 C CA . GLY B 1 11 ? -17.125 42.156 6.418 1 26.97 11 GLY B CA 1
ATOM 1816 C C . GLY B 1 11 ? -17.75 40.75 6.363 1 26.97 11 GLY B C 1
ATOM 1817 O O . GLY B 1 11 ? -18.125 40.219 7.398 1 26.97 11 GLY B O 1
ATOM 1818 N N . THR B 1 12 ? -18.484 40.375 5.293 1 31.97 12 THR B N 1
ATOM 1819 C CA . THR B 1 12 ? -19 39.031 4.996 1 31.97 12 THR B CA 1
ATOM 1820 C C . THR B 1 12 ? -17.891 38 5.133 1 31.97 12 THR B C 1
ATOM 1822 O O . THR B 1 12 ? -16.875 38.062 4.441 1 31.97 12 THR B O 1
ATOM 1825 N N . SER B 1 13 ? -17.609 37.562 6.34 1 30.17 13 SER B N 1
ATOM 1826 C CA . SER B 1 13 ? -16.766 36.375 6.539 1 30.17 13 SER B CA 1
ATOM 1827 C C . SER B 1 13 ? -17.188 35.25 5.609 1 30.17 13 SER B C 1
ATOM 1829 O O . SER B 1 13 ? -18.328 34.781 5.676 1 30.17 13 SER B O 1
ATOM 1831 N N . ALA B 1 14 ? -16.812 35.25 4.359 1 31.14 14 ALA B N 1
ATOM 1832 C CA . ALA B 1 14 ? -16.969 34.062 3.504 1 31.14 14 ALA B CA 1
ATOM 1833 C C . ALA B 1 14 ? -16.516 32.812 4.227 1 31.14 14 ALA B C 1
ATOM 1835 O O . ALA B 1 14 ? -15.312 32.625 4.465 1 31.14 14 ALA B O 1
ATOM 1836 N N . THR B 1 15 ? -17.203 32.344 5.242 1 33.16 15 THR B N 1
ATOM 1837 C CA . THR B 1 15 ? -17.016 30.953 5.695 1 33.16 15 THR B CA 1
ATOM 1838 C C . THR B 1 15 ? -17.047 29.984 4.52 1 33.16 15 THR B C 1
ATOM 1840 O O . THR B 1 15 ? -18.094 29.812 3.879 1 33.16 15 THR B O 1
ATOM 1843 N N . GLY B 1 16 ? -16.141 30.109 3.637 1 30.14 16 GLY B N 1
ATOM 1844 C CA . GLY B 1 16 ? -16.078 29.047 2.654 1 30.14 16 GLY B CA 1
ATOM 1845 C C . GLY B 1 16 ? -16.375 27.672 3.24 1 30.14 16 GLY B C 1
ATOM 1846 O O . GLY B 1 16 ? -15.633 27.188 4.098 1 30.14 16 GLY B O 1
ATOM 1847 N N . LYS B 1 17 ? -17.547 27.281 3.385 1 32.72 17 LYS B N 1
ATOM 1848 C CA . LYS B 1 17 ? -18.031 25.969 3.801 1 32.72 17 LYS B CA 1
ATOM 1849 C C . LYS B 1 17 ? -17.234 24.859 3.139 1 32.72 17 LYS B C 1
ATOM 1851 O O . LYS B 1 17 ? -17.156 24.781 1.909 1 32.72 17 LYS B O 1
ATOM 1856 N N . VAL B 1 18 ? -16.156 24.375 3.672 1 37.28 18 VAL B N 1
ATOM 1857 C CA . VAL B 1 18 ? -15.57 23.109 3.234 1 37.28 18 VAL B CA 1
ATOM 1858 C C . VAL B 1 18 ? -16.688 22.125 2.875 1 37.28 18 VAL B C 1
ATOM 1860 O O . VAL B 1 18 ? -17.516 21.781 3.719 1 37.28 18 VAL B O 1
ATOM 1863 N N . GLN B 1 19 ? -17.25 22.125 1.75 1 38.19 19 GLN B N 1
ATOM 1864 C CA . GLN B 1 19 ? -18.266 21.188 1.282 1 38.19 19 GLN B CA 1
ATOM 1865 C C . GLN B 1 19 ? -17.938 19.766 1.717 1 38.19 19 GLN B C 1
ATOM 1867 O O . GLN B 1 19 ? -16.922 19.203 1.308 1 38.19 19 GLN B O 1
ATOM 1872 N N . THR B 1 20 ? -18.109 19.297 2.941 1 47.03 20 THR B N 1
ATOM 1873 C CA . THR B 1 20 ? -18.078 17.906 3.373 1 47.03 20 THR B CA 1
ATOM 1874 C C . THR B 1 20 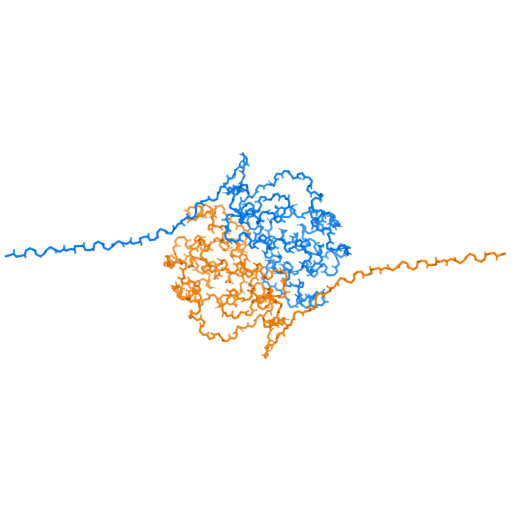? -18.812 17.016 2.375 1 47.03 20 THR B C 1
ATOM 1876 O O . THR B 1 20 ? -19.969 17.281 2.031 1 47.03 20 THR B O 1
ATOM 1879 N N . SER B 1 21 ? -18.156 16.438 1.41 1 54.5 21 SER B N 1
ATOM 1880 C CA . SER B 1 21 ? -18.797 15.531 0.472 1 54.5 21 SER B CA 1
ATOM 1881 C C . SER B 1 21 ? -19.766 14.602 1.188 1 54.5 21 SER B C 1
ATOM 1883 O O . SER B 1 21 ? -19.531 14.188 2.322 1 54.5 21 SER B O 1
ATOM 1885 N N . ALA B 1 22 ? -21.031 14.547 0.803 1 66.56 22 ALA B N 1
ATOM 1886 C CA . ALA B 1 22 ? -22.047 13.617 1.294 1 66.56 22 ALA B CA 1
ATOM 1887 C C . ALA B 1 22 ? -21.516 12.195 1.342 1 66.56 22 ALA B C 1
ATOM 1889 O O . ALA B 1 22 ? -20.734 11.789 0.473 1 66.56 22 ALA B O 1
ATOM 1890 N N . ALA B 1 23 ? -21.625 11.562 2.518 1 80.88 23 ALA B N 1
ATOM 1891 C CA . ALA B 1 23 ? -21.25 10.156 2.68 1 80.88 23 ALA B CA 1
ATOM 1892 C C . ALA B 1 23 ? -21.797 9.305 1.537 1 80.88 23 ALA B C 1
ATOM 1894 O O . ALA B 1 23 ? -22.906 9.531 1.058 1 80.88 23 ALA B O 1
ATOM 1895 N N . LEU B 1 24 ? -20.938 8.438 1.05 1 89.69 24 LEU B N 1
ATOM 1896 C CA . LEU B 1 24 ? -21.359 7.508 0.007 1 89.69 24 LEU B CA 1
ATOM 1897 C C . LEU B 1 24 ? -22.531 6.645 0.479 1 89.69 24 LEU B C 1
ATOM 1899 O O . LEU B 1 24 ? -22.594 6.266 1.65 1 89.69 24 LEU B O 1
ATOM 1903 N N . PRO B 1 25 ? -23.406 6.348 -0.455 1 93.81 25 PRO B N 1
ATOM 1904 C CA . PRO B 1 25 ? -24.469 5.41 -0.088 1 93.81 25 PRO B CA 1
ATOM 1905 C C . PRO B 1 25 ? -23.938 4.027 0.283 1 93.81 25 PRO B C 1
ATOM 1907 O O . PRO B 1 25 ? -23 3.533 -0.355 1 93.81 25 PRO B O 1
ATOM 1910 N N . THR B 1 26 ? -24.5 3.512 1.356 1 95.56 26 THR B N 1
ATOM 1911 C CA . THR B 1 26 ? -24.016 2.236 1.865 1 95.56 26 THR B CA 1
ATOM 1912 C C . THR B 1 26 ? -25.156 1.262 2.084 1 95.56 26 THR B C 1
ATOM 1914 O O . THR B 1 26 ? -26.328 1.646 2.004 1 95.56 26 THR B O 1
ATOM 1917 N N . THR B 1 27 ? -24.797 0.071 2.139 1 88.88 27 THR B N 1
ATOM 1918 C CA . THR B 1 27 ? -25.719 -0.989 2.523 1 88.88 27 THR B CA 1
ATOM 1919 C C . THR B 1 27 ? -25.156 -1.802 3.688 1 88.88 27 THR B C 1
ATOM 1921 O O . THR B 1 27 ? -23.984 -1.668 4.031 1 88.88 27 THR B O 1
ATOM 1924 N N . THR B 1 28 ? -26.125 -2.512 4.406 1 86.12 28 THR B N 1
ATOM 1925 C CA . THR B 1 28 ? -25.719 -3.404 5.484 1 86.12 28 THR B CA 1
ATOM 1926 C C . THR B 1 28 ? -26.359 -4.777 5.328 1 86.12 28 THR B C 1
ATOM 1928 O O . THR B 1 28 ? -27.484 -4.891 4.828 1 86.12 28 THR B O 1
ATOM 1931 N N . TYR B 1 29 ? -25.484 -5.777 5.605 1 88.5 29 TYR B N 1
ATOM 1932 C CA . TYR B 1 29 ? -26.016 -7.141 5.625 1 88.5 29 TYR B CA 1
ATOM 1933 C C . TYR B 1 29 ? -26.875 -7.375 6.867 1 88.5 29 TYR B C 1
ATOM 1935 O O . TYR B 1 29 ? -26.656 -6.738 7.902 1 88.5 29 TYR B O 1
ATOM 1943 N N . PRO B 1 30 ? -27.781 -8.469 6.574 1 83.75 30 PRO B N 1
ATOM 1944 C CA . PRO B 1 30 ? -28.422 -8.961 7.793 1 83.75 30 PRO B CA 1
ATOM 1945 C C . PRO B 1 30 ? -27.438 -9.602 8.766 1 83.75 30 PRO B C 1
ATOM 1947 O O . PRO B 1 30 ? -26.594 -10.406 8.359 1 83.75 30 PRO B O 1
ATOM 1950 N N . ASN B 1 31 ? -27.141 -9.117 9.922 1 90.12 31 ASN B N 1
ATOM 1951 C CA . ASN B 1 31 ? -26.25 -9.625 10.961 1 90.12 31 ASN B CA 1
ATOM 1952 C C . ASN B 1 31 ? -24.797 -9.219 10.711 1 90.12 31 ASN B C 1
ATOM 1954 O O . ASN B 1 31 ? -23.891 -10 10.969 1 90.12 31 ASN B O 1
ATOM 1958 N N . GLN B 1 32 ? -24.719 -8.195 10.062 1 90.69 32 GLN B N 1
ATOM 1959 C CA . GLN B 1 32 ? -23.391 -7.691 9.742 1 90.69 32 GLN B CA 1
ATOM 1960 C C . GLN B 1 32 ? -22.516 -7.609 10.992 1 90.69 32 GLN B C 1
ATOM 1962 O O . GLN B 1 32 ? -22.953 -7.117 12.031 1 90.69 32 GLN B O 1
ATOM 1967 N N . ARG B 1 33 ? -21.281 -8.094 10.812 1 92.81 33 ARG B N 1
ATOM 1968 C CA . ARG B 1 33 ? -20.266 -8 11.867 1 92.81 33 ARG B CA 1
ATOM 1969 C C . ARG B 1 33 ? -19.344 -6.812 11.633 1 92.81 33 ARG B C 1
ATOM 1971 O O . ARG B 1 33 ? -18.797 -6.25 12.586 1 92.81 33 ARG B O 1
ATOM 1978 N N . ALA B 1 34 ? -19.25 -6.402 10.43 1 97.25 34 ALA B N 1
ATOM 1979 C CA . ALA B 1 34 ? -18.297 -5.359 10.062 1 97.25 34 ALA B CA 1
ATOM 1980 C C . ALA B 1 34 ? -18.578 -4.074 10.844 1 97.25 34 ALA B C 1
ATOM 1982 O O . ALA B 1 34 ? -19.734 -3.697 11.047 1 97.25 34 ALA B O 1
ATOM 1983 N N . ALA B 1 35 ? -17.5 -3.438 11.188 1 97.62 35 ALA B N 1
ATOM 1984 C CA . ALA B 1 35 ? -17.562 -2.213 11.984 1 97.62 35 ALA B CA 1
ATOM 1985 C C . ALA B 1 35 ? -18.031 -1.033 11.141 1 97.62 35 ALA B C 1
ATOM 1987 O O . ALA B 1 35 ? -18.422 0.006 11.672 1 97.62 35 ALA B O 1
ATOM 1988 N N . PHE B 1 36 ? -17.938 -1.156 9.82 1 98 36 PHE B N 1
ATOM 1989 C CA . PHE B 1 36 ? -18.328 -0.11 8.875 1 98 36 PHE B CA 1
ATOM 1990 C C . PHE B 1 36 ? -19.297 -0.647 7.832 1 98 36 PHE B C 1
ATOM 1992 O O . PHE B 1 36 ? -19.25 -1.829 7.484 1 98 36 PHE B O 1
ATOM 1999 N N . PRO B 1 37 ? -20.156 0.205 7.352 1 97.44 37 PRO B N 1
ATOM 2000 C CA . PRO B 1 37 ? -21.047 -0.253 6.289 1 97.44 37 PRO B CA 1
ATOM 2001 C C . PRO B 1 37 ? -20.328 -0.416 4.949 1 97.44 37 PRO B C 1
ATOM 2003 O O . PRO B 1 37 ? -19.219 0.105 4.766 1 97.44 37 PRO B O 1
ATOM 2006 N N . TYR B 1 38 ? -20.938 -1.187 4.094 1 98.06 38 TYR B N 1
ATOM 2007 C CA . TYR B 1 38 ? -20.359 -1.433 2.775 1 98.06 38 TYR B CA 1
ATOM 2008 C C . TYR B 1 38 ? -20.891 -0.433 1.755 1 98.06 38 TYR B C 1
ATOM 2010 O O . TYR B 1 38 ? -22.109 -0.213 1.665 1 98.06 38 TYR B O 1
ATOM 2018 N N . VAL B 1 39 ? -20.016 0.195 0.999 1 98.25 39 VAL B N 1
ATOM 2019 C CA . VAL B 1 39 ? -20.438 1.083 -0.082 1 98.25 39 VAL B CA 1
ATOM 2020 C C . VAL B 1 39 ? -21.219 0.291 -1.128 1 98.25 39 VAL B C 1
ATOM 2022 O O . VAL B 1 39 ? -20.828 -0.828 -1.481 1 98.25 39 VAL B O 1
ATOM 2025 N N . ASP B 1 40 ? -22.281 0.854 -1.622 1 97.25 40 ASP B N 1
ATOM 2026 C CA . ASP B 1 40 ? -23.094 0.243 -2.672 1 97.25 40 ASP B CA 1
ATOM 2027 C C . ASP B 1 40 ? -22.578 0.628 -4.055 1 97.25 40 ASP B C 1
ATOM 2029 O O . ASP B 1 40 ? -22.766 1.761 -4.504 1 97.25 40 ASP B O 1
ATOM 2033 N N . PRO B 1 41 ? -22 -0.307 -4.781 1 96.94 41 PRO B N 1
ATOM 2034 C CA . PRO B 1 41 ? -21.391 0.038 -6.066 1 96.94 41 PRO B CA 1
ATOM 2035 C C . PRO B 1 41 ? -22.406 0.563 -7.078 1 96.94 41 PRO B C 1
ATOM 2037 O O . PRO B 1 41 ? -22.031 1.233 -8.047 1 96.94 41 PRO B O 1
ATOM 2040 N N . SER B 1 42 ? -23.656 0.298 -6.93 1 95.75 42 SER B N 1
ATOM 2041 C CA . SER B 1 42 ? -24.688 0.69 -7.891 1 95.75 42 SER B CA 1
ATOM 2042 C C . SER B 1 42 ? -25.125 2.137 -7.68 1 95.75 42 SER B C 1
ATOM 2044 O O . SER B 1 42 ? -25.844 2.699 -8.492 1 95.75 42 SER B O 1
ATOM 2046 N N . LYS B 1 43 ? -24.641 2.74 -6.664 1 96.38 43 LYS B N 1
ATOM 2047 C CA . LYS B 1 43 ? -25.141 4.066 -6.32 1 96.38 43 LYS B CA 1
ATOM 2048 C C . LYS B 1 43 ? -24 5.078 -6.223 1 96.38 43 LYS B C 1
ATOM 2050 O O . LYS B 1 43 ? -24.156 6.145 -5.629 1 96.38 43 LYS B O 1
ATOM 2055 N N . VAL B 1 44 ? -22.906 4.742 -6.742 1 96.56 44 VAL B N 1
ATOM 2056 C CA . VAL B 1 44 ? -21.75 5.625 -6.668 1 96.56 44 VAL B CA 1
ATOM 2057 C C . VAL B 1 44 ? -21.625 6.441 -7.957 1 96.56 44 VAL B C 1
ATOM 2059 O O . VAL B 1 44 ? -22.375 6.203 -8.914 1 96.56 44 VAL B O 1
ATOM 2062 N N . ASN B 1 45 ? -20.797 7.48 -7.938 1 95.12 45 ASN B N 1
ATOM 2063 C CA . ASN B 1 45 ? -20.547 8.273 -9.141 1 95.12 45 ASN B CA 1
ATOM 2064 C C . ASN B 1 45 ? -19.844 7.453 -10.219 1 95.12 45 ASN B C 1
ATOM 2066 O O . ASN B 1 45 ? -19.375 6.348 -9.953 1 95.12 45 ASN B O 1
ATOM 2070 N N . PRO B 1 46 ? -19.734 7.898 -11.406 1 96.5 46 PRO B N 1
ATOM 2071 C CA . PRO B 1 46 ? -19.219 7.125 -12.531 1 96.5 46 PRO B CA 1
ATOM 2072 C C . PRO B 1 46 ? -17.766 6.703 -12.336 1 96.5 46 PRO B C 1
ATOM 2074 O O . PRO B 1 46 ? -17.375 5.609 -12.75 1 96.5 46 PRO B O 1
ATOM 2077 N N . GLU B 1 47 ? -16.969 7.504 -11.766 1 96.06 47 GLU B N 1
ATOM 2078 C CA . GLU B 1 47 ? -15.562 7.18 -11.562 1 96.06 47 GLU B CA 1
ATOM 2079 C C . GLU B 1 47 ? -15.398 5.973 -10.641 1 96.06 47 GLU B C 1
ATOM 2081 O O . GLU B 1 47 ? -14.633 5.055 -10.953 1 96.06 47 GLU B O 1
ATOM 2086 N N . LEU B 1 48 ? -16.109 6.023 -9.547 1 97.25 48 LEU B N 1
ATOM 2087 C CA . LEU B 1 48 ? -16.062 4.898 -8.625 1 97.25 48 LEU B CA 1
ATOM 2088 C C . LEU B 1 48 ? -16.672 3.65 -9.242 1 97.25 48 LEU B C 1
ATOM 2090 O O . LEU B 1 48 ? -16.188 2.539 -9.031 1 97.25 48 LEU B O 1
ATOM 2094 N N . ALA B 1 49 ? -17.75 3.854 -9.969 1 97.75 49 ALA B N 1
ATOM 2095 C CA . ALA B 1 49 ? -18.375 2.727 -10.656 1 97.75 49 ALA B CA 1
ATOM 2096 C C . ALA B 1 49 ? -17.391 2.035 -11.594 1 97.75 49 ALA B C 1
ATOM 2098 O O . ALA B 1 49 ? -17.328 0.805 -11.641 1 97.75 49 ALA B O 1
ATOM 2099 N N . GLU B 1 50 ? -16.625 2.814 -12.32 1 97.88 50 GLU B N 1
ATOM 2100 C CA . GLU B 1 50 ? -15.617 2.256 -13.211 1 97.88 50 GLU B CA 1
ATOM 2101 C C . GLU B 1 50 ? -14.539 1.51 -12.43 1 97.88 50 GLU B C 1
ATOM 2103 O O . GLU B 1 50 ? -14.07 0.454 -12.859 1 97.88 50 GLU B O 1
ATOM 2108 N N . ALA B 1 51 ? -14.141 2.059 -11.297 1 98 51 ALA B N 1
ATOM 2109 C CA . ALA B 1 51 ? -13.117 1.43 -10.461 1 98 51 ALA B CA 1
ATOM 2110 C C . ALA B 1 51 ? -13.578 0.063 -9.969 1 98 51 ALA B C 1
ATOM 2112 O O . ALA B 1 51 ? -12.781 -0.875 -9.875 1 98 51 ALA B O 1
ATOM 2113 N N . PHE B 1 52 ? -14.875 -0.079 -9.703 1 98 52 PHE B N 1
ATOM 2114 C CA . PHE B 1 52 ? -15.422 -1.34 -9.211 1 98 52 PHE B CA 1
ATOM 2115 C C . PHE B 1 52 ? -15.398 -2.4 -10.312 1 98 52 PHE B C 1
ATOM 2117 O O . PHE B 1 52 ? -15.477 -3.596 -10.023 1 98 52 PHE B O 1
ATOM 2124 N N . LYS B 1 53 ? -15.242 -2.027 -11.562 1 97 53 LYS B N 1
ATOM 2125 C CA . LYS B 1 53 ? -15.312 -2.961 -12.688 1 97 53 LYS B CA 1
ATOM 2126 C C . LYS B 1 53 ? -13.969 -3.656 -12.898 1 97 53 LYS B C 1
ATOM 2128 O O . LYS B 1 53 ? -13.812 -4.422 -13.852 1 97 53 LYS B O 1
ATOM 2133 N N . VAL B 1 54 ? -13.039 -3.361 -12.031 1 95.81 54 VAL B N 1
ATOM 2134 C CA . VAL B 1 54 ? -11.734 -4 -12.148 1 95.81 54 VAL B CA 1
ATOM 2135 C C . VAL B 1 54 ? -11.891 -5.52 -12.055 1 95.81 54 VAL B C 1
ATOM 2137 O O . VAL B 1 54 ? -11.109 -6.266 -12.648 1 95.81 54 VAL B O 1
ATOM 2140 N N . LEU B 1 55 ? -12.844 -6.012 -11.305 1 95.12 55 LEU B N 1
ATOM 2141 C CA . LEU B 1 55 ? -13.242 -7.414 -11.234 1 95.12 55 LEU B CA 1
ATOM 2142 C C . LEU B 1 55 ? -14.664 -7.605 -11.758 1 95.12 55 LEU B C 1
ATOM 2144 O O . LEU B 1 55 ? -15.523 -6.742 -11.57 1 95.12 55 LEU B O 1
ATOM 2148 N N . PRO B 1 56 ? -14.914 -8.68 -12.414 1 94.62 56 PRO B N 1
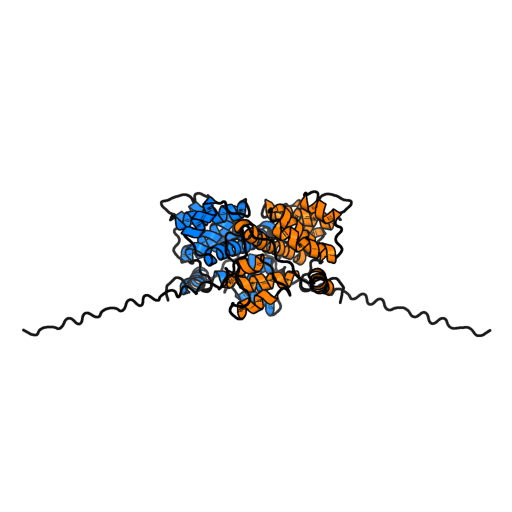ATOM 2149 C CA . PRO B 1 56 ? -16.266 -8.93 -12.93 1 94.62 56 PRO B CA 1
ATOM 2150 C C . PRO B 1 56 ? -17.234 -9.406 -11.852 1 94.62 56 PRO B C 1
ATOM 2152 O O . PRO B 1 56 ? -18.297 -9.93 -12.172 1 94.62 56 PRO B O 1
ATOM 2155 N N . PHE B 1 57 ? -16.906 -9.352 -10.625 1 96 57 PHE B N 1
ATOM 2156 C CA . PHE B 1 57 ? -17.719 -9.672 -9.453 1 96 57 PHE B CA 1
ATOM 2157 C C . PHE B 1 57 ? -17.406 -8.727 -8.305 1 96 57 PHE B C 1
ATOM 2159 O O . PHE B 1 57 ? -16.406 -8 -8.352 1 96 57 PHE B O 1
ATOM 2166 N N . GLU B 1 58 ? -18.234 -8.75 -7.344 1 96 58 GLU B N 1
ATOM 2167 C CA . GLU B 1 58 ? -18.062 -7.824 -6.227 1 96 58 GLU B CA 1
ATOM 2168 C C . GLU B 1 58 ? -17.328 -8.492 -5.066 1 96 58 GLU B C 1
ATOM 2170 O O . GLU B 1 58 ? -17.531 -9.672 -4.789 1 96 58 GLU B O 1
ATOM 2175 N N . ARG B 1 59 ? -16.5 -7.746 -4.418 1 97.94 59 ARG B N 1
ATOM 2176 C CA . ARG B 1 59 ? -15.805 -8.133 -3.193 1 97.94 59 ARG B CA 1
ATOM 2177 C C . ARG B 1 59 ? -16.062 -7.117 -2.08 1 97.94 59 ARG B C 1
ATOM 2179 O O . ARG B 1 59 ? -15.953 -5.91 -2.297 1 97.94 59 ARG B O 1
ATOM 2186 N N . ASN B 1 60 ? -16.344 -7.582 -0.897 1 98.5 60 ASN B N 1
ATOM 2187 C CA . ASN B 1 60 ? -16.609 -6.723 0.253 1 98.5 60 ASN B CA 1
ATOM 2188 C C . ASN B 1 60 ? -15.414 -5.816 0.554 1 98.5 60 ASN B C 1
ATOM 2190 O O . ASN B 1 60 ? -15.594 -4.664 0.959 1 98.5 60 ASN B O 1
ATOM 2194 N N . VAL B 1 61 ? -14.203 -6.301 0.37 1 98.81 61 VAL B N 1
ATOM 2195 C CA . VAL B 1 61 ? -13.023 -5.508 0.699 1 98.81 61 VAL B CA 1
ATOM 2196 C C . VAL B 1 61 ? -12.961 -4.273 -0.198 1 98.81 61 VAL B C 1
ATOM 2198 O O . VAL B 1 61 ? -12.547 -3.199 0.242 1 98.81 61 VAL B O 1
ATOM 2201 N N . LEU B 1 62 ? -13.391 -4.395 -1.449 1 98.81 62 LEU B N 1
ATOM 2202 C CA . LEU B 1 62 ? -13.406 -3.242 -2.346 1 98.81 62 LEU B CA 1
ATOM 2203 C C . LEU B 1 62 ? -14.516 -2.268 -1.958 1 98.81 62 LEU B C 1
ATOM 2205 O O . LEU B 1 62 ? -14.336 -1.051 -2.055 1 98.81 62 LEU B O 1
ATOM 2209 N N . LYS B 1 63 ? -15.625 -2.783 -1.497 1 98.69 63 LYS B N 1
ATOM 2210 C CA . LYS B 1 63 ? -16.719 -1.936 -1.036 1 98.69 63 LYS B CA 1
ATOM 2211 C C . LYS B 1 63 ? -16.297 -1.114 0.181 1 98.69 63 LYS B C 1
ATOM 2213 O O . LYS B 1 63 ? -16.719 0.039 0.328 1 98.69 63 LYS B O 1
ATOM 2218 N N . LEU B 1 64 ? -15.531 -1.692 1.057 1 98.75 64 LEU B N 1
ATOM 2219 C CA . LEU B 1 64 ? -15.016 -0.962 2.211 1 98.75 64 LEU B CA 1
ATOM 2220 C C . LEU B 1 64 ? -13.969 0.058 1.785 1 98.75 64 LEU B C 1
ATOM 2222 O O . LEU B 1 64 ? -14 1.209 2.227 1 98.75 64 LEU B O 1
ATOM 2226 N N . LEU B 1 65 ? -13.07 -0.382 0.903 1 98.69 65 LEU B N 1
ATOM 2227 C CA . LEU B 1 65 ? -11.984 0.483 0.462 1 98.69 65 LEU B CA 1
ATOM 2228 C C . LEU B 1 65 ? -12.523 1.703 -0.277 1 98.69 65 LEU B C 1
ATOM 2230 O O . LEU B 1 65 ? -11.914 2.771 -0.25 1 98.69 65 LEU B O 1
ATOM 2234 N N . ALA B 1 66 ? -13.688 1.588 -0.847 1 98.38 66 ALA B N 1
ATOM 2235 C CA . ALA B 1 66 ? -14.297 2.66 -1.627 1 98.38 66 ALA B CA 1
ATOM 2236 C C . ALA B 1 66 ? -14.641 3.855 -0.742 1 98.38 66 ALA B C 1
ATOM 2238 O O . ALA B 1 66 ? -14.875 4.961 -1.24 1 98.38 66 ALA B O 1
ATOM 2239 N N . HIS B 1 67 ? -14.719 3.664 0.614 1 97.94 67 HIS B N 1
ATOM 2240 C CA . HIS B 1 67 ? -14.914 4.801 1.506 1 97.94 67 HIS B CA 1
ATOM 2241 C C . HIS B 1 67 ? -13.812 5.84 1.327 1 97.94 67 HIS B C 1
ATOM 2243 O O . HIS B 1 67 ? -14.031 7.031 1.562 1 97.94 67 HIS B O 1
ATOM 2249 N N . ALA B 1 68 ? -12.594 5.348 1.013 1 97.19 68 ALA B N 1
ATOM 2250 C CA . ALA B 1 68 ? -11.531 6.277 0.642 1 97.19 68 ALA B CA 1
ATOM 2251 C C . ALA B 1 68 ? -11.688 6.734 -0.806 1 97.19 68 ALA B C 1
ATOM 2253 O O . ALA B 1 68 ? -10.844 6.422 -1.654 1 97.19 68 ALA B O 1
ATOM 2254 N N . GLU B 1 69 ? -12.602 7.523 -1.041 1 95.44 69 GLU B N 1
ATOM 2255 C CA . GLU B 1 69 ? -13.141 7.828 -2.361 1 95.44 69 GLU B CA 1
ATOM 2256 C C . GLU B 1 69 ? -12.047 8.297 -3.316 1 95.44 69 GLU B C 1
ATOM 2258 O O . GLU B 1 69 ? -11.961 7.82 -4.449 1 95.44 69 GLU B O 1
ATOM 2263 N N . GLY B 1 70 ? -11.242 9.18 -2.938 1 94.25 70 GLY B N 1
ATOM 2264 C CA . GLY B 1 70 ? -10.227 9.742 -3.811 1 94.25 70 GLY B CA 1
ATOM 2265 C C . GLY B 1 70 ? -9.125 8.75 -4.156 1 94.25 70 GLY B C 1
ATOM 2266 O O . GLY B 1 70 ? -8.492 8.859 -5.211 1 94.25 70 GLY B O 1
ATOM 2267 N N . PHE B 1 71 ? -8.938 7.766 -3.311 1 97.38 71 PHE B N 1
ATOM 2268 C CA . PHE B 1 71 ? -7.832 6.828 -3.459 1 97.38 71 PHE B CA 1
ATOM 2269 C C . PHE B 1 71 ? -8.281 5.57 -4.195 1 97.38 71 PHE B C 1
ATOM 2271 O O . PHE B 1 71 ? -7.469 4.902 -4.836 1 97.38 71 PHE B O 1
ATOM 2278 N N . PHE B 1 72 ? -9.539 5.258 -4.145 1 98.19 72 PHE B N 1
ATOM 2279 C CA . PHE B 1 72 ? -10.055 3.961 -4.559 1 98.19 72 PHE B CA 1
ATOM 2280 C C . PHE B 1 72 ? -9.781 3.715 -6.039 1 98.19 72 PHE B C 1
ATOM 2282 O O . PHE B 1 72 ? -9.352 2.625 -6.422 1 98.19 72 PHE B O 1
ATOM 2289 N N . PRO B 1 73 ? -9.938 4.691 -6.934 1 97.62 73 PRO B N 1
ATOM 2290 C CA . PRO B 1 73 ? -9.664 4.418 -8.344 1 97.62 73 PRO B CA 1
ATOM 2291 C C . PRO B 1 73 ? -8.219 3.992 -8.594 1 97.62 73 PRO B C 1
ATOM 2293 O O . PRO B 1 73 ? -7.965 3.082 -9.391 1 97.62 73 PRO B O 1
ATOM 2296 N N . SER B 1 74 ? -7.297 4.613 -7.969 1 97.12 74 SER B N 1
ATOM 2297 C CA . SER B 1 74 ? -5.895 4.262 -8.148 1 97.12 74 SER B CA 1
ATOM 2298 C C . SER B 1 74 ? -5.586 2.895 -7.547 1 97.12 74 SER B C 1
ATOM 2300 O O . SER B 1 74 ? -4.789 2.133 -8.102 1 97.12 74 SER B O 1
ATOM 2302 N N . ILE B 1 75 ? -6.199 2.566 -6.387 1 98.38 75 ILE B N 1
ATOM 2303 C CA . ILE B 1 75 ? -6.023 1.249 -5.785 1 98.38 75 ILE B CA 1
ATOM 2304 C C . ILE B 1 75 ? -6.613 0.18 -6.703 1 98.38 75 ILE B C 1
ATOM 2306 O O . ILE B 1 75 ? -6.016 -0.884 -6.891 1 98.38 75 ILE B O 1
ATOM 2310 N N . SER B 1 76 ? -7.773 0.51 -7.242 1 97.62 76 SER B N 1
ATOM 2311 C CA . SER B 1 76 ? -8.398 -0.383 -8.211 1 97.62 76 SER B CA 1
ATOM 2312 C C . SER B 1 76 ? -7.492 -0.622 -9.406 1 97.62 76 SER B C 1
ATOM 2314 O O . SER B 1 76 ? -7.367 -1.751 -9.891 1 97.62 76 SER B O 1
ATOM 2316 N N . SER B 1 77 ? -6.863 0.407 -9.867 1 96.25 77 SER B N 1
ATOM 2317 C CA . SER B 1 77 ? -5.934 0.287 -10.984 1 96.25 77 SER B CA 1
ATOM 2318 C C . SER B 1 77 ? -4.742 -0.596 -10.625 1 96.25 77 SER B C 1
ATOM 2320 O O . SER B 1 77 ? -4.277 -1.39 -11.445 1 96.25 77 SER B O 1
ATOM 2322 N N . LEU B 1 78 ? -4.23 -0.486 -9.438 1 97.06 78 LEU B N 1
ATOM 2323 C CA . LEU B 1 78 ? -3.162 -1.357 -8.961 1 97.06 78 LEU B CA 1
ATOM 2324 C C . LEU B 1 78 ? -3.604 -2.816 -8.969 1 97.06 78 LEU B C 1
ATOM 2326 O O . LEU B 1 78 ? -2.873 -3.688 -9.445 1 97.06 78 LEU B O 1
ATOM 2330 N N . LEU B 1 79 ? -4.797 -3.025 -8.445 1 96.81 79 LEU B N 1
ATOM 2331 C CA . LEU B 1 79 ? -5.328 -4.383 -8.438 1 96.81 79 LEU B CA 1
ATOM 2332 C C . LEU B 1 79 ? -5.438 -4.938 -9.852 1 96.81 79 LEU B C 1
ATOM 2334 O O . LEU B 1 79 ? -5.086 -6.094 -10.102 1 96.81 79 LEU B O 1
ATOM 2338 N N . GLY B 1 80 ? -5.906 -4.105 -10.766 1 94.5 80 GLY B N 1
ATOM 2339 C CA . GLY B 1 80 ? -5.961 -4.52 -12.156 1 94.5 80 GLY B CA 1
ATOM 2340 C C . GLY B 1 80 ? -4.609 -4.93 -12.711 1 94.5 80 GLY B C 1
ATOM 2341 O O . GLY B 1 80 ? -4.508 -5.902 -13.461 1 94.5 80 GLY B O 1
ATOM 2342 N N . THR B 1 81 ? -3.566 -4.18 -12.367 1 93.38 81 THR B N 1
ATOM 2343 C CA . THR B 1 81 ? -2.215 -4.465 -12.836 1 93.38 81 THR B CA 1
ATOM 2344 C C . THR B 1 81 ? -1.748 -5.832 -12.336 1 93.38 81 THR B C 1
ATOM 2346 O O . THR B 1 81 ? -1.034 -6.543 -13.047 1 93.38 81 THR B O 1
ATOM 2349 N N . VAL B 1 82 ? -2.152 -6.242 -11.164 1 92.75 82 VAL B N 1
ATOM 2350 C CA . VAL B 1 82 ? -1.791 -7.543 -10.609 1 92.75 82 VAL B CA 1
ATOM 2351 C C . VAL B 1 82 ? -2.328 -8.656 -11.508 1 92.75 82 VAL B C 1
ATOM 2353 O O . VAL B 1 82 ? -1.646 -9.656 -11.742 1 92.75 82 VAL B O 1
ATOM 2356 N N . PHE B 1 83 ? -3.477 -8.453 -12.062 1 87.62 83 PHE B N 1
ATOM 2357 C CA . PHE B 1 83 ? -4.148 -9.492 -12.844 1 87.62 83 PHE B CA 1
ATOM 2358 C C . PHE B 1 83 ? -3.742 -9.414 -14.305 1 87.62 83 PHE B C 1
ATOM 2360 O O . PHE B 1 83 ? -3.979 -10.352 -15.07 1 87.62 83 PHE B O 1
ATOM 2367 N N . ARG B 1 84 ? -3.139 -8.359 -14.688 1 77.62 84 ARG B N 1
ATOM 2368 C CA . ARG B 1 84 ? -2.873 -8.156 -16.109 1 77.62 84 ARG B CA 1
ATOM 2369 C C . ARG B 1 84 ? -1.475 -8.641 -16.469 1 77.62 84 ARG B C 1
ATOM 2371 O O . ARG B 1 84 ? -0.63 -8.844 -15.602 1 77.62 84 ARG B O 1
ATOM 2378 N N . SER B 1 85 ? -1.371 -8.609 -17.734 1 67.19 85 SER B N 1
ATOM 2379 C CA . SER B 1 85 ? -0.141 -9.117 -18.344 1 67.19 85 SER B CA 1
ATOM 2380 C C . SER B 1 85 ? 0.981 -8.086 -18.25 1 67.19 85 SER B C 1
ATOM 2382 O O . SER B 1 85 ? 2.123 -8.375 -18.625 1 67.19 85 SER B O 1
ATOM 2384 N N . THR B 1 86 ? 0.696 -7.031 -17.719 1 77.38 86 THR B N 1
ATOM 2385 C CA . THR B 1 86 ? 1.754 -6.035 -17.594 1 77.38 86 THR B CA 1
ATOM 2386 C C . THR B 1 86 ? 2.668 -6.348 -16.422 1 77.38 86 THR B C 1
ATOM 2388 O O . THR B 1 86 ? 3.74 -5.758 -16.281 1 77.38 86 THR B O 1
ATOM 2391 N N . ARG B 1 87 ? 2.25 -7.227 -15.664 1 84.06 87 ARG B N 1
ATOM 2392 C CA . ARG B 1 87 ? 3.092 -7.746 -14.586 1 84.06 87 ARG B CA 1
ATOM 2393 C C . ARG B 1 87 ? 4.141 -8.711 -15.133 1 84.06 87 ARG B C 1
ATOM 2395 O O . ARG B 1 87 ? 3.842 -9.539 -15.992 1 84.06 87 ARG B O 1
ATOM 2402 N N . GLU B 1 88 ? 5.367 -8.594 -14.664 1 90.31 88 GLU B N 1
ATOM 2403 C CA . GLU B 1 88 ? 6.461 -9.477 -15.062 1 90.31 88 GLU B CA 1
ATOM 2404 C C . GLU B 1 88 ? 6.449 -10.766 -14.242 1 90.31 88 GLU B C 1
ATOM 2406 O O . GLU B 1 88 ? 6.742 -11.844 -14.758 1 90.31 88 GLU B O 1
ATOM 2411 N N . LEU B 1 89 ? 6.121 -10.672 -12.961 1 93.25 89 LEU B N 1
ATOM 2412 C CA . LEU B 1 89 ? 6.078 -11.82 -12.062 1 93.25 89 LEU B CA 1
ATOM 2413 C C . LEU B 1 89 ? 5.066 -12.852 -12.555 1 93.25 89 LEU B C 1
ATOM 2415 O O . LEU B 1 89 ? 3.912 -12.523 -12.82 1 93.25 89 LEU B O 1
ATOM 2419 N N . PRO B 1 90 ? 5.484 -14.078 -12.695 1 92 90 PRO B N 1
ATOM 2420 C CA . PRO B 1 90 ? 4.559 -15.125 -13.133 1 92 90 PRO B CA 1
ATOM 2421 C C . PRO B 1 90 ? 3.346 -15.258 -12.211 1 92 90 PRO B C 1
ATOM 2423 O O . PRO B 1 90 ? 3.438 -14.977 -11.016 1 92 90 PRO B O 1
ATOM 2426 N N . THR B 1 91 ? 2.303 -15.758 -12.734 1 90.56 91 THR B N 1
ATOM 2427 C CA . THR B 1 91 ? 1.011 -15.828 -12.062 1 90.56 91 THR B CA 1
ATOM 2428 C C . THR B 1 91 ? 1.12 -16.609 -10.758 1 90.56 91 THR B C 1
ATOM 2430 O O . THR B 1 91 ? 0.675 -16.125 -9.711 1 90.56 91 THR B O 1
ATOM 2433 N N . LEU B 1 92 ? 1.725 -17.703 -10.797 1 92.44 92 LEU B N 1
ATOM 2434 C CA . LEU B 1 92 ? 1.779 -18.516 -9.586 1 92.44 92 LEU B CA 1
ATOM 2435 C C . LEU B 1 92 ? 2.68 -17.859 -8.539 1 92.44 92 LEU B C 1
ATOM 2437 O O . LEU B 1 92 ? 2.48 -18.062 -7.336 1 92.44 92 LEU B O 1
ATOM 2441 N N . GLU B 1 93 ? 3.586 -16.984 -8.992 1 94.94 93 GLU B N 1
ATOM 2442 C CA . GLU B 1 93 ? 4.488 -16.344 -8.039 1 94.94 93 GLU B CA 1
ATOM 2443 C C . GLU B 1 93 ? 3.818 -15.148 -7.363 1 94.94 93 GLU B C 1
ATOM 2445 O O . GLU B 1 93 ? 4.008 -14.922 -6.164 1 94.94 93 GLU B O 1
ATOM 2450 N N . TRP B 1 94 ? 3.043 -14.391 -8.117 1 94 94 TRP B N 1
ATOM 2451 C CA . TRP B 1 94 ? 2.35 -13.336 -7.391 1 94 94 TRP B CA 1
ATOM 2452 C C . TRP B 1 94 ? 1.299 -13.922 -6.449 1 94 94 TRP B C 1
ATOM 2454 O O . TRP B 1 94 ? 1.018 -13.352 -5.395 1 94 94 TRP B O 1
ATOM 2464 N N . GLN B 1 95 ? 0.793 -15.164 -6.77 1 95.19 95 GLN B N 1
ATOM 2465 C CA . GLN B 1 95 ? -0.125 -15.82 -5.844 1 95.19 95 GLN B CA 1
ATOM 2466 C C . GLN B 1 95 ? 0.597 -16.266 -4.574 1 95.19 95 GLN B C 1
ATOM 2468 O O . GLN B 1 95 ? 0.046 -16.188 -3.477 1 95.19 95 GLN B O 1
ATOM 2473 N N . LEU B 1 96 ? 1.859 -16.75 -4.723 1 97.38 96 LEU B N 1
ATOM 2474 C CA . LEU B 1 96 ? 2.68 -17.031 -3.551 1 97.38 96 LEU B CA 1
ATOM 2475 C C . LEU B 1 96 ? 2.834 -15.797 -2.672 1 97.38 96 LEU B C 1
ATOM 2477 O O . LEU B 1 96 ? 2.686 -15.875 -1.45 1 97.38 96 LEU B O 1
ATOM 2481 N N . VAL B 1 97 ? 3.066 -14.656 -3.287 1 98.44 97 VAL B N 1
ATOM 2482 C CA . VAL B 1 97 ? 3.293 -13.391 -2.586 1 98.44 97 VAL B CA 1
ATOM 2483 C C . VAL B 1 97 ? 2.037 -13 -1.812 1 98.44 97 VAL B C 1
ATOM 2485 O O . VAL B 1 97 ? 2.109 -12.664 -0.628 1 98.44 97 VAL B O 1
ATOM 2488 N N . VAL B 1 98 ? 0.91 -13.141 -2.408 1 98.38 98 VAL B N 1
ATOM 2489 C CA . VAL B 1 98 ? -0.347 -12.672 -1.833 1 98.38 98 VAL B CA 1
ATOM 2490 C C . VAL B 1 98 ? -0.758 -13.586 -0.681 1 98.38 98 VAL B C 1
ATOM 2492 O O . VAL B 1 98 ? -1.14 -13.109 0.391 1 98.38 98 VAL B O 1
ATOM 2495 N N . LEU B 1 99 ? -0.685 -14.883 -0.921 1 98.69 99 LEU B N 1
ATOM 2496 C CA . LEU B 1 99 ? -1.077 -15.82 0.125 1 98.69 99 LEU B CA 1
ATOM 2497 C C . LEU B 1 99 ? -0.142 -15.719 1.325 1 98.69 99 LEU B C 1
ATOM 2499 O O . LEU B 1 99 ? -0.593 -15.734 2.473 1 98.69 99 LEU B O 1
ATOM 2503 N N . ARG B 1 100 ? 1.175 -15.602 1.073 1 98.81 100 ARG B N 1
ATOM 2504 C CA . ARG B 1 100 ? 2.141 -15.469 2.158 1 98.81 100 ARG B CA 1
ATOM 2505 C C . ARG B 1 100 ? 1.926 -14.164 2.924 1 98.81 100 ARG B C 1
ATOM 2507 O O . ARG B 1 100 ? 1.991 -14.141 4.152 1 98.81 100 ARG B O 1
ATOM 2514 N N . THR B 1 101 ? 1.659 -13.078 2.211 1 98.88 101 THR B N 1
ATOM 2515 C CA . THR B 1 101 ? 1.375 -11.797 2.848 1 98.88 101 THR B CA 1
ATOM 2516 C C . THR B 1 101 ? 0.162 -11.906 3.766 1 98.88 101 THR B C 1
ATOM 2518 O O . THR B 1 101 ? 0.23 -11.531 4.941 1 98.88 101 THR B O 1
ATOM 2521 N N . ALA B 1 102 ? -0.921 -12.43 3.23 1 98.88 102 ALA B N 1
ATOM 2522 C CA . ALA B 1 102 ? -2.162 -12.555 3.99 1 98.88 102 ALA B CA 1
ATOM 2523 C C . ALA B 1 102 ? -1.954 -13.406 5.242 1 98.88 102 ALA B C 1
ATOM 2525 O O . ALA B 1 102 ? -2.436 -13.062 6.324 1 98.88 102 ALA B O 1
ATOM 2526 N N . ALA B 1 103 ? -1.238 -14.492 5.102 1 98.75 103 ALA B N 1
ATOM 2527 C CA . ALA B 1 103 ? -0.971 -15.375 6.234 1 98.75 103 ALA B CA 1
ATOM 2528 C C . ALA B 1 103 ? -0.156 -14.656 7.309 1 98.75 103 ALA B C 1
ATOM 2530 O O . ALA B 1 103 ? -0.451 -14.766 8.5 1 98.75 103 ALA B O 1
ATOM 2531 N N . LEU B 1 104 ? 0.851 -13.891 6.93 1 98.75 104 LEU B N 1
ATOM 2532 C CA . LEU B 1 104 ? 1.769 -13.242 7.859 1 98.75 104 LEU B CA 1
ATOM 2533 C C . LEU B 1 104 ? 1.061 -12.141 8.641 1 98.75 104 LEU B C 1
ATOM 2535 O O . LEU B 1 104 ? 1.354 -11.914 9.812 1 98.75 104 LEU B O 1
ATOM 2539 N N . ILE B 1 105 ? 0.067 -11.477 7.992 1 98.81 105 ILE B N 1
ATOM 2540 C CA . ILE B 1 105 ? -0.527 -10.32 8.648 1 98.81 105 ILE B CA 1
ATOM 2541 C C . ILE B 1 105 ? -1.857 -10.711 9.289 1 98.81 105 ILE B C 1
ATOM 2543 O O . ILE B 1 105 ? -2.592 -9.859 9.789 1 98.81 105 ILE B O 1
ATOM 2547 N N . GLY B 1 106 ? -2.209 -11.961 9.195 1 98.5 106 GLY B N 1
ATOM 2548 C CA . GLY B 1 106 ? -3.426 -12.461 9.82 1 98.5 106 GLY B CA 1
ATOM 2549 C C . GLY B 1 106 ? -4.688 -11.992 9.117 1 98.5 106 GLY B C 1
ATOM 2550 O O . GLY B 1 106 ? -5.691 -11.703 9.773 1 98.5 106 GLY B O 1
ATOM 2551 N N . ALA B 1 107 ? -4.594 -11.805 7.902 1 98.69 107 ALA B N 1
ATOM 2552 C CA . ALA B 1 107 ? -5.762 -11.414 7.117 1 98.69 107 ALA B CA 1
ATOM 2553 C C . ALA B 1 107 ? -6.453 -12.633 6.516 1 98.69 107 ALA B C 1
ATOM 2555 O O . ALA B 1 107 ? -6.328 -12.898 5.316 1 98.69 107 ALA B O 1
ATOM 2556 N N . HIS B 1 108 ? -7.27 -13.242 7.273 1 98.19 108 HIS B N 1
ATOM 2557 C CA . HIS B 1 108 ? -7.914 -14.492 6.887 1 98.19 108 HIS B CA 1
ATOM 2558 C C . HIS B 1 108 ? -8.836 -14.289 5.691 1 98.19 108 HIS B C 1
ATOM 2560 O O . HIS B 1 108 ? -8.852 -15.117 4.77 1 98.19 108 HIS B O 1
ATOM 2566 N N . TYR B 1 109 ? -9.578 -13.281 5.66 1 98.69 109 TYR B N 1
ATOM 2567 C CA . TYR B 1 109 ? -10.469 -12.977 4.547 1 98.69 109 TYR B CA 1
ATOM 2568 C C . TYR B 1 109 ? -9.695 -12.898 3.236 1 98.69 109 TYR B C 1
ATOM 2570 O O . TYR B 1 109 ? -10.109 -13.477 2.23 1 98.69 109 TYR B O 1
ATOM 2578 N N . VAL B 1 110 ? -8.586 -12.164 3.238 1 98.81 110 VAL B N 1
ATOM 2579 C CA . VAL B 1 110 ? -7.77 -11.969 2.045 1 98.81 110 VAL B CA 1
ATOM 2580 C C . VAL B 1 110 ? -7.176 -13.297 1.598 1 98.81 110 VAL B C 1
ATOM 2582 O O . VAL B 1 110 ? -7.137 -13.602 0.403 1 98.81 110 VAL B O 1
ATOM 2585 N N . PHE B 1 111 ? -6.723 -14.117 2.578 1 98.62 111 PHE B N 1
ATOM 2586 C CA . PHE B 1 111 ? -6.207 -15.445 2.252 1 98.62 111 PHE B CA 1
ATOM 2587 C C . PHE B 1 111 ? -7.273 -16.281 1.567 1 98.62 111 PHE B C 1
ATOM 2589 O O . PHE B 1 111 ? -7.016 -16.906 0.535 1 98.62 111 PHE B O 1
ATOM 2596 N N . GLU B 1 112 ? -8.461 -16.203 2.053 1 97.62 112 GLU B N 1
ATOM 2597 C CA . GLU B 1 112 ? -9.555 -17.047 1.573 1 97.62 112 GLU B CA 1
ATOM 2598 C C . GLU B 1 112 ? -9.984 -16.641 0.168 1 97.62 112 GLU B C 1
ATOM 2600 O O . GLU B 1 112 ? -10.234 -17.5 -0.682 1 97.62 112 GLU B O 1
ATOM 2605 N N . ILE B 1 113 ? -10.031 -15.398 -0.095 1 97.5 113 ILE B N 1
ATOM 2606 C CA . ILE B 1 113 ? -10.578 -14.992 -1.386 1 97.5 113 ILE B CA 1
ATOM 2607 C C . ILE B 1 113 ? -9.516 -15.141 -2.467 1 97.5 113 ILE B C 1
ATOM 2609 O O . ILE B 1 113 ? -9.82 -15.109 -3.662 1 97.5 113 ILE B O 1
ATOM 2613 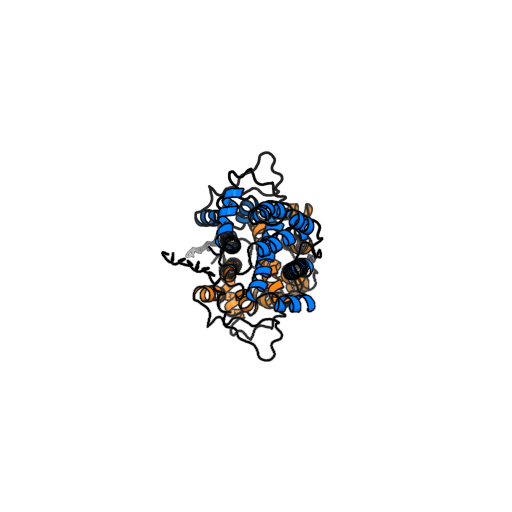N N . ASN B 1 114 ? -8.25 -15.297 -2.135 1 97.25 114 ASN B N 1
ATOM 2614 C CA . ASN B 1 114 ? -7.191 -15.5 -3.121 1 97.25 114 ASN B CA 1
ATOM 2615 C C . ASN B 1 114 ? -6.879 -16.984 -3.305 1 97.25 114 ASN B C 1
ATOM 2617 O O . ASN B 1 114 ? -6.227 -17.375 -4.277 1 97.25 114 ASN B O 1
ATOM 2621 N N . THR B 1 115 ? -7.348 -17.828 -2.371 1 96.56 115 THR B N 1
ATOM 2622 C CA . THR B 1 115 ? -7.141 -19.281 -2.447 1 96.56 115 THR B CA 1
ATOM 2623 C C . THR B 1 115 ? -7.695 -19.828 -3.754 1 96.56 115 THR B C 1
ATOM 2625 O O . THR B 1 115 ? -6.992 -20.531 -4.484 1 96.56 115 THR B O 1
ATOM 2628 N N . PRO B 1 116 ? -8.922 -19.516 -4.152 1 95.44 116 PRO B N 1
ATOM 2629 C CA . PRO B 1 116 ? -9.438 -20.047 -5.41 1 95.44 116 PRO B CA 1
ATOM 2630 C C . PRO B 1 116 ? -8.648 -19.578 -6.625 1 95.44 116 PRO B C 1
ATOM 2632 O O . PRO B 1 116 ? -8.539 -20.297 -7.621 1 95.44 116 PRO B O 1
ATOM 2635 N N . VAL B 1 117 ? -8.086 -18.344 -6.594 1 94.12 117 VAL B N 1
ATOM 2636 C CA . VAL B 1 117 ? -7.254 -17.859 -7.688 1 94.12 117 VAL B CA 1
ATOM 2637 C C . VAL B 1 117 ? -6.047 -18.766 -7.871 1 94.12 117 VAL B C 1
ATOM 2639 O O . VAL B 1 117 ? -5.711 -19.141 -9 1 94.12 117 VAL B O 1
ATOM 2642 N N . ALA B 1 118 ? -5.426 -19.125 -6.73 1 94.31 118 ALA B N 1
ATOM 2643 C CA . ALA B 1 118 ? -4.266 -20.016 -6.766 1 94.31 118 ALA B CA 1
ATOM 2644 C C . ALA B 1 118 ? -4.648 -21.406 -7.285 1 94.31 118 ALA B C 1
ATOM 2646 O O . ALA B 1 118 ? -3.945 -21.969 -8.117 1 94.31 118 ALA B O 1
ATOM 2647 N N . LEU B 1 119 ? -5.773 -21.891 -6.871 1 92.94 119 LEU B N 1
ATOM 2648 C CA . LEU B 1 119 ? -6.207 -23.234 -7.215 1 92.94 119 LEU B CA 1
ATOM 2649 C C . LEU B 1 119 ? -6.531 -23.344 -8.703 1 92.94 119 LEU B C 1
ATOM 2651 O O . LEU B 1 119 ? -6.082 -24.266 -9.375 1 92.94 119 LEU B O 1
ATOM 2655 N N . VAL B 1 120 ? -7.184 -22.375 -9.281 1 92.38 120 VAL B N 1
ATOM 2656 C CA . VAL B 1 120 ? -7.598 -22.453 -10.68 1 92.38 120 VAL B CA 1
ATOM 2657 C C . VAL B 1 120 ? -6.379 -22.312 -11.586 1 92.38 120 VAL B C 1
ATOM 2659 O O . VAL B 1 120 ? -6.418 -22.719 -12.75 1 92.38 120 VAL B O 1
ATOM 2662 N N . ASN B 1 121 ? -5.324 -21.797 -11.047 1 91.75 121 ASN B N 1
ATOM 2663 C CA . ASN B 1 121 ? -4.105 -21.641 -11.836 1 91.75 121 ASN B CA 1
ATOM 2664 C C . ASN B 1 121 ? -3.115 -22.766 -11.562 1 91.75 121 ASN B C 1
ATOM 2666 O O . ASN B 1 121 ? -1.958 -22.703 -11.977 1 91.75 121 ASN B O 1
ATOM 2670 N N . GLY B 1 122 ? -3.545 -23.766 -10.727 1 91.81 122 GLY B N 1
ATOM 2671 C CA . GLY B 1 122 ? -2.799 -25.016 -10.672 1 91.81 122 GLY B CA 1
ATOM 2672 C C . GLY B 1 122 ? -1.94 -25.141 -9.43 1 91.81 122 GLY B C 1
ATOM 2673 O O . GLY B 1 122 ? -1.155 -26.094 -9.305 1 91.81 122 GLY B O 1
ATOM 2674 N N . MET B 1 123 ? -2.051 -24.25 -8.484 1 94.19 123 MET B N 1
ATOM 2675 C CA . MET B 1 123 ? -1.3 -24.438 -7.25 1 94.19 123 MET B CA 1
ATOM 2676 C C . MET B 1 123 ? -1.847 -25.625 -6.457 1 94.19 123 MET B C 1
ATOM 2678 O O . MET B 1 123 ? -3.045 -25.688 -6.172 1 94.19 123 MET B O 1
ATOM 2682 N N . PRO B 1 124 ? -0.933 -26.531 -6.078 1 94.38 124 PRO B N 1
ATOM 2683 C CA . PRO B 1 124 ? -1.402 -27.656 -5.254 1 94.38 124 PRO B CA 1
ATOM 2684 C C . PRO B 1 124 ? -1.947 -27.203 -3.9 1 94.38 124 PRO B C 1
ATOM 2686 O O . PRO B 1 124 ? -1.397 -26.281 -3.285 1 94.38 124 PRO B O 1
ATOM 2689 N N . ASN B 1 125 ? -2.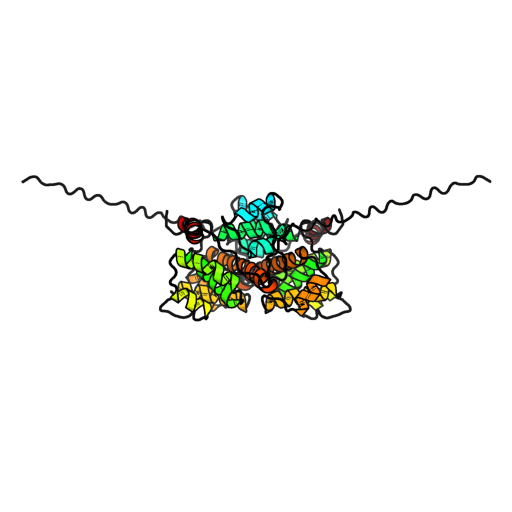967 -27.875 -3.486 1 93.69 125 ASN B N 1
ATOM 2690 C CA . ASN B 1 125 ? -3.576 -27.562 -2.197 1 93.69 125 ASN B CA 1
ATOM 2691 C C . ASN B 1 125 ? -2.57 -27.688 -1.058 1 93.69 125 ASN B C 1
ATOM 2693 O O . ASN B 1 125 ? -2.605 -26.906 -0.102 1 93.69 125 ASN B O 1
ATOM 2697 N N . ALA B 1 126 ? -1.772 -28.641 -1.125 1 92.88 126 ALA B N 1
ATOM 2698 C CA . ALA B 1 126 ? -0.751 -28.844 -0.101 1 92.88 126 ALA B CA 1
ATOM 2699 C C . ALA B 1 126 ? 0.143 -27.625 0.037 1 92.88 126 ALA B C 1
ATOM 2701 O O . ALA B 1 126 ? 0.516 -27.234 1.148 1 92.88 126 ALA B O 1
ATOM 2702 N N . LYS B 1 127 ? 0.488 -27.047 -1.067 1 94.06 127 LYS B N 1
ATOM 2703 C CA . LYS B 1 127 ? 1.321 -25.859 -1.068 1 94.06 127 LYS B CA 1
ATOM 2704 C C . LYS B 1 127 ? 0.625 -24.703 -0.354 1 94.06 127 LYS B C 1
ATOM 2706 O O . LYS B 1 127 ? 1.243 -23.984 0.443 1 94.06 127 LYS B O 1
ATOM 2711 N N . ARG B 1 128 ? -0.598 -24.531 -0.589 1 94.56 128 ARG B N 1
ATOM 2712 C CA . ARG B 1 128 ? -1.406 -23.5 0.055 1 94.56 128 ARG B CA 1
ATOM 2713 C C . ARG B 1 128 ? -1.438 -23.688 1.567 1 94.56 128 ARG B C 1
ATOM 2715 O O . ARG B 1 128 ? -1.282 -22.734 2.324 1 94.56 128 ARG B O 1
ATOM 2722 N N . LEU B 1 129 ? -1.607 -24.891 1.993 1 94.69 129 LEU B N 1
ATOM 2723 C CA . LEU B 1 129 ? -1.673 -25.203 3.418 1 94.69 129 LEU B CA 1
ATOM 2724 C C . LEU B 1 129 ? -0.334 -24.938 4.094 1 94.69 129 LEU B C 1
ATOM 2726 O O . LEU B 1 129 ? -0.294 -24.406 5.211 1 94.69 129 LEU B O 1
ATOM 2730 N N . LEU B 1 130 ? 0.699 -25.297 3.426 1 96.75 130 LEU B N 1
ATOM 2731 C CA . LEU B 1 130 ? 2.027 -25.031 3.967 1 96.75 130 LEU B CA 1
ATOM 2732 C C . LEU B 1 130 ? 2.25 -23.531 4.148 1 96.75 130 LEU B C 1
ATOM 2734 O O . LEU B 1 130 ? 2.82 -23.094 5.156 1 96.75 130 LEU B O 1
ATOM 2738 N N . ILE B 1 131 ? 1.754 -22.734 3.223 1 97.56 131 ILE B N 1
ATOM 2739 C CA . ILE B 1 131 ? 1.873 -21.281 3.326 1 97.56 131 ILE B CA 1
ATOM 2740 C C . ILE B 1 131 ? 1.065 -20.781 4.52 1 97.56 131 ILE B C 1
ATOM 2742 O O . ILE B 1 131 ? 1.548 -19.969 5.305 1 97.56 131 ILE B O 1
ATOM 2746 N N . ALA B 1 132 ? -0.093 -21.312 4.668 1 95.94 132 ALA B N 1
ATOM 2747 C CA . ALA B 1 132 ? -0.98 -20.906 5.754 1 95.94 132 ALA B CA 1
ATOM 2748 C C . ALA B 1 132 ? -0.342 -21.172 7.113 1 95.94 132 ALA B C 1
ATOM 2750 O O . ALA B 1 132 ? -0.513 -20.391 8.047 1 95.94 132 ALA B O 1
ATOM 2751 N N . PHE B 1 133 ? 0.463 -22.203 7.168 1 94.5 133 PHE B N 1
ATOM 2752 C CA . PHE B 1 133 ? 1.023 -22.609 8.453 1 94.5 133 PHE B CA 1
ATOM 2753 C C . PHE B 1 133 ? 2.461 -22.125 8.594 1 94.5 133 PHE B C 1
ATOM 2755 O O . PHE B 1 133 ? 3.123 -22.422 9.594 1 94.5 133 PHE B O 1
ATOM 2762 N N . GLY B 1 134 ? 2.959 -21.516 7.605 1 95.75 134 GLY B N 1
ATOM 2763 C CA . GLY B 1 134 ? 4.277 -20.906 7.676 1 95.75 134 GLY B CA 1
ATOM 2764 C C . GLY B 1 134 ? 5.406 -21.891 7.441 1 95.75 134 GLY B C 1
ATOM 2765 O O . GLY B 1 134 ? 6.551 -21.625 7.816 1 95.75 134 GLY B O 1
ATOM 2766 N N . LYS B 1 135 ? 5.09 -23.031 6.898 1 95.38 135 LYS B N 1
ATOM 2767 C CA . LYS B 1 135 ? 6.105 -24.031 6.57 1 95.38 135 LYS B CA 1
ATOM 2768 C C . LYS B 1 135 ? 6.617 -23.844 5.145 1 95.38 135 LYS B C 1
ATOM 2770 O O . LYS B 1 135 ? 6.492 -24.75 4.316 1 95.38 135 LYS B O 1
ATOM 2775 N N . VAL B 1 136 ? 7.309 -22.781 4.902 1 95.38 136 VAL B N 1
ATOM 2776 C CA . VAL B 1 136 ? 7.586 -22.359 3.535 1 95.38 136 VAL B CA 1
ATOM 2777 C C . VAL B 1 136 ? 9.039 -22.672 3.182 1 95.38 136 VAL B C 1
ATOM 2779 O O . VAL B 1 136 ? 9.531 -22.266 2.121 1 95.38 136 VAL B O 1
ATOM 2782 N N . ASP B 1 137 ? 9.719 -23.375 4.078 1 92.25 137 ASP B N 1
ATOM 2783 C CA . ASP B 1 137 ? 11.094 -23.797 3.805 1 92.25 137 ASP B CA 1
ATOM 2784 C C . ASP B 1 137 ? 11.133 -25.234 3.303 1 92.25 137 ASP B C 1
ATOM 2786 O O . ASP B 1 137 ? 12.211 -25.781 3.057 1 92.25 137 ASP B O 1
ATOM 2790 N N . ASP B 1 138 ? 9.969 -25.781 3.008 1 90.56 138 ASP B N 1
ATOM 2791 C CA . ASP B 1 138 ? 9.875 -27.156 2.514 1 90.56 138 ASP B CA 1
ATOM 2792 C C . ASP B 1 138 ? 10.445 -27.266 1.101 1 90.56 138 ASP B C 1
ATOM 2794 O O . ASP B 1 138 ? 10.031 -26.547 0.197 1 90.56 138 ASP B O 1
ATOM 2798 N N . THR B 1 139 ? 11.344 -28.234 0.848 1 92.94 139 THR B N 1
ATOM 2799 C CA . THR B 1 139 ? 12.031 -28.328 -0.435 1 92.94 139 THR B CA 1
ATOM 2800 C C . THR B 1 139 ? 11.266 -29.25 -1.388 1 92.94 139 THR B C 1
ATOM 2802 O O . THR B 1 139 ? 11.562 -29.297 -2.584 1 92.94 139 THR B O 1
ATOM 2805 N N . GLU B 1 140 ? 10.352 -29.906 -0.884 1 92.62 140 GLU B N 1
ATOM 2806 C CA . GLU B 1 140 ? 9.547 -30.781 -1.73 1 92.62 140 GLU B CA 1
ATOM 2807 C C . GLU B 1 140 ? 8.531 -29.984 -2.541 1 92.62 140 GLU B C 1
ATOM 2809 O O . GLU B 1 140 ? 8.328 -30.25 -3.727 1 92.62 140 GLU B O 1
ATOM 2814 N N . PHE B 1 141 ? 7.984 -28.969 -1.922 1 93.56 141 PHE B N 1
ATOM 2815 C CA . PHE B 1 141 ? 6.867 -28.281 -2.562 1 93.56 141 PHE B CA 1
ATOM 2816 C C . PHE B 1 141 ? 7.301 -26.922 -3.086 1 93.56 141 PHE B C 1
ATOM 2818 O O . PHE B 1 141 ? 6.609 -26.312 -3.914 1 93.56 141 PHE B O 1
ATOM 2825 N N . PHE B 1 142 ? 8.398 -26.438 -2.627 1 96.81 142 PHE B N 1
ATOM 2826 C CA . PHE B 1 142 ? 8.859 -25.109 -3.021 1 96.81 142 PHE B CA 1
ATOM 2827 C C . PHE B 1 142 ? 10.234 -25.188 -3.674 1 96.81 142 PHE B C 1
ATOM 2829 O O . PHE B 1 142 ? 11.172 -25.734 -3.09 1 96.81 142 PHE B O 1
ATOM 2836 N N . THR B 1 143 ? 10.305 -24.609 -4.879 1 96.62 143 THR B N 1
ATOM 2837 C CA . THR B 1 143 ? 11.602 -24.484 -5.543 1 96.62 143 THR B CA 1
ATOM 2838 C C . THR B 1 143 ? 12.492 -23.5 -4.797 1 96.62 143 THR B C 1
ATOM 2840 O O . THR B 1 143 ? 12.039 -22.812 -3.889 1 96.62 143 THR B O 1
ATOM 2843 N N . LEU B 1 144 ? 13.766 -23.453 -5.152 1 97.31 144 LEU B N 1
ATOM 2844 C CA . LEU B 1 144 ? 14.672 -22.469 -4.59 1 97.31 144 LEU B CA 1
ATOM 2845 C C . LEU B 1 144 ? 14.141 -21.047 -4.832 1 97.31 144 LEU B C 1
ATOM 2847 O O . LEU B 1 144 ? 14.156 -20.219 -3.928 1 97.31 144 LEU B O 1
ATOM 2851 N N . ARG B 1 145 ? 13.688 -20.75 -6.039 1 97.75 145 AR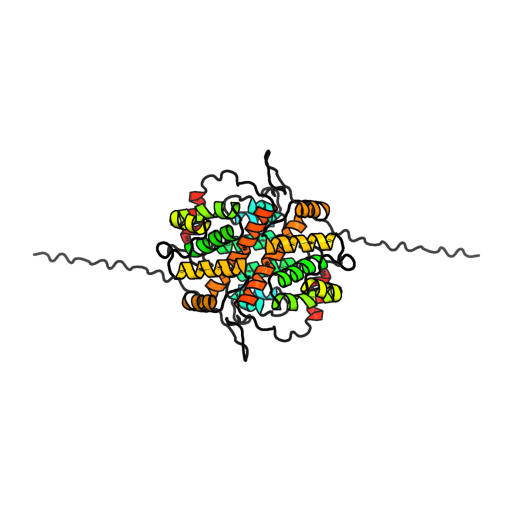G B N 1
ATOM 2852 C CA . ARG B 1 145 ? 13.133 -19.453 -6.383 1 97.75 145 ARG B CA 1
ATOM 2853 C C . ARG B 1 145 ? 11.922 -19.125 -5.52 1 97.75 145 ARG B C 1
ATOM 2855 O O . ARG B 1 145 ? 11.805 -18 -5.008 1 97.75 145 ARG B O 1
ATOM 2862 N N . ASP B 1 146 ? 11.07 -20.156 -5.289 1 97.69 146 ASP B N 1
ATOM 2863 C CA . ASP B 1 146 ? 9.922 -19.969 -4.406 1 97.69 146 ASP B CA 1
ATOM 2864 C C . ASP B 1 146 ? 10.375 -19.578 -3 1 97.69 146 ASP B C 1
ATOM 2866 O O . ASP B 1 146 ? 9.828 -18.641 -2.414 1 97.69 146 ASP B O 1
ATOM 2870 N N . ARG B 1 147 ? 11.32 -20.266 -2.488 1 98.19 147 ARG B N 1
ATOM 2871 C CA . ARG B 1 147 ? 11.742 -20.062 -1.105 1 98.19 147 ARG B CA 1
ATOM 2872 C C . ARG B 1 147 ? 12.398 -18.703 -0.926 1 98.19 147 ARG B C 1
ATOM 2874 O O . ARG B 1 147 ? 12.219 -18.047 0.106 1 98.19 147 ARG B O 1
ATOM 2881 N N . VAL B 1 148 ? 13.172 -18.25 -1.916 1 98.5 148 VAL B N 1
ATOM 2882 C CA . VAL B 1 148 ? 13.75 -16.906 -1.882 1 98.5 148 VAL B CA 1
ATOM 2883 C C . VAL B 1 148 ? 12.633 -15.867 -1.867 1 98.5 148 VAL B C 1
ATOM 2885 O O . VAL B 1 148 ? 12.672 -14.922 -1.074 1 98.5 148 VAL B O 1
ATOM 2888 N N . LEU B 1 149 ? 11.656 -16.109 -2.668 1 98.62 149 LEU B N 1
ATOM 2889 C CA . LEU B 1 149 ? 10.523 -15.195 -2.771 1 98.62 149 LEU B CA 1
ATOM 2890 C C . LEU B 1 149 ? 9.75 -15.133 -1.456 1 98.62 149 LEU B C 1
ATOM 2892 O O . LEU B 1 149 ? 9.469 -14.047 -0.951 1 98.62 149 LEU B O 1
ATOM 2896 N N . LEU B 1 150 ? 9.484 -16.266 -0.893 1 98.62 150 LEU B N 1
ATOM 2897 C CA . LEU B 1 150 ? 8.695 -16.344 0.331 1 98.62 150 LEU B CA 1
ATOM 2898 C C . LEU B 1 150 ? 9.461 -15.758 1.514 1 98.62 150 LEU B C 1
ATOM 2900 O O . LEU B 1 150 ? 8.867 -15.133 2.396 1 98.62 150 LEU B O 1
ATOM 2904 N N . ARG B 1 151 ? 10.758 -15.883 1.552 1 98.5 151 ARG B N 1
ATOM 2905 C CA . ARG B 1 151 ? 11.586 -15.25 2.568 1 98.5 151 ARG B CA 1
ATOM 2906 C C . ARG B 1 151 ? 11.57 -13.734 2.422 1 98.5 151 ARG B C 1
ATOM 2908 O O . ARG B 1 151 ? 11.477 -13.008 3.416 1 98.5 151 ARG B O 1
ATOM 2915 N N . PHE B 1 152 ? 11.656 -13.32 1.181 1 98.88 152 PHE B N 1
ATOM 2916 C CA . PHE B 1 152 ? 11.617 -11.891 0.909 1 98.88 152 PHE B CA 1
ATOM 2917 C C . PHE B 1 152 ? 10.312 -11.281 1.414 1 98.88 152 PHE B C 1
ATOM 2919 O O . PHE B 1 152 ? 10.328 -10.258 2.105 1 98.88 152 PHE B O 1
ATOM 2926 N N . VAL B 1 153 ? 9.211 -11.93 1.153 1 98.94 153 VAL B N 1
ATOM 2927 C CA . VAL B 1 153 ? 7.902 -11.453 1.605 1 98.94 153 VAL B CA 1
ATOM 2928 C C . VAL B 1 153 ? 7.879 -11.383 3.131 1 98.94 153 VAL B C 1
ATOM 2930 O O . VAL B 1 153 ? 7.402 -10.406 3.705 1 98.94 153 VAL B O 1
ATOM 2933 N N . GLU B 1 154 ? 8.414 -12.367 3.762 1 98.81 154 GLU B N 1
ATOM 2934 C CA . GLU B 1 154 ? 8.43 -12.383 5.223 1 98.81 154 GLU B CA 1
ATOM 2935 C C . GLU B 1 154 ? 9.266 -11.234 5.777 1 98.81 154 GLU B C 1
ATOM 2937 O O . GLU B 1 154 ? 8.852 -10.57 6.73 1 98.81 154 GLU B O 1
ATOM 2942 N N . GLU B 1 155 ? 10.43 -11.008 5.195 1 98.88 155 GLU B N 1
ATOM 2943 C CA . GLU B 1 155 ? 11.305 -9.938 5.672 1 98.88 155 GLU B CA 1
ATOM 2944 C C . GLU B 1 155 ? 10.68 -8.562 5.434 1 98.88 155 GLU B C 1
ATOM 2946 O O . GLU B 1 155 ? 10.828 -7.66 6.254 1 98.88 155 GLU B O 1
ATOM 2951 N N . LEU B 1 156 ? 9.961 -8.422 4.305 1 98.94 156 LEU B N 1
ATOM 2952 C CA . LEU B 1 156 ? 9.242 -7.176 4.074 1 98.94 156 LEU B CA 1
ATOM 2953 C C . LEU B 1 156 ? 8.188 -6.949 5.148 1 98.94 156 LEU B C 1
ATOM 2955 O O . LEU B 1 156 ? 8.086 -5.848 5.699 1 98.94 156 LEU B O 1
ATOM 2959 N N . VAL B 1 157 ? 7.406 -7.973 5.453 1 98.88 157 VAL B N 1
ATOM 2960 C CA . VAL B 1 157 ? 6.27 -7.836 6.359 1 98.88 157 VAL B CA 1
ATOM 2961 C C . VAL B 1 157 ? 6.77 -7.648 7.789 1 98.88 157 VAL B C 1
ATOM 2963 O O . VAL B 1 157 ? 6.25 -6.809 8.531 1 98.88 157 VAL B O 1
ATOM 2966 N N . ARG B 1 158 ? 7.812 -8.312 8.156 1 98.44 158 ARG B N 1
ATOM 2967 C CA . ARG B 1 158 ? 8.25 -8.32 9.547 1 98.44 158 ARG B CA 1
ATOM 2968 C C . ARG B 1 158 ? 9.258 -7.203 9.812 1 98.44 158 ARG B C 1
ATOM 2970 O O . ARG B 1 158 ? 9.273 -6.625 10.898 1 98.44 158 ARG B O 1
ATOM 2977 N N . ASN B 1 159 ? 10.086 -6.922 8.781 1 98.62 159 ASN B N 1
ATOM 2978 C CA . ASN B 1 159 ? 11.234 -6.066 9.055 1 98.62 159 ASN B CA 1
ATOM 2979 C C . ASN B 1 159 ? 11.211 -4.805 8.195 1 98.62 159 ASN B C 1
ATOM 2981 O O . ASN B 1 159 ? 12.031 -3.902 8.398 1 98.62 159 ASN B O 1
ATOM 2985 N N . ASN B 1 160 ? 10.289 -4.73 7.242 1 98.88 160 ASN B N 1
ATOM 2986 C CA . ASN B 1 160 ? 10.227 -3.621 6.297 1 98.88 160 ASN B CA 1
ATOM 2987 C C . ASN B 1 160 ? 11.555 -3.436 5.562 1 98.88 160 ASN B C 1
ATOM 2989 O O . ASN B 1 160 ? 11.914 -2.312 5.207 1 98.88 160 ASN B O 1
ATOM 2993 N N . ASN B 1 161 ? 12.312 -4.5 5.457 1 98.81 161 ASN B N 1
ATOM 2994 C CA . ASN B 1 161 ? 13.633 -4.527 4.844 1 98.81 161 ASN B CA 1
ATOM 2995 C C . ASN B 1 161 ? 14.008 -5.934 4.379 1 98.81 161 ASN B C 1
ATOM 2997 O O . ASN B 1 161 ? 13.219 -6.867 4.508 1 98.81 161 ASN B O 1
ATOM 3001 N N . ALA B 1 162 ? 15.109 -6.031 3.66 1 98.81 162 ALA B N 1
ATOM 3002 C CA . ALA B 1 162 ? 15.703 -7.312 3.287 1 98.81 162 ALA B CA 1
ATOM 3003 C C . ALA B 1 162 ? 17.141 -7.426 3.805 1 98.81 162 ALA B C 1
ATOM 3005 O O . ALA B 1 162 ? 17.906 -6.465 3.738 1 98.81 162 ALA B O 1
ATOM 3006 N N . SER B 1 163 ? 17.469 -8.555 4.344 1 98.75 163 SER B N 1
ATOM 3007 C CA . SER B 1 163 ? 18.844 -8.805 4.754 1 98.75 163 SER B CA 1
ATOM 3008 C C . SER B 1 163 ? 19.781 -8.836 3.553 1 98.75 163 SER B C 1
ATOM 3010 O O . SER B 1 163 ? 19.328 -9.008 2.416 1 98.75 163 SER B O 1
ATOM 3012 N N . ASP B 1 164 ? 21.078 -8.758 3.832 1 98.31 164 ASP B N 1
ATOM 3013 C CA . ASP B 1 164 ? 22.078 -8.836 2.762 1 98.31 164 ASP B CA 1
ATOM 3014 C C . ASP B 1 164 ? 22 -10.18 2.043 1 98.31 164 ASP B C 1
ATOM 3016 O O . ASP B 1 164 ? 22.109 -10.242 0.817 1 98.31 164 ASP B O 1
ATOM 3020 N N . ALA B 1 165 ? 21.812 -11.211 2.756 1 98.56 165 ALA B N 1
ATOM 3021 C CA . ALA B 1 165 ? 21.719 -12.547 2.172 1 98.56 165 ALA B CA 1
ATOM 3022 C C . ALA B 1 165 ? 20.516 -12.672 1.256 1 98.56 165 ALA B C 1
ATOM 3024 O O . ALA B 1 165 ? 20.609 -13.227 0.157 1 98.56 165 ALA B O 1
ATOM 3025 N N . THR B 1 166 ? 19.375 -12.156 1.711 1 98.69 166 THR B N 1
ATOM 3026 C CA . THR B 1 166 ? 18.172 -12.188 0.897 1 98.69 166 THR B CA 1
ATOM 3027 C C . THR B 1 166 ? 18.344 -11.352 -0.367 1 98.69 166 THR B C 1
ATOM 3029 O O . THR B 1 166 ? 17.938 -11.766 -1.454 1 98.69 166 THR B O 1
ATOM 3032 N N . LEU B 1 167 ? 18.969 -10.211 -0.21 1 98.62 167 LEU B N 1
ATOM 3033 C CA . LEU B 1 167 ? 19.188 -9.344 -1.357 1 98.62 167 LEU B CA 1
ATOM 3034 C C . LEU B 1 167 ? 20.094 -10.023 -2.391 1 98.62 167 LEU B C 1
ATOM 3036 O O . LEU B 1 167 ? 19.844 -9.922 -3.594 1 98.62 167 LEU B O 1
ATOM 3040 N N . GLU B 1 168 ? 21.078 -10.703 -1.929 1 98.56 168 GLU B N 1
ATOM 3041 C CA . GLU B 1 168 ? 21.969 -11.445 -2.828 1 98.56 168 GLU B CA 1
ATOM 3042 C C . GLU B 1 168 ? 21.203 -12.539 -3.568 1 98.56 168 GLU B C 1
ATOM 3044 O O . GLU B 1 168 ? 21.359 -12.695 -4.785 1 98.56 168 GLU B O 1
ATOM 3049 N N . ASP B 1 169 ? 20.406 -13.312 -2.838 1 98.75 169 ASP B N 1
ATOM 3050 C CA . ASP B 1 169 ? 19.594 -14.367 -3.447 1 98.75 169 ASP B CA 1
ATOM 3051 C C . ASP B 1 169 ? 18.609 -13.789 -4.453 1 98.75 169 ASP B C 1
ATOM 3053 O O . ASP B 1 169 ? 18.359 -14.391 -5.504 1 98.75 169 ASP B O 1
ATOM 3057 N N . LEU B 1 170 ? 18.047 -12.648 -4.137 1 98.75 170 LEU B N 1
ATOM 3058 C CA . LEU B 1 170 ? 17.094 -12 -5.039 1 98.75 170 LEU B CA 1
ATOM 3059 C C . LEU B 1 170 ? 17.781 -11.594 -6.34 1 98.75 170 LEU B C 1
ATOM 3061 O O . LEU B 1 170 ? 17.281 -11.883 -7.426 1 98.75 170 LEU B O 1
ATOM 3065 N N . LYS B 1 171 ? 18.891 -10.992 -6.27 1 98.06 171 LYS B N 1
ATOM 3066 C CA . LYS B 1 171 ? 19.609 -10.523 -7.453 1 98.06 171 LYS B CA 1
ATOM 3067 C C . LYS B 1 171 ? 20.047 -11.688 -8.336 1 98.06 171 LYS B C 1
ATOM 3069 O O . LYS B 1 171 ? 20.156 -11.547 -9.555 1 98.06 171 LYS B O 1
ATOM 3074 N N . ALA B 1 172 ? 20.203 -12.836 -7.699 1 98.31 172 ALA B N 1
ATOM 3075 C CA . ALA B 1 172 ? 20.641 -14.023 -8.422 1 98.31 172 ALA B CA 1
ATOM 3076 C C . ALA B 1 172 ? 19.469 -14.711 -9.117 1 98.31 172 ALA B C 1
ATOM 3078 O O . ALA B 1 172 ? 19.641 -15.453 -10.086 1 98.31 172 ALA B O 1
ATOM 3079 N N . ASN B 1 173 ? 18.203 -14.438 -8.703 1 98.12 173 ASN B N 1
ATOM 3080 C CA . ASN B 1 173 ? 17.109 -15.289 -9.133 1 98.12 173 ASN B CA 1
ATOM 3081 C C . ASN B 1 173 ? 15.969 -14.477 -9.75 1 98.12 173 ASN B C 1
ATOM 3083 O O . ASN B 1 173 ? 15.07 -15.031 -10.375 1 98.12 173 ASN B O 1
ATOM 3087 N N . PHE B 1 174 ? 16 -13.18 -9.594 1 97.88 174 PHE B N 1
ATOM 3088 C CA . PHE B 1 174 ? 14.93 -12.312 -10.055 1 97.88 174 PHE B CA 1
ATOM 3089 C C . PHE B 1 174 ? 15.492 -11.094 -10.781 1 97.88 174 PHE B C 1
ATOM 3091 O O . PHE B 1 174 ? 16.578 -10.625 -10.461 1 97.88 174 PHE B O 1
ATOM 3098 N N . SER B 1 175 ? 14.672 -10.578 -11.742 1 97.25 175 SER B N 1
ATOM 3099 C CA . SER B 1 175 ? 15 -9.273 -12.32 1 97.25 175 SER B CA 1
ATOM 3100 C C . SER B 1 175 ? 14.695 -8.148 -11.336 1 97.25 175 SER B C 1
ATOM 3102 O O . SER B 1 175 ? 13.914 -8.328 -10.398 1 97.25 175 SER B O 1
ATOM 3104 N N . THR B 1 176 ? 15.32 -7.004 -11.523 1 97.62 176 THR B N 1
ATOM 3105 C CA . THR B 1 176 ? 15.039 -5.836 -10.695 1 97.62 176 THR B CA 1
ATOM 3106 C C . THR B 1 176 ? 13.547 -5.504 -10.727 1 97.62 176 THR B C 1
ATOM 3108 O O . THR B 1 176 ? 12.945 -5.223 -9.695 1 97.62 176 THR B O 1
ATOM 3111 N N . ARG B 1 177 ? 12.961 -5.602 -11.891 1 97.31 177 ARG B N 1
ATOM 3112 C CA . ARG B 1 177 ? 11.531 -5.328 -12.047 1 97.31 177 ARG B CA 1
ATOM 3113 C C . ARG B 1 177 ? 10.703 -6.266 -11.18 1 97.31 177 ARG B C 1
ATOM 3115 O O . ARG B 1 177 ? 9.797 -5.828 -10.469 1 97.31 177 ARG B O 1
ATOM 3122 N N . GLU B 1 178 ? 10.984 -7.516 -11.242 1 97.69 178 GLU B N 1
ATOM 3123 C CA . GLU B 1 178 ? 10.242 -8.492 -10.453 1 97.69 178 GLU B CA 1
ATOM 3124 C C . GLU B 1 178 ? 10.375 -8.195 -8.961 1 97.69 178 GLU B C 1
ATOM 3126 O O . GLU B 1 178 ? 9.398 -8.305 -8.211 1 97.69 178 GLU B O 1
ATOM 3131 N N . ILE B 1 179 ? 11.547 -7.781 -8.516 1 98.75 179 ILE B N 1
ATOM 3132 C CA . ILE B 1 179 ? 11.797 -7.492 -7.109 1 98.75 179 ILE B CA 1
ATOM 3133 C C . ILE B 1 179 ? 10.914 -6.332 -6.656 1 98.75 179 ILE B C 1
ATOM 3135 O O . ILE B 1 179 ? 10.258 -6.414 -5.617 1 98.75 179 ILE B O 1
ATOM 3139 N N . PHE B 1 180 ? 10.852 -5.332 -7.434 1 98.69 180 PHE B N 1
ATOM 3140 C CA . PHE B 1 180 ? 10.078 -4.156 -7.047 1 98.69 180 PHE B CA 1
ATOM 3141 C C . PHE B 1 180 ? 8.578 -4.434 -7.164 1 98.69 180 PHE B C 1
ATOM 3143 O O . PHE B 1 180 ? 7.785 -3.906 -6.383 1 98.69 180 PHE B O 1
ATOM 3150 N N . GLU B 1 181 ? 8.18 -5.27 -8.109 1 98.25 181 GLU B N 1
ATOM 3151 C CA . GLU B 1 181 ? 6.777 -5.676 -8.172 1 98.25 181 GLU B CA 1
ATOM 3152 C C . GLU B 1 181 ? 6.352 -6.406 -6.902 1 98.25 181 GLU B C 1
ATOM 3154 O O . GLU B 1 181 ? 5.234 -6.215 -6.414 1 98.25 181 GLU B O 1
ATOM 3159 N N . VAL B 1 182 ? 7.234 -7.211 -6.344 1 98.81 182 VAL B N 1
ATOM 3160 C CA . VAL B 1 182 ? 6.922 -7.926 -5.109 1 98.81 182 VAL B CA 1
ATOM 3161 C C . VAL B 1 182 ? 6.684 -6.922 -3.979 1 98.81 182 VAL B C 1
ATOM 3163 O O . VAL B 1 182 ? 5.73 -7.062 -3.207 1 98.81 182 VAL B O 1
ATOM 3166 N N . ILE B 1 183 ? 7.496 -5.859 -3.877 1 98.94 183 ILE B N 1
ATOM 3167 C CA . ILE B 1 183 ? 7.348 -4.852 -2.83 1 98.94 183 ILE B CA 1
ATOM 3168 C C . ILE B 1 183 ? 5.98 -4.184 -2.951 1 98.94 183 ILE B C 1
ATOM 3170 O O . ILE B 1 183 ? 5.273 -4.012 -1.954 1 98.94 183 ILE B O 1
ATOM 3174 N N . VAL B 1 184 ? 5.586 -3.908 -4.16 1 98.81 184 VAL B N 1
ATOM 3175 C CA . VAL B 1 184 ? 4.32 -3.219 -4.398 1 98.81 184 VAL B CA 1
ATOM 3176 C C . VAL B 1 184 ? 3.156 -4.152 -4.078 1 98.81 184 VAL B C 1
ATOM 3178 O O . VAL B 1 184 ? 2.197 -3.752 -3.414 1 98.81 184 VAL B O 1
ATOM 3181 N N . ILE B 1 185 ? 3.238 -5.402 -4.512 1 98.62 185 ILE B N 1
ATOM 3182 C CA . ILE B 1 185 ? 2.152 -6.352 -4.305 1 98.62 185 ILE B CA 1
ATOM 3183 C C . ILE B 1 185 ? 1.992 -6.637 -2.812 1 98.62 185 ILE B C 1
ATOM 3185 O O . ILE B 1 185 ? 0.872 -6.68 -2.301 1 98.62 185 ILE B O 1
ATOM 3189 N N . VAL B 1 186 ? 3.098 -6.785 -2.096 1 98.94 186 VAL B N 1
ATOM 3190 C CA . VAL B 1 186 ? 3.025 -6.957 -0.649 1 98.94 186 VAL B CA 1
ATOM 3191 C C . VAL B 1 186 ? 2.334 -5.754 -0.017 1 98.94 186 VAL B C 1
ATOM 3193 O O . VAL B 1 186 ? 1.479 -5.91 0.858 1 98.94 186 VAL B O 1
ATOM 3196 N N . GLY B 1 187 ? 2.686 -4.566 -0.44 1 98.88 187 GLY B N 1
ATOM 3197 C CA . GLY B 1 187 ? 2.062 -3.363 0.087 1 98.88 187 GLY B CA 1
ATOM 3198 C C . GLY B 1 187 ? 0.574 -3.287 -0.198 1 98.88 187 GLY B C 1
ATOM 3199 O O . GLY B 1 187 ? -0.22 -2.98 0.694 1 98.88 187 GLY B O 1
ATOM 3200 N N . LEU B 1 188 ? 0.192 -3.551 -1.41 1 98.81 188 LEU B N 1
ATOM 3201 C CA . LEU B 1 188 ? -1.211 -3.506 -1.811 1 98.81 188 LEU B CA 1
ATOM 3202 C C . LEU B 1 188 ? -2.037 -4.5 -1 1 98.81 188 LEU B C 1
ATOM 3204 O O . LEU B 1 188 ? -3.084 -4.141 -0.454 1 98.81 188 LEU B O 1
ATOM 3208 N N . TYR B 1 189 ? -1.551 -5.656 -0.841 1 98.88 189 TYR B N 1
ATOM 3209 C CA . TYR B 1 189 ? -2.346 -6.676 -0.17 1 98.88 189 TYR B CA 1
ATOM 3210 C C . TYR B 1 189 ? -2.283 -6.508 1.344 1 98.88 189 TYR B C 1
ATOM 3212 O O . TYR B 1 189 ? -3.123 -7.047 2.07 1 98.88 189 TYR B O 1
ATOM 3220 N N . THR B 1 190 ? -1.269 -5.773 1.816 1 98.94 190 THR B N 1
ATOM 3221 C CA . THR B 1 190 ? -1.318 -5.336 3.207 1 98.94 190 THR B CA 1
ATOM 3222 C C . THR B 1 190 ? -2.436 -4.316 3.414 1 98.94 190 THR B C 1
ATOM 3224 O O . THR B 1 190 ? -3.137 -4.352 4.426 1 98.94 190 THR B O 1
ATOM 3227 N N . ILE B 1 191 ? -2.609 -3.412 2.484 1 98.94 191 ILE B N 1
ATOM 3228 C CA . ILE B 1 191 ? -3.725 -2.475 2.553 1 98.94 191 ILE B CA 1
ATOM 3229 C C . ILE B 1 191 ? -5.043 -3.244 2.611 1 98.94 191 ILE B C 1
ATOM 3231 O O . ILE B 1 191 ? -5.879 -2.992 3.482 1 98.94 191 ILE B O 1
ATOM 3235 N N . PHE B 1 192 ? -5.23 -4.227 1.734 1 98.94 192 PHE B N 1
ATOM 3236 C CA . PHE B 1 192 ? -6.453 -5.023 1.724 1 98.94 192 PHE B CA 1
ATOM 3237 C C . PHE B 1 192 ? -6.633 -5.75 3.051 1 98.94 192 PHE B C 1
ATOM 3239 O O . PHE B 1 192 ? -7.742 -5.797 3.592 1 98.94 192 PHE B O 1
ATOM 3246 N N . GLY B 1 193 ? -5.559 -6.309 3.549 1 98.94 193 GLY B N 1
ATOM 3247 C CA . GLY B 1 193 ? -5.621 -7.012 4.82 1 98.94 193 GLY B CA 1
ATOM 3248 C C . GLY B 1 193 ? -6.008 -6.113 5.98 1 98.94 193 GLY B C 1
ATOM 3249 O O . GLY B 1 193 ? -6.82 -6.496 6.824 1 98.94 193 GLY B O 1
ATOM 3250 N N . ARG B 1 194 ? -5.406 -4.953 6.039 1 98.94 194 ARG B N 1
ATOM 3251 C CA . ARG B 1 194 ? -5.711 -4.004 7.109 1 98.94 194 ARG B CA 1
ATOM 3252 C C . ARG B 1 194 ? -7.164 -3.547 7.035 1 98.94 194 ARG B C 1
ATOM 3254 O O . ARG B 1 194 ? -7.836 -3.426 8.062 1 98.94 194 ARG B O 1
ATOM 3261 N N . VAL B 1 195 ? -7.652 -3.266 5.848 1 98.94 195 VAL B N 1
ATOM 3262 C CA . VAL B 1 195 ? -9.055 -2.898 5.668 1 98.94 195 VAL B CA 1
ATOM 3263 C C . VAL B 1 195 ? -9.953 -4.012 6.203 1 98.94 195 VAL B C 1
ATOM 3265 O O . VAL B 1 195 ? -10.891 -3.75 6.957 1 98.94 195 VAL B O 1
ATOM 3268 N N . ALA B 1 196 ? -9.656 -5.203 5.848 1 98.94 196 ALA B N 1
ATOM 3269 C CA . ALA B 1 196 ? -10.453 -6.348 6.273 1 98.94 196 ALA B CA 1
ATOM 3270 C C . ALA B 1 196 ? -10.398 -6.523 7.789 1 98.94 196 ALA B C 1
ATOM 3272 O O . ALA B 1 196 ? -11.438 -6.68 8.438 1 98.94 196 ALA B O 1
ATOM 3273 N N . ASN B 1 197 ? -9.234 -6.5 8.352 1 98.88 197 ASN B N 1
ATOM 3274 C CA . ASN B 1 197 ? -9.031 -6.727 9.781 1 98.88 197 ASN B CA 1
ATOM 3275 C C . ASN B 1 197 ? -9.68 -5.633 10.625 1 98.88 197 ASN B C 1
ATOM 3277 O O . ASN B 1 197 ? -10.422 -5.918 11.562 1 98.88 197 ASN B O 1
ATOM 3281 N N . VAL B 1 198 ? -9.398 -4.387 10.273 1 98.88 198 VAL B N 1
ATOM 3282 C CA . VAL B 1 198 ? -9.898 -3.25 11.039 1 98.88 198 VAL B CA 1
ATOM 3283 C C . VAL B 1 198 ? -11.43 -3.225 10.992 1 98.88 198 VAL B C 1
ATOM 3285 O O . VAL B 1 198 ? -12.078 -2.893 11.977 1 98.88 198 VAL B O 1
ATOM 3288 N N . SER B 1 199 ? -12.008 -3.646 9.883 1 98.75 199 SER B N 1
ATOM 3289 C CA . SER B 1 199 ? -13.445 -3.561 9.688 1 98.75 199 SER B CA 1
ATOM 3290 C C . SER B 1 199 ? -14.156 -4.789 10.25 1 98.75 199 SER B C 1
ATOM 3292 O O . SER B 1 199 ? -15.391 -4.816 10.328 1 98.75 199 SER B O 1
ATOM 3294 N N . ARG B 1 200 ? -13.406 -5.785 10.641 1 98.44 200 ARG B N 1
ATOM 3295 C CA . ARG B 1 200 ? -14.039 -7.051 10.984 1 98.44 200 ARG B CA 1
ATOM 3296 C C . ARG B 1 200 ? -14.961 -7.523 9.867 1 98.44 200 ARG B C 1
ATOM 3298 O O . ARG B 1 200 ? -16.125 -7.848 10.109 1 98.44 200 ARG B O 1
ATOM 3305 N N . ILE B 1 201 ? -14.422 -7.648 8.703 1 98.5 201 ILE B N 1
ATOM 3306 C CA . ILE B 1 201 ? -15.133 -7.77 7.434 1 98.5 201 ILE B CA 1
ATOM 3307 C C . ILE B 1 201 ? -15.992 -9.031 7.441 1 98.5 201 ILE B C 1
ATOM 3309 O O . ILE B 1 201 ? -15.602 -10.055 8.016 1 98.5 201 ILE B O 1
ATOM 3313 N N . ASP B 1 202 ? -17.109 -9 6.785 1 98.25 202 ASP B N 1
ATOM 3314 C CA . ASP B 1 202 ? -17.938 -10.172 6.547 1 98.25 202 ASP B CA 1
ATOM 3315 C C . ASP B 1 202 ? -17.453 -10.961 5.336 1 98.25 202 ASP B C 1
ATOM 3317 O O . ASP B 1 202 ? -16.797 -10.406 4.449 1 98.25 202 ASP B O 1
ATOM 3321 N N . GLU B 1 203 ? -17.766 -12.203 5.344 1 96.62 203 GLU B N 1
ATOM 3322 C CA . GLU B 1 203 ? -17.516 -12.984 4.137 1 96.62 203 GLU B CA 1
ATOM 3323 C C . GLU B 1 203 ? -18.312 -12.453 2.955 1 96.62 203 GLU B C 1
ATOM 3325 O O . GLU B 1 203 ? -19.406 -11.891 3.141 1 96.62 203 GLU B O 1
ATOM 3330 N N . ASP B 1 204 ? -17.719 -12.594 1.766 1 96.81 204 ASP B N 1
ATOM 3331 C CA . ASP B 1 204 ? -18.484 -12.234 0.575 1 96.81 204 ASP B CA 1
ATOM 3332 C C . ASP B 1 204 ? -19.719 -13.125 0.42 1 96.81 204 ASP B C 1
ATOM 3334 O O . ASP B 1 204 ? -19.672 -14.312 0.747 1 96.81 204 ASP B O 1
ATOM 3338 N N . PRO B 1 205 ? -20.781 -12.508 -0.124 1 94.25 205 PRO B N 1
ATOM 3339 C CA . PRO B 1 205 ? -21.859 -13.398 -0.57 1 94.25 205 PRO B CA 1
ATOM 3340 C C . PRO B 1 205 ? -21.406 -14.352 -1.676 1 94.25 205 PRO B C 1
ATOM 3342 O O . PRO B 1 205 ? -20.359 -14.133 -2.301 1 94.25 205 PRO B O 1
ATOM 3345 N N . GLU B 1 206 ? -22.203 -15.391 -1.843 1 94.56 206 GLU B N 1
ATOM 3346 C CA . GLU B 1 206 ? -21.891 -16.328 -2.922 1 94.56 206 GLU B CA 1
ATOM 3347 C C . GLU B 1 206 ? -21.797 -15.609 -4.266 1 94.56 206 GLU B C 1
ATOM 3349 O O . GLU B 1 206 ? -22.625 -14.742 -4.574 1 94.56 206 GLU B O 1
ATOM 3354 N N . ILE B 1 207 ? -20.766 -15.922 -5.043 1 96.12 207 ILE B N 1
ATOM 3355 C CA . ILE B 1 207 ? -20.531 -15.328 -6.359 1 96.12 207 ILE B CA 1
ATOM 3356 C C . ILE B 1 207 ? -20.75 -16.375 -7.441 1 96.12 207 ILE B C 1
ATOM 3358 O O . ILE B 1 207 ? -19.922 -17.266 -7.633 1 96.12 207 ILE B O 1
ATOM 3362 N N . PRO B 1 208 ? -21.828 -16.312 -8.109 1 94.44 208 PRO B N 1
ATOM 3363 C CA . PRO B 1 208 ? -22.078 -17.281 -9.18 1 94.44 208 PRO B CA 1
ATOM 3364 C C . PRO B 1 208 ? -20.984 -17.266 -10.258 1 94.44 208 PRO B C 1
ATOM 3366 O O . PRO B 1 208 ? -20.578 -16.188 -10.711 1 94.44 208 PRO B O 1
ATOM 3369 N N . GLY B 1 209 ? -20.453 -18.453 -10.586 1 94.81 209 GLY B N 1
ATOM 3370 C CA . GLY B 1 209 ? -19.5 -18.562 -11.672 1 94.81 209 GLY B CA 1
ATOM 3371 C C . GLY B 1 209 ? -18.125 -18.047 -11.305 1 94.81 209 GLY B C 1
ATOM 3372 O O . GLY B 1 209 ? -17.344 -17.641 -12.172 1 94.81 209 GLY B O 1
ATOM 3373 N N . LEU B 1 210 ? -17.859 -18.016 -10.07 1 94.69 210 LEU B N 1
ATOM 3374 C CA . LEU B 1 210 ? -16.609 -17.422 -9.586 1 94.69 210 LEU B CA 1
ATOM 3375 C C . LEU B 1 210 ? -15.406 -18.109 -10.227 1 94.69 210 LEU B C 1
ATOM 3377 O O . LEU B 1 210 ? -14.516 -17.438 -10.758 1 94.69 210 LEU B O 1
ATOM 3381 N N . MET B 1 211 ? -15.422 -19.406 -10.211 1 92.44 211 MET B N 1
ATOM 3382 C CA . MET B 1 211 ? -14.258 -20.156 -10.695 1 92.44 211 MET B CA 1
ATOM 3383 C C . MET B 1 211 ? -14.031 -19.906 -12.18 1 92.44 211 MET B C 1
ATOM 3385 O O . MET B 1 211 ? -12.891 -19.734 -12.617 1 92.44 211 MET B O 1
ATOM 3389 N N . ASP B 1 212 ? -15.07 -19.828 -12.969 1 92.62 212 ASP B N 1
ATOM 3390 C CA . ASP B 1 212 ? -14.969 -19.516 -14.391 1 92.62 212 ASP B CA 1
ATOM 3391 C C . ASP B 1 212 ? -14.438 -18.094 -14.609 1 92.62 212 ASP B C 1
ATOM 3393 O O . ASP B 1 212 ? -13.617 -17.875 -15.492 1 92.62 212 ASP B O 1
ATOM 3397 N N . SER B 1 213 ? -14.945 -17.203 -13.828 1 92.44 213 SER B N 1
ATOM 3398 C CA . SER B 1 213 ? -14.5 -15.82 -13.922 1 92.44 213 SER B CA 1
ATOM 3399 C C . SER B 1 213 ? -13.016 -15.688 -13.609 1 92.44 213 SER B C 1
ATOM 3401 O O . SER B 1 213 ? -12.289 -14.969 -14.297 1 92.44 213 SER B O 1
ATOM 3403 N N . LEU B 1 214 ? -12.578 -16.391 -12.602 1 91.88 214 LEU B N 1
ATOM 3404 C CA . LEU B 1 214 ? -11.188 -16.312 -12.18 1 91.88 214 LEU B CA 1
ATOM 3405 C C . LEU B 1 214 ? -10.266 -16.922 -13.234 1 91.88 214 LEU B C 1
ATOM 3407 O O . LEU B 1 214 ? -9.18 -16.406 -13.492 1 91.88 214 LEU B O 1
ATOM 3411 N N . THR B 1 215 ? -10.672 -18.031 -13.82 1 89.12 215 THR B N 1
ATOM 3412 C CA . THR B 1 215 ? -9.906 -18.672 -14.891 1 89.12 215 THR B CA 1
ATOM 3413 C C . THR B 1 215 ? -9.734 -17.703 -16.062 1 89.12 215 THR B C 1
ATOM 3415 O O . THR B 1 215 ? -8.641 -17.594 -16.625 1 89.12 215 THR B O 1
ATOM 3418 N N . SER B 1 216 ? -10.773 -17.031 -16.375 1 86.31 216 SER B N 1
ATOM 3419 C CA . SER B 1 216 ? -10.742 -16.078 -17.484 1 86.31 216 SER B CA 1
ATOM 3420 C C . SER B 1 216 ? -9.859 -14.883 -17.156 1 86.31 216 SER B C 1
ATOM 3422 O O . SER B 1 216 ? -9.172 -14.352 -18.031 1 86.31 216 SER B O 1
ATOM 3424 N N . LEU B 1 217 ? -9.859 -14.461 -15.945 1 86.62 217 LEU B N 1
ATOM 3425 C CA . LEU B 1 217 ? -9.125 -13.281 -15.5 1 86.62 217 LEU B CA 1
ATOM 3426 C C . LEU B 1 217 ? -7.625 -13.555 -15.492 1 86.62 217 LEU B C 1
ATOM 3428 O O . LEU B 1 217 ? -6.824 -12.656 -15.758 1 86.62 217 LEU B O 1
ATOM 3432 N N . THR B 1 218 ? -7.133 -14.68 -15.133 1 82 218 THR B N 1
ATOM 3433 C CA . THR B 1 218 ? -5.711 -14.961 -14.945 1 82 218 THR B CA 1
ATOM 3434 C C . THR B 1 218 ? -5.16 -15.758 -16.125 1 82 218 THR B C 1
ATOM 3436 O O . THR B 1 218 ? -3.943 -15.875 -16.281 1 82 218 THR B O 1
ATOM 3439 N N . GLY B 1 219 ? -5.984 -16.547 -16.766 1 62.84 219 GLY B N 1
ATOM 3440 C CA . GLY B 1 219 ? -5.566 -17.484 -17.812 1 62.84 219 GLY B CA 1
ATOM 3441 C C . GLY B 1 219 ? -4.84 -16.812 -18.953 1 62.84 219 GLY B C 1
ATOM 3442 O O . GLY B 1 219 ? -4.191 -17.469 -19.766 1 62.84 219 GLY B O 1
ATOM 3443 N N . GLN B 1 220 ? -5.035 -15.492 -19.172 1 51.75 220 GLN B N 1
ATOM 3444 C CA . GLN B 1 220 ? -4.516 -14.969 -20.422 1 51.75 220 GLN B CA 1
ATOM 3445 C C . GLN B 1 220 ? -2.99 -14.891 -20.391 1 51.75 220 GLN B C 1
ATOM 3447 O O . GLN B 1 220 ? -2.332 -15.172 -21.406 1 51.75 220 GLN B O 1
ATOM 3452 N N . LYS B 1 221 ? -2.488 -14.172 -19.469 1 51.03 221 LYS B N 1
ATOM 3453 C CA . LYS B 1 221 ? -1.096 -13.758 -19.594 1 51.03 221 LYS B CA 1
ATOM 3454 C C . LYS B 1 221 ? -0.158 -14.961 -19.594 1 51.03 221 LYS B C 1
ATOM 3456 O O . LYS B 1 221 ? 0.78 -15.023 -20.391 1 51.03 221 LYS B O 1
ATOM 3461 N N . ASP B 1 222 ? -0.218 -15.805 -18.469 1 47.25 222 ASP B N 1
ATOM 3462 C CA . ASP B 1 222 ? 0.845 -16.797 -18.312 1 47.25 222 ASP B CA 1
ATOM 3463 C C . ASP B 1 222 ? 0.861 -17.766 -19.5 1 47.25 222 ASP B C 1
ATOM 3465 O O . ASP B 1 222 ? 1.802 -18.547 -19.656 1 47.25 222 ASP B O 1
ATOM 3469 N N . ARG B 1 223 ? -0.227 -17.797 -20.219 1 39.81 223 ARG B N 1
ATOM 3470 C CA . ARG B 1 223 ? -0.286 -18.75 -21.312 1 39.81 223 ARG B CA 1
ATOM 3471 C C . ARG B 1 223 ? 0.253 -18.141 -22.594 1 39.81 223 ARG B C 1
ATOM 3473 O O . ARG B 1 223 ? 0.266 -18.797 -23.641 1 39.81 223 ARG B O 1
ATOM 3480 N N . GLY B 1 224 ? 1.021 -17.234 -22.562 1 34.5 224 GLY B N 1
ATOM 3481 C CA . GLY B 1 224 ? 1.576 -16.875 -23.859 1 34.5 224 GLY B CA 1
ATOM 3482 C C . GLY B 1 224 ? 0.524 -16.422 -24.859 1 34.5 224 GLY B C 1
ATOM 3483 O O . GLY B 1 224 ? 0.766 -16.438 -26.062 1 34.5 224 GLY B O 1
ATOM 3484 N N . GLU B 1 225 ? -0.838 -16.297 -24.531 1 31.58 225 GLU B N 1
ATOM 3485 C CA . GLU B 1 225 ? -1.852 -15.977 -25.516 1 31.58 225 GLU B CA 1
ATOM 3486 C C . GLU B 1 225 ? -2.154 -14.477 -25.531 1 31.58 225 GLU B C 1
ATOM 3488 O O . GLU B 1 225 ? -2.029 -13.812 -24.5 1 31.58 225 GLU B O 1
#